Protein AF-0000000087551949 (afdb_homodimer)

Structure (mmCIF, N/CA/C/O backbone):
data_AF-0000000087551949-model_v1
#
loop_
_entity.id
_entity.type
_entity.pdbx_description
1 polymer 'Ketoacyl-ACP synthase III'
#
loop_
_atom_site.group_PDB
_atom_site.id
_atom_site.type_symbol
_atom_site.label_atom_id
_atom_site.label_alt_id
_atom_site.label_comp_id
_atom_site.label_asym_id
_atom_site.label_entity_id
_atom_site.label_seq_id
_atom_site.pdbx_PDB_ins_code
_atom_site.Cartn_x
_atom_site.Cartn_y
_atom_site.Cartn_z
_atom_site.occupancy
_atom_site.B_iso_or_equiv
_atom_site.auth_seq_id
_atom_site.auth_comp_id
_atom_site.auth_asym_id
_atom_site.auth_atom_id
_atom_site.pdbx_PDB_model_num
ATOM 1 N N . MET A 1 1 ? 29.469 8.422 -8.445 1 49.38 1 MET A N 1
ATOM 2 C CA . MET A 1 1 ? 29.141 9.422 -7.43 1 49.38 1 MET A CA 1
ATOM 3 C C . MET A 1 1 ? 27.812 9.094 -6.75 1 49.38 1 MET A C 1
ATOM 5 O O . MET A 1 1 ? 26.906 8.531 -7.375 1 49.38 1 MET A O 1
ATOM 9 N N . LYS A 1 2 ? 27.719 9.289 -5.461 1 76.75 2 LYS A N 1
ATOM 10 C CA . LYS A 1 2 ? 26.516 8.969 -4.688 1 76.75 2 LYS A CA 1
ATOM 11 C C . LYS A 1 2 ? 25.359 9.891 -5.047 1 76.75 2 LYS A C 1
ATOM 13 O O . LYS A 1 2 ? 25.531 11.109 -5.109 1 76.75 2 LYS A O 1
ATOM 18 N N . ILE A 1 3 ? 24.156 9.453 -5.578 1 88.06 3 ILE A N 1
ATOM 19 C CA . ILE A 1 3 ? 22.953 10.203 -5.93 1 88.06 3 ILE A CA 1
ATOM 20 C C . ILE A 1 3 ? 22.094 10.406 -4.684 1 88.06 3 ILE A C 1
ATOM 22 O O . ILE A 1 3 ? 21.766 9.445 -3.979 1 88.06 3 ILE A O 1
ATOM 26 N N . ASN A 1 4 ? 21.859 11.711 -4.375 1 93.12 4 ASN A N 1
ATOM 27 C CA . ASN A 1 4 ? 20.922 12.016 -3.295 1 93.12 4 ASN A CA 1
ATOM 28 C C . ASN A 1 4 ? 19.562 12.461 -3.834 1 93.12 4 ASN A C 1
ATOM 30 O O . ASN A 1 4 ? 19.453 12.867 -4.992 1 93.12 4 ASN A O 1
ATOM 34 N N . SER A 1 5 ? 18.578 12.281 -2.963 1 95 5 SER A N 1
ATOM 35 C CA . SER A 1 5 ? 17.234 12.703 -3.332 1 95 5 SER A CA 1
ATOM 36 C C . SER A 1 5 ? 16.844 13.992 -2.623 1 95 5 SER A C 1
ATOM 38 O O . SER A 1 5 ? 17.344 14.297 -1.544 1 95 5 SER A O 1
ATOM 40 N N . ALA A 1 6 ? 15.977 14.781 -3.248 1 97.19 6 ALA A N 1
ATOM 41 C CA . ALA A 1 6 ? 15.492 16.031 -2.66 1 97.19 6 ALA A CA 1
ATOM 42 C C . ALA A 1 6 ? 14.023 16.266 -3.01 1 97.19 6 ALA A C 1
ATOM 44 O O . ALA A 1 6 ? 13.586 15.945 -4.117 1 97.19 6 ALA A O 1
ATOM 45 N N . ILE A 1 7 ? 13.336 16.812 -2.076 1 98.25 7 ILE A N 1
ATOM 46 C CA . ILE A 1 7 ? 11.984 17.297 -2.357 1 98.25 7 ILE A CA 1
ATOM 47 C C . ILE A 1 7 ? 12.047 18.531 -3.244 1 98.25 7 ILE A C 1
ATOM 49 O O . ILE A 1 7 ? 12.578 19.562 -2.836 1 98.25 7 ILE A O 1
ATOM 53 N N . LYS A 1 8 ? 11.453 18.422 -4.422 1 98.5 8 LYS A N 1
ATOM 54 C CA . LYS A 1 8 ? 11.555 19.516 -5.391 1 98.5 8 LYS A CA 1
ATOM 55 C C . LYS A 1 8 ? 10.375 20.469 -5.27 1 98.5 8 LYS A C 1
ATOM 57 O O . LYS A 1 8 ? 10.523 21.672 -5.516 1 98.5 8 LYS A O 1
ATOM 62 N N . SER A 1 9 ? 9.273 19.953 -4.98 1 98.81 9 SER A N 1
ATOM 63 C CA . SER A 1 9 ? 8.07 20.766 -4.91 1 98.81 9 SER A CA 1
ATOM 64 C C . SER A 1 9 ? 7.02 20.125 -4.008 1 98.81 9 SER A C 1
ATOM 66 O O . SER A 1 9 ? 7.098 18.938 -3.701 1 98.81 9 SER A O 1
ATOM 68 N N . VAL A 1 10 ? 6.129 20.938 -3.541 1 98.88 10 VAL A N 1
ATOM 69 C CA . VAL A 1 10 ? 4.949 20.5 -2.805 1 98.88 10 VAL A CA 1
ATOM 70 C C . VAL A 1 10 ? 3.742 21.344 -3.219 1 98.88 10 VAL A C 1
ATOM 72 O O . VAL A 1 10 ? 3.873 22.531 -3.475 1 98.88 10 VAL A O 1
ATOM 75 N N . ALA A 1 11 ? 2.604 20.719 -3.363 1 98.88 11 ALA A N 1
ATOM 76 C CA . ALA A 1 11 ? 1.344 21.391 -3.645 1 98.88 11 ALA A CA 1
ATOM 77 C C . ALA A 1 11 ? 0.174 20.703 -2.953 1 98.88 11 ALA A C 1
ATOM 79 O O . ALA A 1 11 ? 0.275 19.531 -2.576 1 98.88 11 ALA A O 1
ATOM 80 N N . ILE A 1 12 ? -0.875 21.484 -2.729 1 98.81 12 ILE A N 1
ATOM 81 C CA . ILE A 1 12 ? -2.064 20.922 -2.088 1 98.81 12 ILE A CA 1
ATOM 82 C C . ILE A 1 12 ? -3.309 21.328 -2.877 1 98.81 12 ILE A C 1
ATOM 84 O O . ILE A 1 12 ? -3.256 22.234 -3.713 1 98.81 12 ILE A O 1
ATOM 88 N N . ASP A 1 13 ? -4.316 20.609 -2.699 1 98.56 13 ASP A N 1
ATOM 89 C CA . ASP A 1 13 ? -5.664 20.969 -3.133 1 98.56 13 ASP A CA 1
ATOM 90 C C . ASP A 1 13 ? -6.695 20.609 -2.062 1 98.56 13 ASP A C 1
ATOM 92 O O . ASP A 1 13 ? -6.676 19.516 -1.518 1 98.56 13 ASP A O 1
ATOM 96 N N . ILE A 1 14 ? -7.5 21.594 -1.72 1 97.88 14 ILE A N 1
ATOM 97 C CA . ILE A 1 14 ? -8.469 21.469 -0.637 1 97.88 14 ILE A CA 1
ATOM 98 C C . ILE A 1 14 ? -9.867 21.797 -1.158 1 97.88 14 ILE A C 1
ATOM 100 O O . ILE A 1 14 ? -10.023 22.609 -2.07 1 97.88 14 ILE A O 1
ATOM 104 N N . PRO A 1 15 ? -10.867 21.125 -0.54 1 97.12 15 PRO A N 1
ATOM 105 C CA . PRO A 1 15 ? -12.242 21.453 -0.937 1 97.12 15 PRO A CA 1
ATOM 106 C C . PRO A 1 15 ? -12.602 22.906 -0.685 1 97.12 15 PRO A C 1
ATOM 108 O O . PRO A 1 15 ? -11.938 23.594 0.108 1 97.12 15 PRO A O 1
ATOM 111 N N . GLN A 1 16 ? -13.672 23.297 -1.324 1 96.19 16 GLN A N 1
ATOM 112 C CA . GLN A 1 16 ? -14.109 24.688 -1.183 1 96.19 16 GLN A CA 1
ATOM 113 C C . GLN A 1 16 ? -14.914 24.875 0.1 1 96.19 16 GLN A C 1
ATOM 115 O O . GLN A 1 16 ? -14.828 25.922 0.74 1 96.19 16 GLN A O 1
ATOM 120 N N . LYS A 1 17 ? -15.594 23.938 0.514 1 94.62 17 LYS A N 1
ATOM 121 C CA . LYS A 1 17 ? -16.531 24.078 1.631 1 94.62 17 LYS A CA 1
ATOM 122 C C . LYS A 1 17 ? -15.812 23.875 2.967 1 94.62 17 LYS A C 1
ATOM 124 O O . LYS A 1 17 ? -15.227 22.828 3.217 1 94.62 17 LYS A O 1
ATOM 129 N N . TYR A 1 18 ? -15.82 24.859 3.732 1 95.25 18 TYR A N 1
ATOM 130 C CA . TYR A 1 18 ? -15.359 24.797 5.113 1 95.25 18 TYR A CA 1
ATOM 131 C C . TYR A 1 18 ? -16.531 24.656 6.074 1 95.25 18 TYR A C 1
ATOM 133 O O . TYR A 1 18 ? -17.5 25.422 6.004 1 95.25 18 TYR A O 1
ATOM 141 N N . CYS A 1 19 ? -16.406 23.641 6.949 1 92.88 19 CYS A N 1
ATOM 142 C CA . CYS A 1 19 ? -17.438 23.391 7.945 1 92.88 19 CYS A CA 1
ATOM 143 C C . CYS A 1 19 ? -16.891 23.531 9.359 1 92.88 19 CYS A C 1
ATOM 145 O O . CYS A 1 19 ? -16.078 22.703 9.789 1 92.88 19 CYS A O 1
ATOM 147 N N . ASP A 1 20 ? -17.391 24.453 10.039 1 92.56 20 ASP A N 1
ATOM 148 C CA . ASP A 1 20 ? -16.969 24.562 11.43 1 92.56 20 ASP A CA 1
ATOM 149 C C . ASP A 1 20 ? -17.781 23.625 12.336 1 92.56 20 ASP A C 1
ATOM 151 O O . ASP A 1 20 ? -18.734 23 11.883 1 92.56 20 ASP A O 1
ATOM 155 N N . ASN A 1 21 ? -17.328 23.531 13.586 1 90.69 21 ASN A N 1
ATOM 156 C CA . ASN A 1 21 ? -17.938 22.578 14.5 1 90.69 21 ASN A CA 1
ATOM 157 C C . ASN A 1 21 ? -19.391 22.953 14.812 1 90.69 21 ASN A C 1
ATOM 159 O O . ASN A 1 21 ? -20.156 22.125 15.312 1 90.69 21 ASN A O 1
ATOM 163 N N . ASN A 1 22 ? -19.781 24.172 14.555 1 89.69 22 ASN A N 1
ATOM 164 C CA . ASN A 1 22 ? -21.125 24.641 14.891 1 89.69 22 ASN A CA 1
ATOM 165 C C . ASN A 1 22 ? -22.062 24.562 13.688 1 89.69 22 ASN A C 1
ATOM 167 O O . ASN A 1 22 ? -23.188 25.078 13.734 1 89.69 22 ASN A O 1
ATOM 171 N N . THR A 1 23 ? -21.672 23.969 12.648 1 87.56 23 THR A N 1
ATOM 172 C CA . THR A 1 23 ? -22.469 23.781 11.43 1 87.56 23 THR A CA 1
ATOM 173 C C . THR A 1 23 ? -22.859 22.312 11.266 1 87.56 23 THR A C 1
ATOM 175 O O . THR A 1 23 ? -22.047 21.406 11.531 1 87.56 23 THR A O 1
ATOM 178 N N . PRO A 1 24 ? -24.188 22.109 10.859 1 84.19 24 PRO A N 1
ATOM 179 C CA . PRO A 1 24 ? -24.516 20.734 10.539 1 84.19 24 PRO A CA 1
ATOM 180 C C . PRO A 1 24 ? -23.562 20.125 9.5 1 84.19 24 PRO A C 1
ATOM 182 O O . PRO A 1 24 ? -23.109 20.828 8.594 1 84.19 24 PRO A O 1
ATOM 185 N N . PRO A 1 25 ? -23.203 18.797 9.664 1 84 25 PRO A N 1
ATOM 186 C CA . PRO A 1 25 ? -23.766 17.812 10.594 1 84 25 PRO A CA 1
ATOM 187 C C . PRO A 1 25 ? -23.062 17.812 11.945 1 84 25 PRO A C 1
ATOM 189 O O . PRO A 1 25 ? -23.531 17.172 12.891 1 84 25 PRO A O 1
ATOM 192 N N . PHE A 1 26 ? -22.094 18.562 12.109 1 85.44 26 PHE A N 1
ATOM 193 C CA . PHE A 1 26 ? -21.266 18.453 13.305 1 85.44 26 PHE A CA 1
ATOM 194 C C . PHE A 1 26 ? -22 19.047 14.508 1 85.44 26 PHE A C 1
ATOM 196 O O . PHE A 1 26 ? -21.875 18.547 15.625 1 85.44 26 PHE A O 1
ATOM 203 N N . SER A 1 27 ? -22.75 20.047 14.266 1 84.75 27 SER A N 1
ATOM 204 C CA . SER A 1 27 ? -23.484 20.688 15.344 1 84.75 27 SER A CA 1
ATOM 205 C C . SER A 1 27 ? -24.547 19.766 15.938 1 84.75 27 SER A C 1
ATOM 207 O O . SER A 1 27 ? -25.016 19.984 17.047 1 84.75 27 SER A O 1
ATOM 209 N N . GLU A 1 28 ? -24.828 18.766 15.172 1 83.88 28 GLU A N 1
ATOM 210 C CA . GLU A 1 28 ? -25.906 17.859 15.562 1 83.88 28 GLU A CA 1
ATOM 211 C C . GLU A 1 28 ? -25.375 16.656 16.328 1 83.88 28 GLU A C 1
ATOM 213 O O . GLU A 1 28 ? -26.156 15.859 16.859 1 83.88 28 GLU A O 1
ATOM 218 N N . ILE A 1 29 ? -24.172 16.516 16.359 1 81.88 29 ILE A N 1
ATOM 219 C CA . ILE A 1 29 ? -23.562 15.414 17.094 1 81.88 29 ILE A CA 1
ATOM 220 C C . ILE A 1 29 ? -23.297 15.859 18.531 1 81.88 29 ILE A C 1
ATOM 222 O O . ILE A 1 29 ? -22.609 16.859 18.766 1 81.88 29 ILE A O 1
ATOM 226 N N . PRO A 1 30 ? -23.812 15.086 19.438 1 79.12 30 PRO A N 1
ATOM 227 C CA . PRO A 1 30 ? -23.703 15.508 20.828 1 79.12 30 PRO A CA 1
ATOM 228 C C . PRO A 1 30 ? -22.266 15.727 21.266 1 79.12 30 PRO A C 1
ATOM 230 O O . PRO A 1 30 ? -21.391 14.883 21.016 1 79.12 30 PRO A O 1
ATOM 233 N N . ASN A 1 31 ? -21.938 16.859 21.891 1 78.5 31 ASN A N 1
ATOM 234 C CA . ASN A 1 31 ? -20.703 17.234 22.578 1 78.5 31 ASN A CA 1
ATOM 235 C C . ASN A 1 31 ? -19.562 17.5 21.594 1 78.5 31 ASN A C 1
ATOM 237 O O . ASN A 1 31 ? -18.453 17.828 22 1 78.5 31 ASN A O 1
ATOM 241 N N . VAL A 1 32 ? -19.766 17.328 20.344 1 74.38 32 VAL A N 1
ATOM 242 C CA . VAL A 1 32 ? -18.688 17.469 19.359 1 74.38 32 VAL A CA 1
ATOM 243 C C . VAL A 1 32 ? -18.234 18.938 19.312 1 74.38 32 VAL A C 1
ATOM 245 O O . VAL A 1 32 ? -17.047 19.219 19.422 1 74.38 32 VAL A O 1
ATOM 248 N N . PRO A 1 33 ? -19.094 19.906 19.203 1 66.88 33 PRO A N 1
ATOM 249 C CA . PRO A 1 33 ? -18.609 21.297 19.094 1 66.88 33 PRO A CA 1
ATOM 250 C C . PRO A 1 33 ? -17.688 21.688 20.25 1 66.88 33 PRO A C 1
ATOM 252 O O . PRO A 1 33 ? -16.625 22.281 20.031 1 66.88 33 PRO A O 1
ATOM 255 N N . LYS A 1 34 ? -18 21.281 21.328 1 71.5 34 LYS A N 1
ATOM 256 C CA . LYS A 1 34 ? -17.219 21.656 22.5 1 71.5 34 LYS A CA 1
ATOM 257 C C . LYS A 1 34 ? -15.977 20.766 22.656 1 71.5 34 LYS A C 1
ATOM 259 O O . LYS A 1 34 ? -14.875 21.266 22.891 1 71.5 34 LYS A O 1
ATOM 264 N N . ASN A 1 35 ? -16.094 19.547 22.406 1 78.06 35 ASN A N 1
ATOM 265 C CA . ASN A 1 35 ? -15.055 18.578 22.734 1 78.06 35 ASN A CA 1
ATOM 266 C C . ASN A 1 35 ? -13.961 18.547 21.672 1 78.06 35 ASN A C 1
ATOM 268 O O . ASN A 1 35 ? -12.789 18.328 21.984 1 78.06 35 ASN A O 1
ATOM 272 N N . TRP A 1 36 ? -14.352 18.875 20.547 1 76.06 36 TRP A N 1
ATOM 273 C CA . TRP A 1 36 ? -13.375 18.75 19.469 1 76.06 36 TRP A CA 1
ATOM 274 C C . TRP A 1 36 ? -12.352 19.875 19.531 1 76.06 36 TRP A C 1
ATOM 276 O O . TRP A 1 36 ? -11.164 19.656 19.281 1 76.06 36 TRP A O 1
ATOM 286 N N . GLU A 1 37 ? -12.836 21.062 19.828 1 78.75 37 GLU A N 1
ATOM 287 C CA . GLU A 1 37 ? -11.898 22.172 19.969 1 78.75 37 GLU A CA 1
ATOM 288 C C . GLU A 1 37 ? -11.039 22.016 21.219 1 78.75 37 GLU A C 1
ATOM 290 O O . GLU A 1 37 ? -9.82 22.188 21.172 1 78.75 37 GLU A O 1
ATOM 295 N N . ARG A 1 38 ? -11.625 21.641 22.234 1 78.25 38 ARG A N 1
ATOM 296 C CA . ARG A 1 38 ? -10.945 21.562 23.516 1 78.25 38 ARG A CA 1
ATOM 297 C C . ARG A 1 38 ? -9.969 20.391 23.562 1 78.25 38 ARG A C 1
ATOM 299 O O . ARG A 1 38 ? -8.844 20.531 24.047 1 78.25 38 ARG A O 1
ATOM 306 N N . LEU A 1 39 ? -10.352 19.328 23.047 1 74.81 39 LEU A N 1
ATOM 307 C CA . LEU A 1 39 ? -9.602 18.094 23.25 1 74.81 39 LEU A CA 1
ATOM 308 C C . LEU A 1 39 ? -8.656 17.828 22.078 1 74.81 39 LEU A C 1
ATOM 310 O O . LEU A 1 39 ? -7.578 17.266 22.25 1 74.81 39 LEU A O 1
ATOM 314 N N . TRP A 1 40 ? -9.094 18.281 20.938 1 82 40 TRP A N 1
ATOM 315 C CA . TRP A 1 40 ? -8.328 17.922 19.75 1 82 40 TRP A CA 1
ATOM 316 C C . TRP A 1 40 ? -7.766 19.156 19.047 1 82 40 TRP A C 1
ATOM 318 O O . TRP A 1 40 ? -6.898 19.031 18.172 1 82 40 TRP A O 1
ATOM 328 N N . GLY A 1 41 ? -8.328 20.281 19.422 1 88.81 41 GLY A N 1
ATOM 329 C CA . GLY A 1 41 ? -7.879 21.516 18.797 1 88.81 41 GLY A CA 1
ATOM 330 C C . GLY A 1 41 ? -8.484 21.75 17.438 1 88.81 41 GLY A C 1
ATOM 331 O O . GLY A 1 41 ? -7.934 22.5 16.625 1 88.81 41 GLY A O 1
ATOM 332 N N . ILE A 1 42 ? -9.625 21.078 17.125 1 91.69 42 ILE A N 1
ATOM 333 C CA . ILE A 1 42 ? -10.266 21.156 15.812 1 91.69 42 ILE A CA 1
ATOM 334 C C . ILE A 1 42 ? -11.398 22.188 15.852 1 91.69 42 ILE A C 1
ATOM 336 O O . ILE A 1 42 ? -12.367 22.031 16.594 1 91.69 42 ILE A O 1
ATOM 340 N N . LYS A 1 43 ? -11.273 23.219 15.062 1 92.56 43 LYS A N 1
ATOM 341 C CA . LYS A 1 43 ? -12.328 24.234 14.992 1 92.56 43 LYS A CA 1
ATOM 342 C C . LYS A 1 43 ? -13.242 23.984 13.797 1 92.56 43 LYS A C 1
ATOM 344 O O . LYS A 1 43 ? -14.391 24.453 13.781 1 92.56 43 LYS A O 1
ATOM 349 N N . GLY A 1 44 ? -12.75 23.359 12.867 1 92.94 44 GLY A N 1
ATOM 350 C CA . GLY A 1 44 ? -13.484 23.031 11.648 1 92.94 44 GLY A CA 1
ATOM 351 C C . GLY A 1 44 ? -12.688 22.188 10.688 1 92.94 44 GLY A C 1
ATOM 352 O O . GLY A 1 44 ? -11.625 21.656 11.039 1 92.94 44 GLY A O 1
ATOM 353 N N . ARG A 1 45 ? -13.312 21.969 9.516 1 94.5 45 ARG A N 1
ATOM 354 C CA . ARG A 1 45 ? -12.672 21.141 8.492 1 94.5 45 ARG A CA 1
ATOM 355 C C . ARG A 1 45 ? -13.211 21.469 7.105 1 94.5 45 ARG A C 1
ATOM 357 O O . ARG A 1 45 ? -14.289 22.047 6.977 1 94.5 45 ARG A O 1
ATOM 364 N N . TYR A 1 46 ? -12.398 21.172 6.172 1 96.31 46 TYR A N 1
ATOM 365 C CA . TYR A 1 46 ? -12.867 21.234 4.789 1 96.31 46 TYR A CA 1
ATOM 366 C C . TYR A 1 46 ? -13.484 19.906 4.367 1 96.31 46 TYR A C 1
ATOM 368 O O . TYR A 1 46 ? -12.992 18.828 4.742 1 96.31 46 TYR A O 1
ATOM 376 N N . MET A 1 47 ? -14.602 20.016 3.611 1 94.19 47 MET A N 1
ATOM 377 C CA . MET A 1 47 ? -15.352 18.828 3.221 1 94.19 47 MET A CA 1
ATOM 378 C C . MET A 1 47 ? -15.633 18.828 1.724 1 94.19 47 MET A C 1
ATOM 380 O O . MET A 1 47 ? -16.031 19.859 1.166 1 94.19 47 MET A O 1
ATOM 384 N N . ILE A 1 48 ? -15.398 17.672 1.154 1 92 48 ILE A N 1
ATOM 385 C CA . ILE A 1 48 ? -15.734 17.5 -0.253 1 92 48 ILE A CA 1
ATOM 386 C C . ILE A 1 48 ? -17.25 17.641 -0.442 1 92 48 ILE A C 1
ATOM 388 O O . ILE A 1 48 ? -18.031 17.141 0.378 1 92 48 ILE A O 1
ATOM 392 N N . ASP A 1 49 ? -17.625 18.359 -1.447 1 90.06 49 ASP A N 1
ATOM 393 C CA . ASP A 1 49 ? -19.016 18.484 -1.868 1 90.06 49 ASP A CA 1
ATOM 394 C C . ASP A 1 49 ? -19.234 17.828 -3.23 1 90.06 49 ASP A C 1
ATOM 396 O O . ASP A 1 49 ? -19 18.453 -4.27 1 90.06 49 ASP A O 1
ATOM 400 N N . LYS A 1 50 ? -19.797 16.703 -3.178 1 84.12 50 LYS A N 1
ATOM 401 C CA . LYS A 1 50 ? -20 15.953 -4.414 1 84.12 50 LYS A CA 1
ATOM 402 C C . LYS A 1 50 ? -20.953 16.688 -5.355 1 84.12 50 LYS A C 1
ATOM 404 O O . LYS A 1 50 ? -20.812 16.594 -6.578 1 84.12 50 LYS A O 1
ATOM 409 N N . ASN A 1 51 ? -21.891 17.391 -4.773 1 87.31 51 ASN A N 1
ATOM 410 C CA . ASN A 1 51 ? -22.844 18.141 -5.582 1 87.31 51 ASN A CA 1
ATOM 411 C C . ASN A 1 51 ? -22.156 19.281 -6.324 1 87.31 51 ASN A C 1
ATOM 413 O O . ASN A 1 51 ? -22.656 19.734 -7.359 1 87.31 51 ASN A O 1
ATOM 417 N N . ALA A 1 52 ? -21.109 19.656 -5.766 1 89.44 52 ALA A N 1
ATOM 418 C CA . ALA A 1 52 ? -20.344 20.719 -6.41 1 89.44 52 ALA A CA 1
ATOM 419 C C . ALA A 1 52 ? -19.297 20.141 -7.363 1 89.44 52 ALA A C 1
ATOM 421 O O . ALA A 1 52 ? -18.453 20.875 -7.879 1 89.44 52 ALA A O 1
ATOM 422 N N . GLY A 1 53 ? -19.266 18.906 -7.574 1 86.88 53 GLY A N 1
ATOM 423 C CA . GLY A 1 53 ? -18.344 18.266 -8.5 1 86.88 53 GLY A CA 1
ATOM 424 C C . GLY A 1 53 ? -16.969 18 -7.887 1 86.88 53 GLY A C 1
ATOM 425 O O . GLY A 1 53 ? -15.992 17.797 -8.609 1 86.88 53 GLY A O 1
ATOM 426 N N . GLU A 1 54 ? -16.891 18.016 -6.602 1 89.56 54 GLU A N 1
ATOM 427 C CA . GLU A 1 54 ? -15.625 17.734 -5.93 1 89.56 54 GLU A CA 1
ATOM 428 C C . GLU A 1 54 ? -15.492 16.266 -5.594 1 89.56 54 GLU A C 1
ATOM 430 O O . GLU A 1 54 ? -16.453 15.633 -5.152 1 89.56 54 GLU A O 1
ATOM 435 N N . TYR A 1 55 ? -14.344 15.742 -5.914 1 88.62 55 TYR A N 1
ATOM 436 C CA . TYR A 1 55 ? -14.008 14.352 -5.621 1 88.62 55 TYR A CA 1
ATOM 437 C C . TYR A 1 55 ? -12.57 14.234 -5.125 1 88.62 55 TYR A C 1
ATOM 439 O O . TYR A 1 55 ? -11.727 15.086 -5.422 1 88.62 55 TYR A O 1
ATOM 447 N N . CYS A 1 56 ? -12.43 13.18 -4.324 1 90.44 56 CYS A N 1
ATOM 448 C CA . CYS A 1 56 ? -11.086 12.922 -3.814 1 90.44 56 CYS A CA 1
ATOM 449 C C . CYS A 1 56 ? -10.086 12.758 -4.957 1 90.44 56 CYS A C 1
ATOM 451 O O . CYS A 1 56 ? -8.961 13.242 -4.875 1 90.44 56 CYS A O 1
ATOM 453 N N . SER A 1 57 ? -10.531 12.086 -6.02 1 91.75 57 SER A N 1
ATOM 454 C CA . SER A 1 57 ? -9.695 11.875 -7.199 1 91.75 57 SER A CA 1
ATOM 455 C C . SER A 1 57 ? -9.312 13.195 -7.852 1 91.75 57 SER A C 1
ATOM 457 O O . SER A 1 57 ? -8.156 13.406 -8.219 1 91.75 57 SER A O 1
ATOM 459 N N . LEU A 1 58 ? -10.242 14.125 -7.906 1 93.62 58 LEU A N 1
ATOM 460 C CA . LEU A 1 58 ? -9.984 15.422 -8.531 1 93.62 58 LEU A CA 1
ATOM 461 C C . LEU A 1 58 ? -9.016 16.25 -7.695 1 93.62 58 LEU A C 1
ATOM 463 O O . LEU A 1 58 ? -8.148 16.922 -8.242 1 93.62 58 LEU A O 1
ATOM 467 N N . LEU A 1 59 ? -9.234 16.234 -6.387 1 96 59 LEU A N 1
ATOM 468 C CA . LEU A 1 59 ? -8.289 16.938 -5.523 1 96 59 LEU A CA 1
ATOM 469 C C . LEU A 1 59 ? -6.875 16.406 -5.719 1 96 59 LEU A C 1
ATOM 471 O O . LEU A 1 59 ? -5.918 17.188 -5.781 1 96 59 LEU A O 1
ATOM 475 N N . ALA A 1 60 ? -6.773 15.086 -5.816 1 96.88 60 ALA A N 1
ATOM 476 C CA . ALA A 1 60 ? -5.477 14.445 -6.031 1 96.88 60 ALA A CA 1
ATOM 477 C C . ALA A 1 60 ? -4.871 14.875 -7.363 1 96.88 60 ALA A C 1
ATOM 479 O O . ALA A 1 60 ? -3.678 15.18 -7.438 1 96.88 60 ALA A O 1
ATOM 480 N N . LYS A 1 61 ? -5.688 14.891 -8.391 1 96.56 61 LYS A N 1
ATOM 481 C CA . LYS A 1 61 ?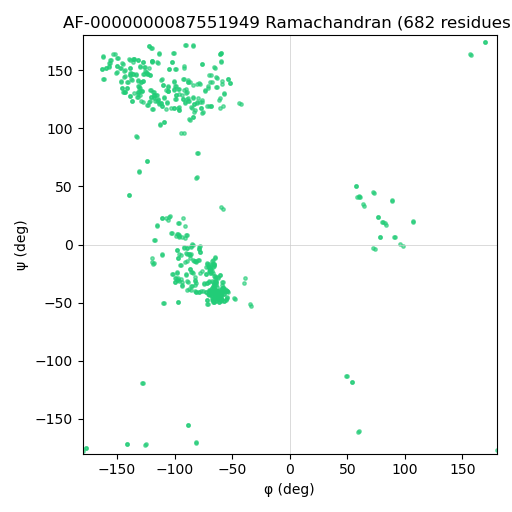 -5.234 15.289 -9.719 1 96.56 61 LYS A CA 1
ATOM 482 C C . LYS A 1 61 ? -4.703 16.719 -9.711 1 96.56 61 LYS A C 1
ATOM 484 O O . LYS A 1 61 ? -3.615 16.984 -10.227 1 96.56 61 LYS A O 1
ATOM 489 N N . ASN A 1 62 ? -5.449 17.578 -9.117 1 98 62 ASN A N 1
ATOM 490 C CA . ASN A 1 62 ? -5.074 18.984 -9.07 1 98 62 ASN A CA 1
ATOM 491 C C . ASN A 1 62 ? -3.781 19.203 -8.289 1 98 62 ASN A C 1
ATOM 493 O O . ASN A 1 62 ? -2.885 19.906 -8.75 1 98 62 ASN A O 1
ATOM 497 N N . ALA A 1 63 ? -3.697 18.609 -7.109 1 98.69 63 ALA A N 1
ATOM 498 C CA . ALA A 1 63 ? -2.486 18.734 -6.301 1 98.69 63 ALA A CA 1
ATOM 499 C C . ALA A 1 63 ? -1.27 18.188 -7.047 1 98.69 63 ALA A C 1
ATOM 501 O O . ALA A 1 63 ? -0.192 18.781 -7.008 1 98.69 63 ALA A O 1
ATOM 502 N N . SER A 1 64 ? -1.44 17.062 -7.723 1 98.69 64 SER A N 1
ATOM 503 C CA . SER A 1 64 ? -0.353 16.406 -8.445 1 98.69 64 SER A CA 1
ATOM 504 C C . SER A 1 64 ? 0.119 17.266 -9.617 1 98.69 64 SER A C 1
ATOM 506 O O . SER A 1 64 ? 1.322 17.438 -9.82 1 98.69 64 SER A O 1
ATOM 508 N N . LEU A 1 65 ? -0.841 17.797 -10.367 1 98.5 65 LEU A N 1
ATOM 509 C CA . LEU A 1 65 ? -0.491 18.641 -11.5 1 98.5 65 LEU A CA 1
ATOM 510 C C . LEU A 1 65 ? 0.267 19.891 -11.047 1 98.5 65 LEU A C 1
ATOM 512 O O . LEU A 1 65 ? 1.277 20.25 -11.648 1 98.5 65 LEU A O 1
ATOM 516 N N . LYS A 1 66 ? -0.238 20.469 -9.977 1 98.81 66 LYS A N 1
ATOM 517 C CA . LYS A 1 66 ? 0.417 21.656 -9.43 1 98.81 66 LYS A CA 1
ATOM 518 C C . LYS A 1 66 ? 1.839 21.344 -8.977 1 98.81 66 LYS A C 1
ATOM 520 O O . LYS A 1 66 ? 2.764 22.125 -9.227 1 98.81 66 LYS A O 1
ATOM 525 N N . ALA A 1 67 ? 2.025 20.219 -8.281 1 98.81 67 ALA A N 1
ATOM 526 C CA . ALA A 1 67 ? 3.35 19.844 -7.797 1 98.81 67 ALA A CA 1
ATOM 527 C C . ALA A 1 67 ? 4.316 19.625 -8.961 1 98.81 67 ALA A C 1
ATOM 529 O O . ALA A 1 67 ? 5.473 20.047 -8.898 1 98.81 67 ALA A O 1
ATOM 530 N N . ILE A 1 68 ? 3.842 18.969 -10 1 98.56 68 ILE A N 1
ATOM 531 C CA . ILE A 1 68 ? 4.672 18.688 -11.172 1 98.56 68 ILE A CA 1
ATOM 532 C C . ILE A 1 68 ? 5.094 20 -11.828 1 98.56 68 ILE A C 1
ATOM 534 O O . ILE A 1 68 ? 6.273 20.203 -12.133 1 98.56 68 ILE A O 1
ATOM 538 N N . GLU A 1 69 ? 4.133 20.906 -11.992 1 98.56 69 GLU A N 1
ATOM 539 C CA . GLU A 1 69 ? 4.414 22.203 -12.586 1 98.56 69 GLU A CA 1
ATOM 540 C C . GLU A 1 69 ? 5.402 23 -11.742 1 98.56 69 GLU A C 1
ATOM 542 O O . GLU A 1 69 ? 6.336 23.609 -12.273 1 98.56 69 GLU A O 1
ATOM 547 N N . LYS A 1 70 ? 5.199 23 -10.445 1 98.56 70 LYS A N 1
ATOM 548 C CA . LYS A 1 70 ? 6.062 23.734 -9.539 1 98.56 70 LYS A CA 1
ATOM 549 C C . LYS A 1 70 ? 7.484 23.172 -9.555 1 98.56 70 LYS A C 1
ATOM 551 O O . LYS A 1 70 ? 8.445 23.906 -9.32 1 98.56 70 LYS A O 1
ATOM 556 N N . ALA A 1 71 ? 7.613 21.906 -9.844 1 98.12 71 ALA A N 1
ATOM 557 C CA . ALA A 1 71 ? 8.93 21.281 -9.93 1 98.12 71 ALA A CA 1
ATOM 558 C C . ALA A 1 71 ? 9.617 21.625 -11.25 1 98.12 71 ALA A C 1
ATOM 560 O O . ALA A 1 71 ? 10.766 21.234 -11.484 1 98.12 71 ALA A O 1
ATOM 561 N N . GLY A 1 72 ? 8.898 22.312 -12.195 1 98.06 72 GLY A N 1
ATOM 562 C CA . GLY A 1 72 ? 9.43 22.656 -13.508 1 98.06 72 GLY A CA 1
ATOM 563 C C . GLY A 1 72 ? 9.453 21.469 -14.461 1 98.06 72 GLY A C 1
ATOM 564 O O . GLY A 1 72 ? 10.297 21.406 -15.352 1 98.06 72 GLY A O 1
ATOM 565 N N . LEU A 1 73 ? 8.617 20.531 -14.195 1 97.81 73 LEU A N 1
ATOM 566 C CA . LEU A 1 73 ? 8.57 19.312 -14.992 1 97.81 73 LEU A CA 1
ATOM 567 C C . LEU A 1 73 ? 7.262 19.203 -15.766 1 97.81 73 LEU A C 1
ATOM 569 O O . LEU A 1 73 ? 6.324 19.969 -15.508 1 97.81 73 LEU A O 1
ATOM 573 N N . SER A 1 74 ? 7.234 18.344 -16.734 1 97.19 74 SER A N 1
ATOM 574 C CA . SER A 1 74 ? 6 17.891 -17.375 1 97.19 74 SER A CA 1
ATOM 575 C C . SER A 1 74 ? 5.578 16.531 -16.859 1 97.19 74 SER A C 1
ATOM 577 O O . SER A 1 74 ? 6.367 15.828 -16.219 1 97.19 74 SER A O 1
ATOM 579 N N . THR A 1 75 ? 4.371 16.172 -17.125 1 95.81 75 THR A N 1
ATOM 580 C CA . THR A 1 75 ? 3.867 14.875 -16.688 1 95.81 75 THR A CA 1
ATOM 581 C C . THR A 1 75 ? 4.68 13.742 -17.297 1 95.81 75 THR A C 1
ATOM 583 O O . THR A 1 75 ? 4.789 12.664 -16.703 1 95.81 75 THR A O 1
ATOM 586 N N . LYS A 1 76 ? 5.316 13.922 -18.438 1 94.12 76 LYS A N 1
ATOM 587 C CA . LYS A 1 76 ? 6.121 12.906 -19.125 1 94.12 76 LYS A CA 1
ATOM 588 C C . LYS A 1 76 ? 7.43 12.648 -18.391 1 94.12 76 LYS A C 1
ATOM 590 O O . LYS A 1 76 ? 8.086 11.633 -18.609 1 94.12 76 LYS A O 1
ATOM 595 N N . ASP A 1 77 ? 7.789 13.547 -17.5 1 96.12 77 ASP A N 1
ATOM 596 C CA . ASP A 1 77 ? 9.055 13.445 -16.781 1 96.12 77 ASP A CA 1
ATOM 597 C C . ASP A 1 77 ? 8.898 12.586 -15.523 1 96.12 77 ASP A C 1
ATOM 599 O O . ASP A 1 77 ? 9.891 12.234 -14.883 1 96.12 77 ASP A O 1
ATOM 603 N N . ILE A 1 78 ? 7.684 12.219 -15.18 1 96.62 78 ILE A N 1
ATOM 604 C CA . ILE A 1 78 ? 7.438 11.438 -13.969 1 96.62 78 ILE A CA 1
ATOM 605 C C . ILE A 1 78 ? 7.648 9.953 -14.266 1 96.62 78 ILE A C 1
ATOM 607 O O . ILE A 1 78 ? 6.969 9.383 -15.125 1 96.62 78 ILE A O 1
ATOM 611 N N . ASP A 1 79 ? 8.492 9.359 -13.453 1 94.5 79 ASP A N 1
ATOM 612 C CA . ASP A 1 79 ? 8.898 7.973 -13.688 1 94.5 79 ASP A CA 1
ATOM 613 C C . ASP A 1 79 ? 8.094 7.008 -12.82 1 94.5 79 ASP A C 1
ATOM 615 O O . ASP A 1 79 ? 7.98 5.824 -13.141 1 94.5 79 ASP A O 1
ATOM 619 N N . LEU A 1 80 ? 7.719 7.465 -11.734 1 95.19 80 LEU A N 1
ATOM 620 C CA . LEU A 1 80 ? 7.008 6.66 -10.75 1 95.19 80 LEU A CA 1
ATOM 621 C C . LEU A 1 80 ? 5.98 7.5 -9.992 1 95.19 80 LEU A C 1
ATOM 623 O O . LEU A 1 80 ? 6.266 8.641 -9.617 1 95.19 80 LEU A O 1
ATOM 627 N N . ILE A 1 81 ? 4.801 6.953 -9.836 1 96.94 81 ILE A N 1
ATOM 628 C CA . ILE A 1 81 ? 3.77 7.574 -9.016 1 96.94 81 ILE A CA 1
ATOM 629 C C . ILE A 1 81 ? 3.475 6.695 -7.801 1 96.94 81 ILE A C 1
ATOM 631 O O . ILE A 1 81 ? 3.188 5.504 -7.945 1 96.94 81 ILE A O 1
ATOM 635 N N . ILE A 1 82 ? 3.588 7.289 -6.629 1 97.25 82 ILE A N 1
ATOM 636 C CA . ILE A 1 82 ? 3.221 6.613 -5.391 1 97.25 82 ILE A CA 1
ATOM 637 C C . ILE A 1 82 ? 1.979 7.27 -4.793 1 97.25 82 ILE A C 1
ATOM 639 O O . ILE A 1 82 ? 1.977 8.469 -4.516 1 97.25 82 ILE A O 1
ATOM 643 N N . GLY A 1 83 ? 0.979 6.512 -4.625 1 96.5 83 GLY A N 1
ATOM 644 C CA . GLY A 1 83 ? -0.231 6.977 -3.965 1 96.5 83 GLY A CA 1
ATOM 645 C C . GLY A 1 83 ? -0.327 6.539 -2.516 1 96.5 83 GLY A C 1
ATOM 646 O O . GLY A 1 83 ? 0.073 5.426 -2.168 1 96.5 83 GLY A O 1
ATOM 647 N N . THR A 1 84 ? -0.804 7.426 -1.648 1 96.62 84 THR A N 1
ATOM 648 C CA . THR A 1 84 ? -1.089 7.094 -0.258 1 96.62 84 THR A CA 1
ATOM 649 C C . THR A 1 84 ? -2.475 7.59 0.145 1 96.62 84 THR A C 1
ATOM 651 O O . THR A 1 84 ? -2.836 8.734 -0.134 1 96.62 84 THR A O 1
ATOM 654 N N . SER A 1 85 ? -3.246 6.723 0.751 1 93.12 85 SER A N 1
ATOM 655 C CA . SER A 1 85 ? -4.574 7.094 1.223 1 93.12 85 SER A CA 1
ATOM 656 C C . SER A 1 85 ? -5.09 6.102 2.264 1 93.12 85 SER A C 1
ATOM 658 O O . SER A 1 85 ? -4.832 4.902 2.164 1 93.12 85 SER A O 1
ATOM 660 N N . CYS A 1 86 ? -5.746 6.691 3.176 1 89.25 86 CYS A N 1
ATOM 661 C CA . CYS A 1 86 ? -6.469 5.852 4.125 1 89.25 86 CYS A CA 1
ATOM 662 C C . CYS A 1 86 ? -7.934 5.719 3.73 1 89.25 86 CYS A C 1
ATOM 664 O O . CYS A 1 86 ? -8.633 4.824 4.215 1 89.25 86 CYS A O 1
ATOM 666 N N . THR A 1 87 ? -8.211 6.609 2.779 1 85.06 87 THR A N 1
ATOM 667 C CA . THR A 1 87 ? -9.539 6.477 2.189 1 85.06 87 THR A CA 1
ATOM 668 C C . THR A 1 87 ? -9.555 5.371 1.139 1 85.06 87 THR A C 1
ATOM 670 O O . THR A 1 87 ? -8.578 5.184 0.411 1 85.06 87 THR A O 1
ATOM 673 N N . ILE A 1 88 ? -10.32 4.352 1.16 1 72.44 88 ILE A N 1
ATOM 674 C CA . ILE A 1 88 ? -10.203 3.102 0.419 1 72.44 88 ILE A CA 1
ATOM 675 C C . ILE A 1 88 ? -11.062 3.164 -0.838 1 72.44 88 ILE A C 1
ATOM 677 O O . ILE A 1 88 ? -11.281 2.146 -1.502 1 72.44 88 ILE A O 1
ATOM 681 N N . THR A 1 89 ? -11.656 4.273 -1.187 1 72.38 89 THR A N 1
ATOM 682 C CA . THR A 1 89 ? -12.484 4.355 -2.389 1 72.38 89 THR A CA 1
ATOM 683 C C . THR A 1 89 ? -12.484 5.777 -2.943 1 72.38 89 THR A C 1
ATOM 685 O O . THR A 1 89 ? -11.93 6.691 -2.33 1 72.38 89 THR A O 1
ATOM 688 N N . GLY A 1 90 ? -12.938 5.805 -4.234 1 72.25 90 GLY A N 1
ATOM 689 C CA . GLY A 1 90 ? -13.211 7.121 -4.785 1 72.25 90 GLY A CA 1
ATOM 690 C C . GLY A 1 90 ? -12.188 7.566 -5.812 1 72.25 90 GLY A C 1
ATOM 691 O O . GLY A 1 90 ? -12.016 8.766 -6.043 1 72.25 90 GLY A O 1
ATOM 692 N N . TRP A 1 91 ? -11.453 6.617 -6.379 1 76.19 91 TRP A N 1
ATOM 693 C CA . TRP A 1 91 ? -10.344 6.984 -7.258 1 76.19 91 TRP A CA 1
ATOM 694 C C . TRP A 1 91 ? -10.805 7.035 -8.711 1 76.19 91 TRP A C 1
ATOM 696 O O . TRP A 1 91 ? -10.031 6.715 -9.625 1 76.19 91 TRP A O 1
ATOM 706 N N . SER A 1 92 ? -12.078 7.215 -8.883 1 74.38 92 SER A N 1
ATOM 707 C CA . SER A 1 92 ? -12.672 7.391 -10.203 1 74.38 92 SER A CA 1
ATOM 708 C C . SER A 1 92 ? -13.688 8.531 -10.203 1 74.38 92 SER A C 1
ATOM 710 O O . SER A 1 92 ? -14.508 8.641 -9.289 1 74.38 92 SER A O 1
ATOM 712 N N . ASP A 1 93 ? -13.5 9.352 -11.164 1 70.12 93 ASP A N 1
ATOM 713 C CA . ASP A 1 93 ? -14.484 10.422 -11.305 1 70.12 93 ASP A CA 1
ATOM 714 C C . ASP A 1 93 ? -15.828 9.867 -11.773 1 70.12 93 ASP A C 1
ATOM 716 O O . ASP A 1 93 ? -16.875 10.484 -11.547 1 70.12 93 ASP A O 1
ATOM 720 N N . LYS A 1 94 ? -15.75 8.734 -12.43 1 71.06 94 LYS A N 1
ATOM 721 C CA . LYS A 1 94 ? -16.938 8.125 -13.016 1 71.06 94 LYS A CA 1
ATOM 722 C C . LYS A 1 94 ? -17.625 7.191 -12.023 1 71.06 94 LYS A C 1
ATOM 724 O O . LYS A 1 94 ? -18.844 7.027 -12.047 1 71.06 94 LYS A O 1
ATOM 729 N N . ASN A 1 95 ? -16.781 6.605 -11.195 1 73.62 95 ASN A N 1
ATOM 730 C CA . ASN A 1 95 ? -17.281 5.629 -10.234 1 73.62 95 ASN A CA 1
ATOM 731 C C . ASN A 1 95 ? -16.719 5.883 -8.836 1 73.62 95 ASN A C 1
ATOM 733 O O . ASN A 1 95 ? -15.734 5.27 -8.43 1 73.62 95 ASN A O 1
ATOM 737 N N . PRO A 1 96 ? -17.453 6.621 -8.055 1 68.81 96 PRO A N 1
ATOM 738 C CA . PRO A 1 96 ? -16.969 6.98 -6.719 1 68.81 96 PRO A CA 1
ATOM 739 C C . PRO A 1 96 ? -16.812 5.773 -5.801 1 68.81 96 PRO A C 1
ATOM 741 O O . PRO A 1 96 ? -16.172 5.871 -4.75 1 68.81 96 PRO A O 1
ATOM 744 N N . GLU A 1 97 ? -17.344 4.621 -6.23 1 71.94 97 GLU A N 1
ATOM 745 C CA . GLU A 1 97 ? -17.281 3.416 -5.406 1 71.94 97 GLU A CA 1
ATOM 746 C C . GLU A 1 97 ? -16.109 2.533 -5.801 1 71.94 97 GLU A C 1
ATOM 748 O O . GLU A 1 97 ? -15.906 1.459 -5.23 1 71.94 97 GLU A O 1
ATOM 753 N N . SER A 1 98 ? -15.32 3.072 -6.656 1 79.12 98 SER A N 1
ATOM 754 C CA . SER A 1 98 ? -14.203 2.273 -7.145 1 79.12 98 SER A CA 1
ATOM 755 C C . SER A 1 98 ? -13.117 2.125 -6.078 1 79.12 98 SER A C 1
ATOM 757 O O . SER A 1 98 ? -12.75 3.102 -5.422 1 79.12 98 SER A O 1
ATOM 759 N N . ILE A 1 99 ? -12.688 0.883 -5.902 1 81.12 99 ILE A N 1
ATOM 760 C CA . ILE A 1 99 ? -11.578 0.562 -5.016 1 81.12 99 ILE A CA 1
ATOM 761 C C . ILE A 1 99 ? -10.289 0.442 -5.824 1 81.12 99 ILE A C 1
ATOM 763 O O . ILE A 1 99 ? -9.266 1.029 -5.461 1 81.12 99 ILE A O 1
ATOM 767 N N . PHE A 1 100 ? -10.391 -0.309 -6.859 1 86.19 100 PHE A N 1
ATOM 768 C CA . PHE A 1 100 ? -9.289 -0.473 -7.805 1 86.19 100 PHE A CA 1
ATOM 769 C C . PHE A 1 100 ? -9.75 -0.176 -9.227 1 86.19 100 PHE A C 1
ATOM 771 O O . PHE A 1 100 ? -10.906 -0.424 -9.57 1 86.19 100 PHE A O 1
ATOM 778 N N . PRO A 1 101 ? -8.875 0.394 -10.117 1 86.44 101 PRO A N 1
ATOM 779 C CA . PRO A 1 101 ? -7.484 0.779 -9.891 1 86.44 101 PRO A CA 1
ATOM 780 C C . PRO A 1 101 ? -7.344 1.906 -8.867 1 86.44 101 PRO A C 1
ATOM 782 O O . PRO A 1 101 ? -8.266 2.711 -8.703 1 86.44 101 PRO A O 1
ATOM 785 N N . GLY A 1 102 ? -6.254 1.962 -8.195 1 89.06 102 GLY A N 1
ATOM 786 C CA . GLY A 1 102 ? -6.047 2.854 -7.066 1 89.06 102 GLY A CA 1
ATOM 787 C C . GLY A 1 102 ? -5.684 4.27 -7.484 1 89.06 102 GLY A C 1
ATOM 788 O O . GLY A 1 102 ? -5.82 4.629 -8.656 1 89.06 102 GLY A O 1
ATOM 789 N N . LEU A 1 103 ? -5.297 5.051 -6.5 1 92.38 103 LEU A N 1
ATOM 790 C CA . LEU A 1 103 ? -5 6.469 -6.668 1 92.38 103 LEU A CA 1
ATOM 791 C C . LEU A 1 103 ? -3.871 6.672 -7.672 1 92.38 103 LEU A C 1
ATOM 793 O O . LEU A 1 103 ? -3.959 7.543 -8.539 1 92.38 103 LEU A O 1
ATOM 797 N N . SER A 1 104 ? -2.812 5.906 -7.551 1 94.31 104 SER A N 1
ATOM 798 C CA . SER A 1 104 ? -1.647 6.066 -8.414 1 94.31 104 SER A CA 1
ATOM 799 C C . SER A 1 104 ? -1.985 5.75 -9.867 1 94.31 104 SER A C 1
ATOM 801 O O . SER A 1 104 ? -1.528 6.438 -10.781 1 94.31 104 SER A O 1
ATOM 803 N N . ASP A 1 105 ? -2.803 4.738 -10.086 1 91.19 105 ASP A N 1
ATOM 804 C CA . ASP A 1 105 ? -3.227 4.391 -11.438 1 91.19 105 ASP A CA 1
ATOM 805 C C . ASP A 1 105 ? -4.125 5.477 -12.031 1 91.19 105 ASP A C 1
ATOM 807 O O . ASP A 1 105 ? -4.008 5.805 -13.211 1 91.19 105 ASP A O 1
ATOM 811 N N . TYR A 1 106 ? -4.984 5.945 -11.195 1 90.5 106 TYR A N 1
ATOM 812 C CA . TYR A 1 106 ? -5.844 7.043 -11.625 1 90.5 106 TYR A CA 1
ATOM 813 C C . TYR A 1 106 ? -5.016 8.234 -12.094 1 90.5 106 TYR A C 1
ATOM 815 O O . TYR A 1 106 ? -5.266 8.781 -13.172 1 90.5 106 TYR A O 1
ATOM 823 N N . LEU A 1 107 ? -4.07 8.57 -11.281 1 94.19 107 LEU A N 1
ATOM 824 C CA . LEU A 1 107 ? -3.244 9.734 -11.586 1 94.19 107 LEU A CA 1
ATOM 825 C C . LEU A 1 107 ? -2.443 9.508 -12.859 1 94.19 107 LEU A C 1
ATOM 827 O O . LEU A 1 107 ? -2.314 10.422 -13.688 1 94.19 107 LEU A O 1
ATOM 831 N N . LYS A 1 108 ? -1.902 8.344 -12.984 1 93.62 108 LYS A N 1
ATOM 832 C CA . LYS A 1 108 ? -1.149 8.016 -14.195 1 93.62 108 LYS A CA 1
ATOM 833 C C . LYS A 1 108 ? -1.989 8.258 -15.445 1 93.62 108 LYS A C 1
ATOM 835 O O . LYS A 1 108 ? -1.511 8.844 -16.422 1 93.62 108 LYS A O 1
ATOM 840 N N . THR A 1 109 ? -3.189 7.805 -15.398 1 90.62 109 THR A N 1
ATOM 841 C CA . THR A 1 109 ? -4.082 7.895 -16.547 1 90.62 109 THR A CA 1
ATOM 842 C C . THR A 1 109 ? -4.527 9.336 -16.781 1 90.62 109 THR A C 1
ATOM 844 O O . THR A 1 109 ? -4.422 9.859 -17.891 1 90.62 109 THR A O 1
ATOM 847 N N . GLU A 1 110 ? -4.941 9.977 -15.727 1 91.44 110 GLU A N 1
ATOM 848 C CA . GLU A 1 110 ? -5.535 11.305 -15.844 1 91.44 110 GLU A CA 1
ATOM 849 C C . GLU A 1 110 ? -4.477 12.352 -16.188 1 91.44 110 GLU A C 1
ATOM 851 O O . GLU A 1 110 ? -4.766 13.336 -16.875 1 91.44 110 GLU A O 1
ATOM 856 N N . LEU A 1 111 ? -3.303 12.117 -15.68 1 93.88 111 LEU A N 1
ATOM 857 C CA . LEU A 1 111 ? -2.223 13.055 -15.945 1 93.88 111 LEU A CA 1
ATOM 858 C C . LEU A 1 111 ? -1.47 12.672 -17.219 1 93.88 111 LEU A C 1
ATOM 860 O O . LEU A 1 111 ? -0.618 13.43 -17.688 1 93.88 111 LEU A O 1
ATOM 864 N N . GLN A 1 112 ? -1.799 11.531 -17.719 1 90.19 112 GLN A N 1
ATOM 865 C CA . GLN A 1 112 ? -1.157 11.031 -18.922 1 90.19 112 GLN A CA 1
ATOM 866 C C . GLN A 1 112 ? 0.355 10.938 -18.75 1 90.19 112 GLN A C 1
ATOM 868 O O . GLN A 1 112 ? 1.115 11.469 -19.562 1 90.19 112 GLN A O 1
ATOM 873 N N . CYS A 1 113 ? 0.651 10.312 -17.672 1 90.12 113 CYS A N 1
ATOM 874 C CA . CYS A 1 113 ? 2.068 10.117 -17.375 1 90.12 113 CYS A CA 1
ATOM 875 C C . CYS A 1 113 ? 2.633 8.953 -18.188 1 90.12 113 CYS A C 1
ATOM 877 O O . CYS A 1 113 ? 2.992 7.914 -17.625 1 90.12 113 CYS A O 1
ATOM 879 N N . ASN A 1 114 ? 2.926 9.141 -19.406 1 80.12 114 ASN A N 1
ATOM 880 C CA . ASN A 1 114 ? 3.373 8.109 -20.344 1 80.12 114 ASN A CA 1
ATOM 881 C C . ASN A 1 114 ? 4.773 7.613 -20 1 80.12 114 ASN A C 1
ATOM 883 O O . ASN A 1 114 ? 5.164 6.516 -20.406 1 80.12 114 ASN A O 1
ATOM 887 N N . GLY A 1 115 ? 5.48 8.352 -19.328 1 75.75 115 GLY A N 1
ATOM 888 C CA . GLY A 1 115 ? 6.828 7.973 -18.938 1 75.75 115 GLY A CA 1
ATOM 889 C C . GLY A 1 115 ? 6.871 7.141 -17.656 1 75.75 115 GLY A C 1
ATOM 890 O O . GLY A 1 115 ? 7.914 6.582 -17.312 1 75.75 115 GLY A O 1
ATOM 891 N N . SER A 1 116 ? 5.723 7.07 -17.078 1 78.56 116 SER A N 1
ATOM 892 C CA . SER A 1 116 ? 5.707 6.344 -15.812 1 78.56 116 SER A CA 1
ATOM 893 C C . SER A 1 116 ? 5.754 4.836 -16.031 1 78.56 116 SER A C 1
ATOM 895 O O . SER A 1 116 ? 4.855 4.27 -16.672 1 78.56 116 SER A O 1
ATOM 897 N N . THR A 1 117 ? 6.684 4.402 -15.43 1 77.06 117 THR A N 1
ATOM 898 C CA . THR A 1 117 ? 6.879 2.977 -15.656 1 77.06 117 THR A CA 1
ATOM 899 C C . THR A 1 117 ? 6.211 2.154 -14.562 1 77.06 117 THR A C 1
ATOM 901 O O . THR A 1 117 ? 5.953 0.961 -14.742 1 77.06 117 THR A O 1
ATOM 904 N N . MET A 1 118 ? 5.934 2.795 -13.523 1 84.88 118 MET A N 1
ATOM 905 C CA . MET A 1 118 ? 5.352 2.049 -12.414 1 84.88 118 MET A CA 1
ATOM 906 C C . MET A 1 118 ? 4.434 2.939 -11.586 1 84.88 118 MET A C 1
ATOM 908 O O . MET A 1 118 ? 4.594 4.16 -11.57 1 84.88 118 MET A O 1
ATOM 912 N N . THR A 1 119 ? 3.422 2.338 -11.039 1 90.88 119 THR A N 1
ATOM 913 C CA . THR A 1 119 ? 2.561 2.93 -10.023 1 90.88 119 THR A CA 1
ATOM 914 C C . THR A 1 119 ? 2.416 1.995 -8.828 1 90.88 119 THR A C 1
ATOM 916 O O . THR A 1 119 ? 2.412 0.772 -8.984 1 90.88 119 THR A O 1
ATOM 919 N N . LEU A 1 120 ? 2.434 2.592 -7.641 1 91.06 120 LEU A N 1
ATOM 920 C CA . LEU A 1 120 ? 2.143 1.746 -6.488 1 91.06 120 LEU A CA 1
ATOM 921 C C . LEU A 1 120 ? 1.49 2.555 -5.371 1 91.06 120 LEU A C 1
ATOM 923 O O . LEU A 1 120 ? 1.616 3.781 -5.332 1 91.06 120 LEU A O 1
ATOM 927 N N . GLU A 1 121 ? 0.749 1.848 -4.59 1 93.62 121 GLU A N 1
ATOM 928 C CA . GLU A 1 121 ? 0.201 2.393 -3.354 1 93.62 121 GLU A CA 1
ATOM 929 C C . GLU A 1 121 ? 1.019 1.947 -2.145 1 93.62 121 GLU A C 1
ATOM 931 O O . GLU A 1 121 ? 1.429 0.787 -2.059 1 93.62 121 GLU A O 1
ATOM 936 N N . VAL A 1 122 ? 1.3 2.904 -1.303 1 94.69 122 VAL A N 1
ATOM 937 C CA . VAL A 1 122 ? 1.962 2.643 -0.03 1 94.69 122 VAL A CA 1
ATOM 938 C C . VAL A 1 122 ? 1.055 3.068 1.122 1 94.69 122 VAL A C 1
ATOM 940 O O . VAL A 1 122 ? 0.491 4.164 1.104 1 94.69 122 VAL A O 1
ATOM 943 N N . ASN A 1 123 ? 0.921 2.143 2.08 1 92.56 123 ASN A N 1
ATOM 944 C CA . ASN A 1 123 ? 0.009 2.49 3.164 1 92.56 123 ASN A CA 1
ATOM 945 C C . ASN A 1 123 ? 0.583 2.107 4.523 1 92.56 123 ASN A C 1
ATOM 947 O O . ASN A 1 123 ? 0.991 0.962 4.73 1 92.56 123 ASN A O 1
ATOM 951 N N . GLN A 1 124 ? 0.685 3.018 5.367 1 92.19 124 GLN A N 1
ATOM 952 C CA . GLN A 1 124 ? 0.923 2.91 6.805 1 92.19 124 GLN A CA 1
ATOM 953 C C . GLN A 1 124 ? 0.078 3.918 7.578 1 92.19 124 GLN A C 1
ATOM 955 O O . GLN A 1 124 ? 0.599 4.66 8.414 1 92.19 124 GLN A O 1
ATOM 960 N N . THR A 1 125 ? -1.114 3.996 7.145 1 90.25 125 THR A N 1
ATOM 961 C CA . THR A 1 125 ? -2.154 4.855 7.699 1 90.25 125 THR A CA 1
ATOM 962 C C . THR A 1 125 ? -1.681 6.305 7.758 1 90.25 125 THR A C 1
ATOM 964 O O . THR A 1 125 ? -1.47 6.941 6.723 1 90.25 125 THR A O 1
ATOM 967 N N . CYS A 1 126 ? -1.6 6.91 8.922 1 93.19 126 CYS A N 1
ATOM 968 C CA . CYS A 1 126 ? -1.404 8.352 9.039 1 93.19 126 CYS A CA 1
ATOM 969 C C . CYS A 1 126 ? -0.007 8.75 8.586 1 93.19 126 CYS A C 1
ATOM 971 O O . CYS A 1 126 ? 0.222 9.898 8.211 1 93.19 126 CYS A O 1
ATOM 973 N N . ILE A 1 127 ? 0.96 7.852 8.578 1 94.56 127 ILE A N 1
ATOM 974 C CA . ILE A 1 127 ? 2.307 8.25 8.18 1 94.56 127 ILE A CA 1
ATOM 975 C C . ILE A 1 127 ? 2.662 7.617 6.836 1 94.56 127 ILE A C 1
ATOM 977 O O . ILE A 1 127 ? 3.84 7.441 6.52 1 94.56 127 ILE A O 1
ATOM 981 N N . SER A 1 128 ? 1.623 7.266 6.082 1 96.12 128 SER A N 1
ATOM 982 C CA . SER A 1 128 ? 1.84 6.684 4.766 1 96.12 128 SER A CA 1
ATOM 983 C C . SER A 1 128 ? 2.721 7.582 3.9 1 96.12 128 SER A C 1
ATOM 985 O O . SER A 1 128 ? 3.576 7.09 3.16 1 96.12 128 SER A O 1
ATOM 987 N N . PHE A 1 129 ? 2.506 8.891 3.969 1 97.88 129 PHE A N 1
ATOM 988 C CA . PHE A 1 129 ? 3.299 9.82 3.176 1 97.88 129 PHE A CA 1
ATOM 989 C C . PHE A 1 129 ? 4.77 9.75 3.564 1 97.88 129 PHE A C 1
ATOM 991 O O . PHE A 1 129 ? 5.648 9.805 2.703 1 97.88 129 PHE A O 1
ATOM 998 N N . LEU A 1 130 ? 5.039 9.641 4.848 1 97.06 130 LEU A N 1
ATOM 999 C CA . LEU A 1 130 ? 6.395 9.523 5.375 1 97.06 130 LEU A CA 1
ATOM 1000 C C . LEU A 1 130 ? 7.094 8.289 4.82 1 97.06 130 LEU A C 1
ATOM 1002 O O . LEU A 1 130 ? 8.242 8.367 4.383 1 97.06 130 LEU A O 1
ATOM 1006 N N . VAL A 1 131 ? 6.43 7.223 4.809 1 94.06 131 VAL A N 1
ATOM 1007 C CA . VAL A 1 131 ? 6.98 5.961 4.32 1 94.06 131 VAL A CA 1
ATOM 1008 C C . VAL A 1 131 ? 7.164 6.027 2.805 1 94.06 131 VAL A C 1
ATOM 1010 O O . VAL A 1 131 ? 8.141 5.504 2.268 1 94.06 131 VAL A O 1
ATOM 1013 N N . ALA A 1 132 ? 6.195 6.645 2.158 1 96.75 132 ALA A N 1
ATOM 1014 C CA . ALA A 1 132 ? 6.312 6.84 0.715 1 96.75 132 ALA A CA 1
ATOM 1015 C C . ALA A 1 132 ? 7.547 7.664 0.368 1 96.75 132 ALA A C 1
ATOM 1017 O O . ALA A 1 132 ? 8.211 7.406 -0.639 1 96.75 132 ALA A O 1
ATOM 1018 N N . LEU A 1 133 ? 7.859 8.656 1.181 1 96.69 133 LEU A N 1
ATOM 1019 C CA . LEU A 1 133 ? 9.062 9.461 0.98 1 96.69 133 LEU A CA 1
ATOM 1020 C C . LEU A 1 133 ? 10.312 8.594 1.056 1 96.69 133 LEU A C 1
ATOM 1022 O O . LEU A 1 133 ? 11.234 8.766 0.255 1 96.69 133 LEU A O 1
ATOM 1026 N N . GLN A 1 134 ? 10.328 7.699 2.01 1 93.44 134 GLN A N 1
ATOM 1027 C CA . GLN A 1 134 ? 11.453 6.789 2.166 1 93.44 134 GLN A CA 1
ATOM 1028 C C . GLN A 1 134 ? 11.641 5.918 0.928 1 93.44 134 GLN A C 1
ATOM 1030 O O . GLN A 1 134 ? 12.75 5.801 0.403 1 93.44 134 GLN A O 1
ATOM 1035 N N . VAL A 1 135 ? 10.531 5.359 0.478 1 92.62 135 VAL A N 1
ATOM 1036 C CA . VAL A 1 135 ? 10.562 4.48 -0.688 1 92.62 135 VAL A CA 1
ATOM 1037 C C . VAL A 1 135 ? 11.047 5.262 -1.908 1 92.62 135 VAL A C 1
ATOM 1039 O O . VAL A 1 135 ? 11.922 4.793 -2.645 1 92.62 135 VAL A O 1
ATOM 1042 N N . ALA A 1 136 ? 10.531 6.422 -2.062 1 94.81 136 ALA A N 1
ATOM 1043 C CA . ALA A 1 136 ? 10.883 7.254 -3.209 1 94.81 136 ALA A CA 1
ATOM 1044 C C . ALA A 1 136 ? 12.352 7.66 -3.16 1 94.81 136 ALA A C 1
ATOM 1046 O O . ALA A 1 136 ? 13.047 7.613 -4.176 1 94.81 136 ALA A O 1
ATOM 1047 N N . ALA A 1 137 ? 12.82 8.062 -2.008 1 93.25 137 ALA A N 1
ATOM 1048 C CA . ALA A 1 137 ? 14.219 8.469 -1.85 1 93.25 137 ALA A CA 1
ATOM 1049 C C . ALA A 1 137 ? 15.156 7.324 -2.209 1 93.25 137 ALA A C 1
ATOM 1051 O O . ALA A 1 137 ? 16.156 7.531 -2.912 1 93.25 137 ALA A O 1
ATOM 1052 N N . ASP A 1 138 ? 14.812 6.207 -1.758 1 86.38 138 ASP A N 1
ATOM 1053 C CA . ASP A 1 138 ? 15.648 5.043 -2.02 1 86.38 138 ASP A CA 1
ATOM 1054 C C . ASP A 1 138 ? 15.727 4.746 -3.516 1 86.38 138 ASP A C 1
ATOM 1056 O O . ASP A 1 138 ? 16.797 4.438 -4.039 1 86.38 138 ASP A O 1
ATOM 1060 N N . TYR A 1 139 ? 14.594 4.828 -4.211 1 88.69 139 TYR A N 1
ATOM 1061 C CA . TYR A 1 139 ? 14.562 4.535 -5.641 1 88.69 139 TYR A CA 1
ATOM 1062 C C . TYR A 1 139 ? 15.375 5.559 -6.426 1 88.69 139 TYR A C 1
ATOM 1064 O O . TYR A 1 139 ? 16.016 5.219 -7.418 1 88.69 139 TYR A O 1
ATOM 1072 N N . ILE A 1 140 ? 15.336 6.746 -5.992 1 91.56 140 ILE A N 1
ATOM 1073 C CA . ILE A 1 140 ? 16.109 7.785 -6.66 1 91.56 140 ILE A CA 1
ATOM 1074 C C . ILE A 1 140 ? 17.609 7.566 -6.395 1 91.56 140 ILE A C 1
ATOM 1076 O O . ILE A 1 140 ? 18.422 7.633 -7.316 1 91.56 140 ILE A O 1
ATOM 1080 N N . GLU A 1 141 ? 17.922 7.242 -5.188 1 87.06 141 GLU A N 1
ATOM 1081 C CA . GLU A 1 141 ? 19.328 7.133 -4.781 1 87.06 141 GLU A CA 1
ATOM 1082 C C . GLU A 1 141 ? 19.969 5.883 -5.375 1 87.06 141 GLU A C 1
ATOM 1084 O O . GLU A 1 141 ? 21.188 5.84 -5.562 1 87.06 141 GLU A O 1
ATOM 1089 N N . THR A 1 142 ? 19.172 4.895 -5.676 1 78.06 142 THR A N 1
ATOM 1090 C CA . THR A 1 142 ? 19.688 3.707 -6.34 1 78.06 142 THR A CA 1
ATOM 1091 C C . THR A 1 142 ? 19.812 3.934 -7.844 1 78.06 142 THR A C 1
ATOM 1093 O O . THR A 1 142 ? 20.422 3.133 -8.555 1 78.06 142 THR A O 1
ATOM 1096 N N . GLY A 1 143 ? 19.188 4.961 -8.352 1 83.12 143 GLY A N 1
ATOM 1097 C CA . GLY A 1 143 ? 19.234 5.285 -9.766 1 83.12 143 GLY A CA 1
ATOM 1098 C C . GLY A 1 143 ? 18.109 4.66 -10.562 1 83.12 143 GLY A C 1
ATOM 1099 O O . GLY A 1 143 ? 18.062 4.801 -11.789 1 83.12 143 GLY A O 1
ATOM 1100 N N . MET A 1 144 ? 17.156 4.02 -9.93 1 82.31 144 MET A N 1
ATOM 1101 C CA . MET A 1 144 ? 16.047 3.354 -10.625 1 82.31 144 MET A CA 1
ATOM 1102 C C . MET A 1 144 ? 15.117 4.371 -11.266 1 82.31 144 MET A C 1
ATOM 1104 O O . MET A 1 144 ? 14.578 4.129 -12.352 1 82.31 144 MET A O 1
ATOM 1108 N N . TYR A 1 145 ? 14.914 5.438 -10.547 1 91.12 145 TYR A N 1
ATOM 1109 C CA . TYR A 1 145 ? 14.023 6.488 -11.031 1 91.12 145 TYR A CA 1
ATOM 1110 C C . TYR A 1 145 ? 14.633 7.867 -10.805 1 91.12 145 TYR A C 1
ATOM 1112 O O . TYR A 1 145 ? 15.523 8.023 -9.969 1 91.12 145 TYR A O 1
ATOM 1120 N N . LYS A 1 146 ? 14.148 8.836 -11.555 1 94.31 146 LYS A N 1
ATOM 1121 C CA . LYS A 1 146 ? 14.688 10.188 -11.477 1 94.31 146 LYS A CA 1
ATOM 1122 C C . LYS A 1 146 ? 13.695 11.141 -10.82 1 94.31 146 LYS A C 1
ATOM 1124 O O . LYS A 1 146 ? 14.07 11.938 -9.953 1 94.31 146 LYS A O 1
ATOM 1129 N N . ASN A 1 147 ? 12.461 11.148 -11.289 1 97.19 147 ASN A N 1
ATOM 1130 C CA . ASN A 1 147 ? 11.398 12.008 -10.773 1 97.19 147 ASN A CA 1
ATOM 1131 C C . ASN A 1 147 ? 10.188 11.195 -10.32 1 97.19 147 ASN A C 1
ATOM 1133 O O . ASN A 1 147 ? 9.547 10.531 -11.133 1 97.19 147 ASN A O 1
ATOM 1137 N N . ILE A 1 148 ? 9.875 11.336 -9.039 1 97.75 148 ILE A N 1
ATOM 1138 C CA . ILE A 1 148 ? 8.797 10.531 -8.477 1 97.75 148 ILE A CA 1
ATOM 1139 C C . ILE A 1 148 ? 7.711 11.445 -7.918 1 97.75 148 ILE A C 1
ATOM 1141 O O . ILE A 1 148 ? 8 12.383 -7.172 1 97.75 148 ILE A O 1
ATOM 1145 N N . LEU A 1 149 ? 6.496 11.203 -8.352 1 98.62 149 LEU A N 1
ATOM 1146 C CA . LEU A 1 149 ? 5.34 11.891 -7.789 1 98.62 149 LEU A CA 1
ATOM 1147 C C . LEU A 1 149 ? 4.75 11.094 -6.629 1 98.62 149 LEU A C 1
ATOM 1149 O O . LEU A 1 149 ? 4.441 9.906 -6.777 1 98.62 149 LEU A O 1
ATOM 1153 N N . ILE A 1 150 ? 4.672 11.703 -5.469 1 98.75 150 ILE A N 1
ATOM 1154 C CA . ILE A 1 150 ? 3.934 11.156 -4.336 1 98.75 150 ILE A CA 1
ATOM 1155 C C . ILE A 1 150 ? 2.674 11.984 -4.09 1 98.75 150 ILE A C 1
ATOM 1157 O O . ILE A 1 150 ? 2.746 13.203 -3.938 1 98.75 150 ILE A O 1
ATOM 1161 N N . CYS A 1 151 ? 1.544 11.32 -4.051 1 98.38 151 CYS A N 1
ATOM 1162 C CA . CYS A 1 151 ? 0.293 12.031 -3.807 1 98.38 151 CYS A CA 1
ATOM 1163 C C . CYS A 1 151 ? -0.529 11.336 -2.729 1 98.38 151 CYS A C 1
ATOM 1165 O O . CYS A 1 151 ? -0.754 10.133 -2.797 1 98.38 151 CYS A O 1
ATOM 1167 N N . SER A 1 152 ? -0.9 12.102 -1.751 1 98.06 152 SER A N 1
ATOM 1168 C CA . SER A 1 152 ? -1.866 11.688 -0.74 1 98.06 152 SER A CA 1
ATOM 1169 C C . SER A 1 152 ? -3.219 12.359 -0.956 1 98.06 152 SER A C 1
ATOM 1171 O O . SER A 1 152 ? -3.281 13.555 -1.254 1 98.06 152 SER A O 1
ATOM 1173 N N . SER A 1 153 ? -4.242 11.594 -0.839 1 96.62 153 SER A N 1
ATOM 1174 C CA . SER A 1 153 ? -5.59 12.141 -0.944 1 96.62 153 SER A CA 1
ATOM 1175 C C . SER A 1 153 ? -6.551 11.438 0.01 1 96.62 153 SER A C 1
ATOM 1177 O O . SER A 1 153 ? -6.547 10.203 0.103 1 96.62 153 SER A O 1
ATOM 1179 N N . GLU A 1 154 ? -7.297 12.25 0.743 1 95.19 154 GLU A N 1
ATOM 1180 C CA . GLU A 1 154 ? -8.242 11.727 1.724 1 95.19 154 GLU A CA 1
ATOM 1181 C C . GLU A 1 154 ? -9.617 12.383 1.571 1 95.19 154 GLU A C 1
ATOM 1183 O O . GLU A 1 154 ? -9.711 13.594 1.363 1 95.19 154 GLU A O 1
ATOM 1188 N N . ALA A 1 155 ? -10.648 11.547 1.647 1 91.38 155 ALA A N 1
ATOM 1189 C CA . ALA A 1 155 ? -12.031 11.992 1.677 1 91.38 155 ALA A CA 1
ATOM 1190 C C . ALA A 1 155 ? -12.805 11.328 2.812 1 91.38 155 ALA A C 1
ATOM 1192 O O . ALA A 1 155 ? -13.852 10.719 2.586 1 91.38 155 ALA A O 1
ATOM 1193 N N . PHE A 1 156 ? -12.414 11.555 3.986 1 88.94 156 PHE A N 1
ATOM 1194 C CA . PHE A 1 156 ? -13.008 10.891 5.145 1 88.94 156 PHE A CA 1
ATOM 1195 C C . PHE A 1 156 ? -14.469 11.305 5.312 1 88.94 156 PHE A C 1
ATOM 1197 O O . PHE A 1 156 ? -15.312 10.477 5.66 1 88.94 156 PHE A O 1
ATOM 1204 N N . THR A 1 157 ? -14.742 12.516 5.098 1 84.88 157 THR A N 1
ATOM 1205 C CA . THR A 1 157 ? -16.078 13.039 5.367 1 84.88 157 THR A CA 1
ATOM 1206 C C . THR A 1 157 ? -17.094 12.422 4.418 1 84.88 157 THR A C 1
ATOM 1208 O O . THR A 1 157 ? -18.312 12.523 4.648 1 84.88 157 THR A O 1
ATOM 1211 N N . SER A 1 158 ? -16.656 11.773 3.395 1 78.88 158 SER A N 1
ATOM 1212 C CA . SER A 1 158 ? -17.562 11.125 2.459 1 78.88 158 SER A CA 1
ATOM 1213 C C . SER A 1 158 ? -17.844 9.68 2.865 1 78.88 158 SER A C 1
ATOM 1215 O O . SER A 1 158 ? -18.812 9.07 2.4 1 78.88 158 SER A O 1
ATOM 1217 N N . MET A 1 159 ? -17.062 9.203 3.709 1 76.75 159 MET A N 1
ATOM 1218 C CA . MET A 1 159 ? -17.156 7.766 3.953 1 76.75 159 MET A CA 1
ATOM 1219 C C . MET A 1 159 ? -17.5 7.48 5.41 1 76.75 159 MET A C 1
ATOM 1221 O O . MET A 1 159 ? -17.953 6.383 5.746 1 76.75 159 MET A O 1
ATOM 1225 N N . VAL A 1 160 ? -17.375 8.422 6.25 1 75.94 160 VAL A N 1
ATOM 1226 C CA . VAL A 1 160 ? -17.438 8.141 7.68 1 75.94 160 VAL A CA 1
ATOM 1227 C C . VAL A 1 160 ? -18.875 8.289 8.18 1 75.94 160 VAL A C 1
ATOM 1229 O O . VAL A 1 160 ? -19.672 9.016 7.59 1 75.94 160 VAL A O 1
ATOM 1232 N N . ASP A 1 161 ? -19.125 7.555 9.234 1 77.25 161 ASP A N 1
ATOM 1233 C CA . ASP A 1 161 ? -20.406 7.594 9.93 1 77.25 161 ASP A CA 1
ATOM 1234 C C . ASP A 1 161 ? -20.469 8.766 10.906 1 77.25 161 ASP A C 1
ATOM 1236 O O . ASP A 1 161 ? -19.891 8.711 11.992 1 77.25 161 ASP A O 1
ATOM 1240 N N . PHE A 1 162 ? -21.344 9.711 10.688 1 76.44 162 PHE A N 1
ATOM 1241 C CA . PHE A 1 162 ? -21.438 10.922 11.5 1 76.44 162 PHE A CA 1
ATOM 1242 C C . PHE A 1 162 ? -22.172 10.641 12.805 1 76.44 162 PHE A C 1
ATOM 1244 O O . PHE A 1 162 ? -22.219 11.492 13.695 1 76.44 162 PHE A O 1
ATOM 1251 N N . GLN A 1 163 ? -22.594 9.445 12.914 1 73.06 163 GLN A N 1
ATOM 1252 C CA . GLN A 1 163 ? -23.234 9.078 14.164 1 73.06 163 GLN A CA 1
ATOM 1253 C C . GLN A 1 163 ? -22.203 8.672 15.219 1 73.06 163 GLN A C 1
ATOM 1255 O O . GLN A 1 163 ? -22.531 8.562 16.406 1 73.06 163 GLN A O 1
ATOM 1260 N N . SER A 1 164 ? -21.047 8.477 14.742 1 74.25 164 SER A N 1
ATOM 1261 C CA . SER A 1 164 ? -19.938 8.156 15.633 1 74.25 164 SER A CA 1
ATOM 1262 C C . SER A 1 164 ? -19.031 9.367 15.844 1 74.25 164 SER A C 1
ATOM 1264 O O . SER A 1 164 ? -18.359 9.82 14.906 1 74.25 164 SER A O 1
ATOM 1266 N N . PRO A 1 165 ? -18.938 9.805 17.031 1 75.44 165 PRO A N 1
ATOM 1267 C CA . PRO A 1 165 ? -18.125 11 17.281 1 75.44 165 PRO A CA 1
ATOM 1268 C C . PRO A 1 165 ? -16.672 10.836 16.828 1 75.44 165 PRO A C 1
ATOM 1270 O O . PRO A 1 165 ? -16.078 11.781 16.312 1 75.44 165 PRO A O 1
ATOM 1273 N N . SER A 1 166 ? -16.125 9.68 16.984 1 74.69 166 SER A N 1
ATOM 1274 C CA . SER A 1 166 ? -14.734 9.461 16.625 1 74.69 166 SER A CA 1
ATOM 1275 C C . SER A 1 166 ? -14.531 9.594 15.125 1 74.69 166 SER A C 1
ATOM 1277 O O . SER A 1 166 ? -13.406 9.836 14.664 1 74.69 166 SER A O 1
ATOM 1279 N N . SER A 1 167 ? -15.57 9.492 14.438 1 76.06 167 SER A N 1
ATOM 1280 C CA . SER A 1 167 ? -15.5 9.57 12.984 1 76.06 167 SER A CA 1
ATOM 1281 C C . SER A 1 167 ? -15.547 11.023 12.508 1 76.06 167 SER A C 1
ATOM 1283 O O . SER A 1 167 ? -15.375 11.297 11.312 1 76.06 167 SER A O 1
ATOM 1285 N N . THR A 1 168 ? -15.68 11.93 13.445 1 81 168 THR A N 1
ATOM 1286 C CA . THR A 1 168 ? -15.859 13.32 13.047 1 81 168 THR A CA 1
ATOM 1287 C C . THR A 1 168 ? -14.586 14.125 13.289 1 81 168 THR A C 1
ATOM 1289 O O . THR A 1 168 ? -14.617 15.359 13.32 1 81 168 THR A O 1
ATOM 1292 N N . LEU A 1 169 ? -13.469 13.406 13.367 1 85.5 169 LEU A N 1
ATOM 1293 C CA . LEU A 1 169 ? -12.18 14.039 13.625 1 85.5 169 LEU A CA 1
ATOM 1294 C C . LEU A 1 169 ? -11.469 14.391 12.328 1 85.5 169 LEU A C 1
ATOM 1296 O O . LEU A 1 169 ? -10.445 15.078 12.336 1 85.5 169 LEU A O 1
ATOM 1300 N N . PHE A 1 170 ? -12.094 14.039 11.242 1 90.75 170 PHE A N 1
ATOM 1301 C CA . PHE A 1 170 ? -11.312 14.031 10.008 1 90.75 170 PHE A CA 1
ATOM 1302 C C . PHE A 1 170 ? -11.836 15.078 9.031 1 90.75 170 PHE A C 1
ATOM 1304 O O . PHE A 1 170 ? -12.977 15.531 9.156 1 90.75 170 PHE A O 1
ATOM 1311 N N . GLY A 1 171 ? -11 15.469 8.164 1 93.75 171 GLY A N 1
ATOM 1312 C CA . GLY A 1 171 ? -11.336 16.328 7.039 1 93.75 171 GLY A CA 1
ATOM 1313 C C . GLY A 1 171 ? -10.93 15.75 5.699 1 93.75 171 GLY A C 1
ATOM 1314 O O . GLY A 1 171 ? -10.578 14.57 5.609 1 93.75 171 GLY A O 1
ATOM 1315 N N . ASP A 1 172 ? -11.094 16.625 4.645 1 95.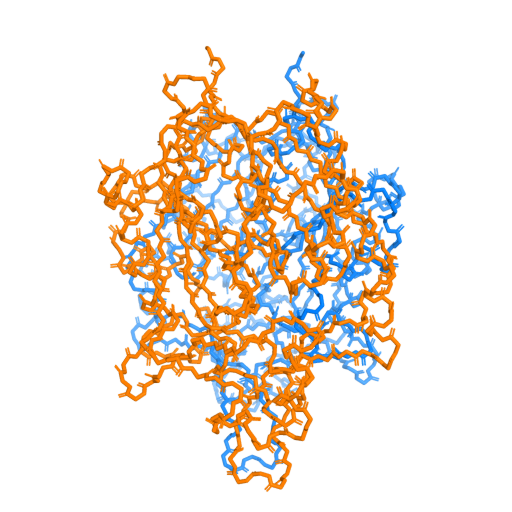88 172 ASP A N 1
ATOM 1316 C CA . ASP A 1 172 ? -10.805 16.188 3.287 1 95.88 172 ASP A CA 1
ATOM 1317 C C . ASP A 1 172 ? -9.727 17.047 2.641 1 95.88 172 ASP A C 1
ATOM 1319 O O . ASP A 1 172 ? -9.625 18.25 2.936 1 95.88 172 ASP A O 1
ATOM 1323 N N . GLY A 1 173 ? -8.898 16.422 1.801 1 97.44 173 GLY A N 1
ATOM 1324 C CA . GLY A 1 173 ? -7.883 17.172 1.068 1 97.44 173 GLY A CA 1
ATOM 1325 C C . GLY A 1 173 ? -6.879 16.281 0.368 1 97.44 173 GLY A C 1
ATOM 1326 O O . GLY A 1 173 ? -6.961 15.047 0.461 1 97.44 173 GLY A O 1
ATOM 1327 N N . ALA A 1 174 ? -6.016 16.938 -0.397 1 98.19 174 ALA A N 1
ATOM 1328 C CA . ALA A 1 174 ? -4.945 16.234 -1.09 1 98.19 174 ALA A CA 1
ATOM 1329 C C . ALA A 1 174 ? -3.637 17.016 -1.026 1 98.19 174 ALA A C 1
ATOM 1331 O O . ALA A 1 174 ? -3.648 18.25 -0.96 1 98.19 174 ALA A O 1
ATOM 1332 N N . GLY A 1 175 ? -2.576 16.359 -0.952 1 98.75 175 GLY A N 1
ATOM 1333 C CA . GLY A 1 175 ? -1.227 16.891 -1.028 1 98.75 175 GLY A CA 1
ATOM 1334 C C . GLY A 1 175 ? -0.297 16.047 -1.882 1 98.75 175 GLY A C 1
ATOM 1335 O O . GLY A 1 175 ? -0.38 14.82 -1.871 1 98.75 175 GLY A O 1
ATOM 1336 N N . ALA A 1 176 ? 0.575 16.703 -2.631 1 98.81 176 ALA A N 1
ATOM 1337 C CA . ALA A 1 176 ? 1.495 16 -3.523 1 98.81 176 ALA A CA 1
ATOM 1338 C C . ALA A 1 176 ? 2.893 16.609 -3.461 1 98.81 176 ALA A C 1
ATOM 1340 O O . ALA A 1 176 ? 3.039 17.828 -3.262 1 98.81 176 ALA A O 1
ATOM 1341 N N . VAL A 1 177 ? 3.881 15.781 -3.627 1 98.81 177 VAL A N 1
ATOM 1342 C CA . VAL A 1 177 ? 5.281 16.188 -3.693 1 98.81 177 VAL A CA 1
ATOM 1343 C C . VAL A 1 177 ? 5.953 15.531 -4.895 1 98.81 177 VAL A C 1
ATOM 1345 O O . VAL A 1 177 ? 5.617 14.406 -5.262 1 98.81 177 VAL A O 1
ATOM 1348 N N . VAL A 1 178 ? 6.805 16.266 -5.551 1 98.75 178 VAL A N 1
ATOM 1349 C CA . VAL A 1 178 ? 7.742 15.672 -6.496 1 98.75 178 VAL A CA 1
ATOM 1350 C C . VAL A 1 178 ? 9.117 15.539 -5.852 1 98.75 178 VAL A C 1
ATOM 1352 O O . VAL A 1 178 ? 9.672 16.516 -5.344 1 98.75 178 VAL A O 1
ATOM 1355 N N . LEU A 1 179 ? 9.555 14.328 -5.734 1 98.19 179 LEU A N 1
ATOM 1356 C CA . LEU A 1 179 ? 10.914 14.039 -5.297 1 98.19 179 LEU A CA 1
ATOM 1357 C C . LEU A 1 179 ? 11.828 13.797 -6.488 1 98.19 179 LEU A C 1
ATOM 1359 O O . LEU A 1 179 ? 11.438 13.117 -7.445 1 98.19 179 LEU A O 1
ATOM 1363 N N . GLY A 1 180 ? 12.969 14.375 -6.516 1 97.38 180 GLY A N 1
ATOM 1364 C CA . GLY A 1 180 ? 13.945 14.203 -7.578 1 97.38 180 GLY A CA 1
ATOM 1365 C C . GLY A 1 180 ? 15.375 14.141 -7.066 1 97.38 180 GLY A C 1
ATOM 1366 O O . GLY A 1 180 ? 15.609 14.055 -5.859 1 97.38 180 GLY A O 1
ATOM 1367 N N . ARG A 1 181 ? 16.328 14.164 -8.008 1 95.62 181 ARG A N 1
ATOM 1368 C CA . ARG A 1 181 ? 17.734 14.172 -7.641 1 95.62 181 ARG A CA 1
ATOM 1369 C C . ARG A 1 181 ? 18.141 15.516 -7.039 1 95.62 181 ARG A C 1
ATOM 1371 O O . ARG A 1 181 ? 17.688 16.562 -7.504 1 95.62 181 ARG A O 1
ATOM 1378 N N . ALA A 1 182 ? 18.859 15.367 -5.973 1 95.75 182 ALA A N 1
ATOM 1379 C CA . ALA A 1 182 ? 19.391 16.594 -5.363 1 95.75 182 ALA A CA 1
ATOM 1380 C C . ALA A 1 182 ? 20.344 17.297 -6.309 1 95.75 182 ALA A C 1
ATOM 1382 O O . ALA A 1 182 ? 21.109 16.656 -7.043 1 95.75 182 ALA A O 1
ATOM 1383 N N . GLU A 1 183 ? 20.312 18.578 -6.289 1 92.69 183 GLU A N 1
ATOM 1384 C CA . GLU A 1 183 ? 21.203 19.391 -7.109 1 92.69 183 GLU A CA 1
ATOM 1385 C C . GLU A 1 183 ? 22.359 19.938 -6.285 1 92.69 183 GLU A C 1
ATOM 1387 O O . GLU A 1 183 ? 23.422 20.266 -6.828 1 92.69 183 GLU A O 1
ATOM 1392 N N . LYS A 1 184 ? 22.188 20.062 -5.094 1 92.69 184 LYS A N 1
ATOM 1393 C CA . LYS A 1 184 ? 23.188 20.562 -4.164 1 92.69 184 LYS A CA 1
ATOM 1394 C C . LYS A 1 184 ? 23.375 19.625 -2.986 1 92.69 184 LYS A C 1
ATOM 1396 O O . LYS A 1 184 ? 23.609 18.422 -3.176 1 92.69 184 LYS A O 1
ATOM 1401 N N . GLU A 1 185 ? 23.109 20.125 -1.816 1 90.44 185 GLU A N 1
ATOM 1402 C CA . GLU A 1 185 ? 23.359 19.312 -0.627 1 90.44 185 GLU A CA 1
ATOM 1403 C C . GLU A 1 185 ? 22.062 18.75 -0.049 1 90.44 185 GLU A C 1
ATOM 1405 O O . GLU A 1 185 ? 21.984 18.453 1.143 1 90.44 185 GLU A O 1
ATOM 1410 N N . GLY A 1 186 ? 21.141 18.656 -0.882 1 93.38 186 GLY A N 1
ATOM 1411 C CA . GLY A 1 186 ? 19.875 18.109 -0.403 1 93.38 186 GLY A CA 1
ATOM 1412 C C . GLY A 1 186 ? 19.906 16.609 -0.229 1 93.38 186 GLY A C 1
ATOM 1413 O O . GLY A 1 186 ? 20.734 15.922 -0.851 1 93.38 186 GLY A O 1
ATOM 1414 N N . GLY A 1 187 ? 19 16.141 0.666 1 94.5 187 GLY A N 1
ATOM 1415 C CA . GLY A 1 187 ? 18.875 14.695 0.842 1 94.5 187 GLY A CA 1
ATOM 1416 C C . GLY A 1 187 ? 18.281 14.312 2.184 1 94.5 187 GLY A C 1
ATOM 1417 O O . GLY A 1 187 ? 18.156 15.148 3.08 1 94.5 187 GLY A O 1
ATOM 1418 N N . MET A 1 188 ? 17.844 13.078 2.232 1 94.69 188 MET A N 1
ATOM 1419 C CA . MET A 1 188 ? 17.5 12.492 3.523 1 94.69 188 MET A CA 1
ATOM 1420 C C . MET A 1 188 ? 18.75 12.094 4.293 1 94.69 188 MET A C 1
ATOM 1422 O O . MET A 1 188 ? 19.5 11.219 3.852 1 94.69 188 MET A O 1
ATOM 1426 N N . LEU A 1 189 ? 18.938 12.711 5.43 1 95.69 189 LEU A N 1
ATOM 1427 C CA . LEU A 1 189 ? 20.172 12.492 6.195 1 95.69 189 LEU A CA 1
ATOM 1428 C C . LEU A 1 189 ? 20.078 11.211 7.016 1 95.69 189 LEU A C 1
ATOM 1430 O O . LEU A 1 189 ? 21.062 10.492 7.168 1 95.69 189 LEU A O 1
ATOM 1434 N N . ALA A 1 190 ? 18.938 11.023 7.574 1 95.25 190 ALA A N 1
ATOM 1435 C CA . ALA A 1 190 ? 18.688 9.836 8.383 1 95.25 190 ALA A CA 1
ATOM 1436 C C . ALA A 1 190 ? 17.203 9.602 8.578 1 95.25 190 ALA A C 1
ATOM 1438 O O . ALA A 1 190 ? 16.391 10.5 8.352 1 95.25 190 ALA A O 1
ATOM 1439 N N . ALA A 1 191 ? 16.875 8.43 8.938 1 94.75 191 ALA A N 1
ATOM 1440 C CA . ALA A 1 191 ? 15.516 8.055 9.297 1 94.75 191 ALA A CA 1
ATOM 1441 C C . ALA A 1 191 ? 15.508 6.988 10.391 1 94.75 191 ALA A C 1
ATOM 1443 O O . ALA A 1 191 ? 16.484 6.254 10.555 1 94.75 191 ALA A O 1
ATOM 1444 N N . HIS A 1 192 ? 14.492 7.008 11.133 1 94.5 192 HIS A N 1
ATOM 1445 C CA . HIS A 1 192 ? 14.281 5.965 12.133 1 94.5 192 HIS A CA 1
ATOM 1446 C C . HIS A 1 192 ? 12.797 5.613 12.25 1 94.5 192 HIS A C 1
ATOM 1448 O O . HIS A 1 192 ? 11.953 6.504 12.32 1 94.5 192 HIS A O 1
ATOM 1454 N N . TYR A 1 193 ? 12.539 4.34 12.211 1 93.31 193 TYR A N 1
ATOM 1455 C CA . TYR A 1 193 ? 11.18 3.826 12.336 1 93.31 193 TYR A CA 1
ATOM 1456 C C . TYR A 1 193 ? 11.07 2.846 13.492 1 93.31 193 TYR A C 1
ATOM 1458 O O . TYR A 1 193 ? 12.055 2.182 13.852 1 93.31 193 TYR A O 1
ATOM 1466 N N . LYS A 1 194 ? 9.906 2.846 14.117 1 90.88 194 LYS A N 1
ATOM 1467 C CA . LYS A 1 194 ? 9.594 1.938 15.219 1 90.88 194 LYS A CA 1
ATOM 1468 C C . LYS A 1 194 ? 8.148 1.443 15.125 1 90.88 194 LYS A C 1
ATOM 1470 O O . LYS A 1 194 ? 7.254 2.201 14.75 1 90.88 194 LYS A O 1
ATOM 1475 N N . SER A 1 195 ? 8.008 0.208 15.312 1 88.06 195 SER A N 1
ATOM 1476 C CA . SER A 1 195 ? 6.676 -0.39 15.383 1 88.06 195 SER A CA 1
ATOM 1477 C C . SER A 1 195 ? 6.52 -1.245 16.641 1 88.06 195 SER A C 1
ATOM 1479 O O . SER A 1 195 ? 7.398 -2.049 16.953 1 88.06 195 SER A O 1
ATOM 1481 N N . ILE A 1 196 ? 5.43 -1.053 17.344 1 84.81 196 ILE A N 1
ATOM 1482 C CA . ILE A 1 196 ? 5.188 -1.769 18.594 1 84.81 196 ILE A CA 1
ATOM 1483 C C . ILE A 1 196 ? 4.047 -2.766 18.406 1 84.81 196 ILE A C 1
ATOM 1485 O O . ILE A 1 196 ? 2.924 -2.377 18.078 1 84.81 196 ILE A O 1
ATOM 1489 N N . PRO A 1 197 ? 4.422 -4.035 18.625 1 79.25 197 PRO A N 1
ATOM 1490 C CA . PRO A 1 197 ? 3.426 -5.074 18.359 1 79.25 197 PRO A CA 1
ATOM 1491 C C . PRO A 1 197 ? 2.438 -5.254 19.516 1 79.25 197 PRO A C 1
ATOM 1493 O O . PRO A 1 197 ? 2.361 -6.332 20.109 1 79.25 197 PRO A O 1
ATOM 1496 N N . THR A 1 198 ? 1.803 -4.273 19.875 1 77.75 198 THR A N 1
ATOM 1497 C CA . THR A 1 198 ? 0.798 -4.344 20.938 1 77.75 198 THR A CA 1
ATOM 1498 C C . THR A 1 198 ? -0.385 -3.434 20.609 1 77.75 198 THR A C 1
ATOM 1500 O O . THR A 1 198 ? -0.231 -2.426 19.922 1 77.75 198 THR A O 1
ATOM 1503 N N . TYR A 1 199 ? -1.557 -3.832 21.094 1 69.56 199 TYR A N 1
ATOM 1504 C CA . TYR A 1 199 ? -2.75 -2.996 21.172 1 69.56 199 TYR A CA 1
ATOM 1505 C C . TYR A 1 199 ? -3.141 -2.484 19.781 1 69.56 199 TYR A C 1
ATOM 1507 O O . TYR A 1 199 ? -3.445 -1.301 19.625 1 69.56 199 TYR A O 1
ATOM 1515 N N . ASN A 1 200 ? -3.061 -3.303 18.797 1 75.88 200 ASN A N 1
ATOM 1516 C CA . ASN A 1 200 ? -3.35 -2.85 17.438 1 75.88 200 ASN A CA 1
ATOM 1517 C C . ASN A 1 200 ? -4.824 -2.488 17.266 1 75.88 200 ASN A C 1
ATOM 1519 O O . ASN A 1 200 ? -5.18 -1.706 16.391 1 75.88 200 ASN A O 1
ATOM 1523 N N . GLU A 1 201 ? -5.617 -2.939 18.172 1 76.38 201 GLU A N 1
ATOM 1524 C CA . GLU A 1 201 ? -7.051 -2.781 17.953 1 76.38 201 GLU A CA 1
ATOM 1525 C C . GLU A 1 201 ? -7.617 -1.631 18.781 1 76.38 201 GLU A C 1
ATOM 1527 O O . GLU A 1 201 ? -8.828 -1.402 18.781 1 76.38 201 GLU A O 1
ATOM 1532 N N . ILE A 1 202 ? -6.805 -0.858 19.375 1 76 202 ILE A N 1
ATOM 1533 C CA . ILE A 1 202 ? -7.27 0.258 20.203 1 76 202 ILE A CA 1
ATOM 1534 C C . ILE A 1 202 ? -7.996 1.274 19.328 1 76 202 ILE A C 1
ATOM 1536 O O . ILE A 1 202 ? -9.016 1.834 19.719 1 76 202 ILE A O 1
ATOM 1540 N N . ALA A 1 203 ? -7.461 1.543 18.141 1 77.44 203 ALA A N 1
ATOM 1541 C CA . ALA A 1 203 ? -8.062 2.418 17.141 1 77.44 203 ALA A CA 1
ATOM 1542 C C . ALA A 1 203 ? -8.156 1.716 15.789 1 77.44 203 ALA A C 1
ATOM 1544 O O . ALA A 1 203 ? -7.184 1.123 15.32 1 77.44 203 ALA A O 1
ATOM 1545 N N . THR A 1 204 ? -9.453 1.687 15.344 1 81.19 204 THR A N 1
ATOM 1546 C CA . THR A 1 204 ? -9.641 0.954 14.102 1 81.19 204 THR A CA 1
ATOM 1547 C C . THR A 1 204 ? -10.562 1.723 13.156 1 81.19 204 THR A C 1
ATOM 1549 O O . THR A 1 204 ? -11.391 2.521 13.602 1 81.19 204 THR A O 1
ATOM 1552 N N . LEU A 1 205 ? -10.281 1.579 11.891 1 82 205 LEU A N 1
ATOM 1553 C CA . LEU A 1 205 ? -11.258 1.906 10.867 1 82 205 LEU A CA 1
ATOM 1554 C C . LEU A 1 205 ? -11.969 0.65 10.367 1 82 205 LEU A C 1
ATOM 1556 O O . LEU A 1 205 ? -11.312 -0.326 9.992 1 82 205 LEU A O 1
ATOM 1560 N N . GLN A 1 206 ? -13.289 0.708 10.453 1 79.62 206 GLN A N 1
ATOM 1561 C CA . GLN A 1 206 ? -14.062 -0.485 10.133 1 79.62 206 GLN A CA 1
ATOM 1562 C C . GLN A 1 206 ? -15.273 -0.138 9.266 1 79.62 206 GLN A C 1
ATOM 1564 O O . GLN A 1 206 ? -15.773 0.989 9.312 1 79.62 206 GLN A O 1
ATOM 1569 N N . TRP A 1 207 ? -15.742 -1.19 8.531 1 73.19 207 TRP A N 1
ATOM 1570 C CA . TRP A 1 207 ? -16.984 -1.026 7.797 1 73.19 207 TRP A CA 1
ATOM 1571 C C . TRP A 1 207 ? -18.188 -1.194 8.719 1 73.19 207 TRP A C 1
ATOM 1573 O O . TRP A 1 207 ? -18.172 -2.025 9.625 1 73.19 207 TRP A O 1
ATOM 1583 N N . ARG A 1 208 ? -19.156 -0.3 8.5 1 67.31 208 ARG A N 1
ATOM 1584 C CA . ARG A 1 208 ? -20.422 -0.496 9.211 1 67.31 208 ARG A CA 1
ATOM 1585 C C . ARG A 1 208 ? -21.562 -0.759 8.234 1 67.31 208 ARG A C 1
ATOM 1587 O O . ARG A 1 208 ? -21.672 -0.095 7.207 1 67.31 208 ARG A O 1
ATOM 1594 N N . THR A 1 209 ? -22.281 -1.868 8.539 1 59.59 209 THR A N 1
ATOM 1595 C CA . THR A 1 209 ? -23.516 -2.162 7.812 1 59.59 209 THR A CA 1
ATOM 1596 C C . THR A 1 209 ? -24.594 -1.122 8.125 1 59.59 209 THR A C 1
ATOM 1598 O O . THR A 1 209 ? -24.594 -0.538 9.211 1 59.59 209 THR A O 1
ATOM 1601 N N . PRO A 1 210 ? -25.328 -0.751 7.086 1 56.31 210 PRO A N 1
ATOM 1602 C CA . PRO A 1 210 ? -26.391 0.223 7.293 1 56.31 210 PRO A CA 1
ATOM 1603 C C . PRO A 1 210 ? -27.219 -0.067 8.547 1 56.31 210 PRO A C 1
ATOM 1605 O O . PRO A 1 210 ? -27.453 -1.231 8.875 1 56.31 210 PRO A O 1
ATOM 1608 N N . LEU A 1 211 ? -27.25 0.912 9.445 1 52.09 211 LEU A N 1
ATOM 1609 C CA . LEU A 1 211 ? -28.109 0.785 10.617 1 52.09 211 LEU A CA 1
ATOM 1610 C C . LEU A 1 211 ? -29.578 0.661 10.203 1 52.09 211 LEU A C 1
ATOM 1612 O O . LEU A 1 211 ? -30 1.268 9.219 1 52.09 211 LEU A O 1
ATOM 1616 N N . PRO A 1 212 ? -30.203 -0.415 10.711 1 48.5 212 PRO A N 1
ATOM 1617 C CA . PRO A 1 212 ? -31.609 -0.607 10.375 1 48.5 212 PRO A CA 1
ATOM 1618 C C . PRO A 1 212 ? -32.375 0.711 10.242 1 48.5 212 PRO A C 1
ATOM 1620 O O . PRO A 1 212 ? -33.25 0.835 9.391 1 48.5 212 PRO A O 1
ATOM 1623 N N . GLU A 1 213 ? -32.281 1.556 11.203 1 46.03 213 GLU A N 1
ATOM 1624 C CA . GLU A 1 213 ? -33.188 2.695 11.273 1 46.03 213 GLU A CA 1
ATOM 1625 C C . GLU A 1 213 ? -32.906 3.719 10.188 1 46.03 213 GLU A C 1
ATOM 1627 O O . GLU A 1 213 ? -33.656 4.66 9.984 1 46.03 213 GLU A O 1
ATOM 1632 N N . SER A 1 214 ? -31.766 3.721 9.703 1 44.38 214 SER A N 1
ATOM 1633 C CA . SER A 1 214 ? -31.453 4.836 8.812 1 44.38 214 SER A CA 1
ATOM 1634 C C . SER A 1 214 ? -31.891 4.531 7.379 1 44.38 214 SER A C 1
ATOM 1636 O O . SER A 1 214 ? -31.766 3.393 6.918 1 44.38 214 SER A O 1
ATOM 1638 N N . ASN A 1 215 ? -32.875 5.09 6.883 1 46.41 215 ASN A N 1
ATOM 1639 C CA . ASN A 1 215 ? -33.406 4.988 5.523 1 46.41 215 ASN A CA 1
ATOM 1640 C C . ASN A 1 215 ? -32.281 4.949 4.488 1 46.41 215 ASN A C 1
ATOM 1642 O O . ASN A 1 215 ? -32.531 4.715 3.307 1 46.41 215 ASN A O 1
ATOM 1646 N N . LYS A 1 216 ? -31.328 5.617 4.836 1 48 216 LYS A N 1
ATOM 1647 C CA . LYS A 1 216 ? -30.297 5.676 3.799 1 48 216 LYS A CA 1
ATOM 1648 C C . LYS A 1 216 ? -29.266 4.559 3.979 1 48 216 LYS A C 1
ATOM 1650 O O . LYS A 1 216 ? -28.609 4.473 5.02 1 48 216 LYS A O 1
ATOM 1655 N N . GLU A 1 217 ? -29.344 3.41 3.316 1 51.19 217 GLU A N 1
ATOM 1656 C CA . GLU A 1 217 ? -28.688 2.115 3.162 1 51.19 217 GLU A CA 1
ATOM 1657 C C . GLU A 1 217 ? -27.219 2.285 2.748 1 51.19 217 GLU A C 1
ATOM 1659 O O . GLU A 1 217 ? -26.672 1.44 2.039 1 51.19 217 GLU A O 1
ATOM 1664 N N . GLU A 1 218 ? -26.578 3.488 3.244 1 57.84 218 GLU A N 1
ATOM 1665 C CA . GLU A 1 218 ? -25.25 3.598 2.645 1 57.84 218 GLU A CA 1
ATOM 1666 C C . GLU A 1 218 ? -24.188 2.982 3.549 1 57.84 218 GLU A C 1
ATOM 1668 O O . GLU A 1 218 ? -24.25 3.102 4.773 1 57.84 218 GLU A O 1
ATOM 1673 N N . ILE A 1 219 ? -23.406 2.145 3.035 1 61.03 219 ILE A N 1
ATOM 1674 C CA . ILE A 1 219 ? -22.219 1.586 3.676 1 61.03 219 ILE A CA 1
ATOM 1675 C C . ILE A 1 219 ? -21.234 2.707 4.012 1 61.03 219 ILE A C 1
ATOM 1677 O O . ILE A 1 219 ? -20.891 3.518 3.148 1 61.03 219 ILE A O 1
ATOM 1681 N N . LYS A 1 220 ? -21 2.84 5.43 1 72.81 220 LYS A N 1
ATOM 1682 C CA . LYS A 1 220 ? -20.047 3.855 5.867 1 72.81 220 LYS A CA 1
ATOM 1683 C C . LYS A 1 220 ? -18.922 3.23 6.672 1 72.81 220 LYS A C 1
ATOM 1685 O O . LYS A 1 220 ? -19.031 2.1 7.152 1 72.81 220 LYS A O 1
ATOM 1690 N N . ALA A 1 221 ? -17.812 3.891 6.586 1 73.19 221 ALA A N 1
ATOM 1691 C CA . ALA A 1 221 ? -16.703 3.512 7.461 1 73.19 221 ALA A CA 1
ATOM 1692 C C . ALA A 1 221 ? -16.781 4.262 8.789 1 73.19 221 ALA A C 1
ATOM 1694 O O . ALA A 1 221 ? -17.25 5.395 8.844 1 73.19 221 ALA A O 1
ATOM 1695 N N . TYR A 1 222 ? -16.453 3.559 9.852 1 77.44 222 TYR A N 1
ATOM 1696 C CA . TYR A 1 222 ? -16.438 4.277 11.125 1 77.44 222 TYR A CA 1
ATOM 1697 C C . TYR A 1 222 ? -15.141 4.039 11.867 1 77.44 222 TYR A C 1
ATOM 1699 O O . TYR A 1 222 ? -14.57 2.945 11.812 1 77.44 222 TYR A O 1
ATOM 1707 N N . PHE A 1 223 ? -14.602 5.137 12.32 1 75.62 223 PHE A N 1
ATOM 1708 C CA . PHE A 1 223 ? -13.414 5.125 13.172 1 75.62 223 PHE A CA 1
ATOM 1709 C C . PHE A 1 223 ? -13.797 4.809 14.617 1 75.62 223 PHE A C 1
ATOM 1711 O O . PHE A 1 223 ? -14.695 5.434 15.18 1 75.62 223 PHE A O 1
ATOM 1718 N N . THR A 1 224 ? -13.188 3.723 15.109 1 74.5 224 THR A N 1
ATOM 1719 C CA . THR A 1 224 ? -13.516 3.299 16.469 1 74.5 224 THR A CA 1
ATOM 1720 C C . THR A 1 224 ? -12.328 3.508 17.406 1 74.5 224 THR A C 1
ATOM 1722 O O . THR A 1 224 ? -11.18 3.367 16.984 1 74.5 224 THR A O 1
ATOM 1725 N N . LEU A 1 225 ? -12.695 3.9 18.547 1 74.06 225 LEU A N 1
ATOM 1726 C CA . LEU A 1 225 ? -11.758 3.947 19.656 1 74.06 225 LEU A CA 1
ATOM 1727 C C . LEU A 1 225 ? -12.25 3.082 20.812 1 74.06 225 LEU A C 1
ATOM 1729 O O . LEU A 1 225 ? -13.391 3.225 21.266 1 74.06 225 LEU A O 1
ATOM 1733 N N . GLU A 1 226 ? -11.398 2.119 21.219 1 73.75 226 GLU A N 1
ATOM 1734 C CA . GLU A 1 226 ? -11.758 1.296 22.359 1 73.75 226 GLU A CA 1
ATOM 1735 C C . GLU A 1 226 ? -11.961 2.146 23.609 1 73.75 226 GLU A C 1
ATOM 1737 O O . GLU A 1 226 ? -11.508 3.291 23.672 1 73.75 226 GLU A O 1
ATOM 1742 N N . GLU A 1 227 ? -12.734 1.604 24.562 1 65.62 227 GLU A N 1
ATOM 1743 C CA . GLU A 1 227 ? -13.102 2.324 25.781 1 65.62 227 GLU A CA 1
ATOM 1744 C C . GLU A 1 227 ? -11.883 2.98 26.422 1 65.62 227 GLU A C 1
ATOM 1746 O O . GLU A 1 227 ? -11.945 4.145 26.828 1 65.62 227 GLU A O 1
ATOM 1751 N N . ASN A 1 228 ? -10.844 2.215 26.531 1 64.56 228 ASN A N 1
ATOM 1752 C CA . ASN A 1 228 ? -9.633 2.787 27.109 1 64.56 228 ASN A CA 1
ATOM 1753 C C . ASN A 1 228 ? -8.664 3.266 26.031 1 64.56 228 ASN A C 1
ATOM 1755 O O . ASN A 1 228 ? -7.473 3.434 26.281 1 64.56 228 ASN A O 1
ATOM 1759 N N . GLY A 1 229 ? -9.297 3.414 24.891 1 69.5 229 GLY A N 1
ATOM 1760 C CA . GLY A 1 229 ? -8.453 3.736 23.75 1 69.5 229 GLY A CA 1
ATOM 1761 C C . GLY A 1 229 ? -7.832 5.113 23.844 1 69.5 229 GLY A C 1
ATOM 1762 O O . GLY A 1 229 ? -6.637 5.277 23.578 1 69.5 229 GLY A O 1
ATOM 1763 N N . ALA A 1 230 ? -8.68 5.992 24.297 1 63.75 230 ALA A N 1
ATOM 1764 C CA . ALA A 1 230 ? -8.188 7.363 24.422 1 63.75 230 ALA A CA 1
ATOM 1765 C C . ALA A 1 230 ? -7.031 7.445 25.422 1 63.75 230 ALA A C 1
ATOM 1767 O O . ALA A 1 230 ? -6.008 8.07 25.125 1 63.75 230 ALA A O 1
ATOM 1768 N N . SER A 1 231 ? -7.195 6.723 26.516 1 65.81 231 SER A N 1
ATOM 1769 C CA . SER A 1 231 ? -6.148 6.711 27.531 1 65.81 231 SER A CA 1
ATOM 1770 C C . SER A 1 231 ? -4.883 6.031 27.016 1 65.81 231 SER A C 1
ATOM 1772 O O . SER A 1 231 ? -3.771 6.488 27.297 1 65.81 231 SER A O 1
ATOM 1774 N N . LEU A 1 232 ? -5.133 5.02 26.328 1 67.38 232 LEU A N 1
ATOM 1775 C CA . LEU A 1 232 ? -4.008 4.273 25.766 1 67.38 232 LEU A CA 1
ATOM 1776 C C . LEU A 1 232 ? -3.283 5.094 24.703 1 67.38 232 LEU A C 1
ATOM 1778 O O . LEU A 1 232 ? -2.051 5.105 24.656 1 67.38 232 LEU A O 1
ATOM 1782 N N . MET A 1 233 ? -4.059 5.828 23.953 1 69.06 233 MET A N 1
ATOM 1783 C CA . MET A 1 233 ? -3.469 6.684 22.922 1 69.06 233 MET A CA 1
ATOM 1784 C C . MET A 1 233 ? -2.645 7.801 23.547 1 69.06 233 MET A C 1
ATOM 1786 O O . MET A 1 233 ? -1.574 8.148 23.047 1 69.06 233 MET A O 1
ATOM 1790 N N . GLN A 1 234 ? -3.139 8.164 24.688 1 64.56 234 GLN A N 1
ATOM 1791 C CA . GLN A 1 234 ? -2.461 9.258 25.391 1 64.56 234 GLN A CA 1
ATOM 1792 C C . GLN A 1 234 ? -1.173 8.773 26.047 1 64.56 234 GLN A C 1
ATOM 1794 O O . GLN A 1 234 ? -0.244 9.555 26.25 1 64.56 234 GLN A O 1
ATOM 1799 N N . THR A 1 235 ? -1.188 7.492 26.25 1 64.88 235 THR A N 1
ATOM 1800 C CA . THR A 1 235 ? -0.006 6.941 26.906 1 64.88 235 THR A CA 1
ATOM 1801 C C . THR A 1 235 ? 1.047 6.543 25.875 1 64.88 235 THR A C 1
ATOM 1803 O O . THR A 1 235 ? 2.236 6.812 26.062 1 64.88 235 THR A O 1
ATOM 1806 N N . PHE A 1 236 ? 0.664 6.012 24.812 1 68.31 236 PHE A N 1
ATOM 1807 C CA . PHE A 1 236 ? 1.616 5.398 23.891 1 68.31 236 PHE A CA 1
ATOM 1808 C C . PHE A 1 236 ? 2.053 6.395 22.828 1 68.31 236 PHE A C 1
ATOM 1810 O O . PHE A 1 236 ? 3.225 6.426 22.438 1 68.31 236 PHE A O 1
ATOM 1817 N N . VAL A 1 237 ? 1.246 7.254 22.453 1 72.06 237 VAL A N 1
ATOM 1818 C CA . VAL A 1 237 ? 1.497 8.078 21.281 1 72.06 237 VAL A CA 1
ATOM 1819 C C . VAL A 1 237 ? 2.396 9.25 21.656 1 72.06 237 VAL A C 1
ATOM 1821 O O . VAL A 1 237 ? 3.385 9.531 20.969 1 72.06 237 VAL A O 1
ATOM 1824 N N . PRO A 1 238 ? 2.252 9.742 22.797 1 80.06 238 PRO A N 1
ATOM 1825 C CA . PRO A 1 238 ? 3.041 10.938 23.125 1 80.06 238 PRO A CA 1
ATOM 1826 C C . PRO A 1 238 ? 4.527 10.633 23.297 1 80.06 238 PRO A C 1
ATOM 1828 O O . PRO A 1 238 ? 5.375 11.484 23.016 1 80.06 238 PRO A O 1
ATOM 1831 N N . GLN A 1 239 ? 4.805 9.43 23.516 1 88.31 239 GLN A N 1
ATOM 1832 C CA . GLN A 1 239 ? 6.184 9.141 23.906 1 88.31 239 GLN A CA 1
ATOM 1833 C C . GLN A 1 239 ? 6.996 8.664 22.703 1 88.31 239 GLN A C 1
ATOM 1835 O O . GLN A 1 239 ? 8.203 8.914 22.625 1 88.31 239 GLN A O 1
ATOM 1840 N N . ASN A 1 240 ? 6.406 8.07 21.781 1 91.94 240 ASN A N 1
ATOM 1841 C CA . ASN A 1 240 ? 7.195 7.32 20.812 1 91.94 240 ASN A CA 1
ATOM 1842 C C . ASN A 1 240 ? 7.609 8.195 19.625 1 91.94 240 ASN A C 1
ATOM 1844 O O . ASN A 1 240 ? 8.641 7.949 19 1 91.94 240 ASN A O 1
ATOM 1848 N N . VAL A 1 241 ? 6.832 9.242 19.328 1 95.62 241 VAL A N 1
ATOM 1849 C CA . VAL A 1 241 ? 7.238 10.141 18.25 1 95.62 241 VAL A CA 1
ATOM 1850 C C . VAL A 1 241 ? 8.508 10.891 18.656 1 95.62 241 VAL A C 1
ATOM 1852 O O . VAL A 1 241 ? 9.461 10.969 17.875 1 95.62 241 VAL A O 1
ATOM 1855 N N . PRO A 1 242 ? 8.586 11.398 19.906 1 97.31 242 PRO A N 1
ATOM 1856 C CA . PRO A 1 242 ? 9.844 12 20.344 1 97.31 242 PRO A CA 1
ATOM 1857 C C . PRO A 1 242 ? 11.016 11.023 20.297 1 97.31 242 PRO A C 1
ATOM 1859 O O . PRO A 1 242 ? 12.109 11.383 19.875 1 97.31 242 PRO A O 1
ATOM 1862 N N . ILE A 1 243 ? 10.766 9.805 20.688 1 95.69 243 ILE A N 1
ATOM 1863 C CA . ILE A 1 243 ? 11.812 8.797 20.719 1 95.69 243 ILE A CA 1
ATOM 1864 C C . ILE A 1 243 ? 12.375 8.57 19.328 1 95.69 243 ILE A C 1
ATOM 1866 O O . ILE A 1 243 ? 13.594 8.609 19.125 1 95.69 243 ILE A O 1
ATOM 1870 N N . VAL A 1 244 ? 11.5 8.367 18.328 1 96 244 VAL A N 1
ATOM 1871 C CA . VAL A 1 244 ? 11.977 8.094 16.984 1 96 244 VAL A CA 1
ATOM 1872 C C . VAL A 1 244 ? 12.609 9.352 16.391 1 96 244 VAL A C 1
ATOM 1874 O O . VAL A 1 244 ? 13.57 9.266 15.617 1 96 244 VAL A O 1
ATOM 1877 N N . THR A 1 245 ? 12.125 10.508 16.75 1 98.31 245 THR A N 1
ATOM 1878 C CA . THR A 1 245 ? 12.664 11.773 16.266 1 98.31 245 THR A CA 1
ATOM 1879 C C . THR A 1 245 ? 14.086 11.977 16.781 1 98.31 245 THR A C 1
ATOM 1881 O O . THR A 1 245 ? 15 12.266 15.992 1 98.31 245 THR A O 1
ATOM 1884 N N . LEU A 1 246 ? 14.281 11.812 18.031 1 98.5 246 LEU A N 1
ATOM 1885 C CA . LEU A 1 246 ? 15.594 12.008 18.641 1 98.5 246 LEU A CA 1
ATOM 1886 C C . LEU A 1 246 ? 16.594 10.969 18.125 1 98.5 246 LEU A C 1
ATOM 1888 O O . LEU A 1 246 ? 17.75 11.289 17.891 1 98.5 246 LEU A O 1
ATOM 1892 N N . LYS A 1 247 ? 16.125 9.766 17.938 1 97.31 247 LYS A N 1
ATOM 1893 C CA . LYS A 1 247 ? 17 8.727 17.391 1 97.31 247 LYS A CA 1
ATOM 1894 C C . LYS A 1 247 ? 17.406 9.062 15.961 1 97.31 247 LYS A C 1
ATOM 1896 O O . LYS A 1 247 ? 18.562 8.836 15.57 1 97.31 247 LYS A O 1
ATOM 1901 N N . ALA A 1 248 ? 16.469 9.539 15.164 1 97.44 248 ALA A N 1
ATOM 1902 C CA . ALA A 1 248 ? 16.797 9.938 13.797 1 97.44 248 ALA A CA 1
ATOM 1903 C C . ALA A 1 248 ? 17.797 11.078 13.781 1 97.44 248 ALA A C 1
ATOM 1905 O O . ALA A 1 248 ? 18.719 11.094 12.969 1 97.44 248 ALA A O 1
ATOM 1906 N N . ILE A 1 249 ? 17.625 12.031 14.656 1 98.56 249 ILE A N 1
ATOM 1907 C CA . ILE A 1 249 ? 18.547 13.164 14.758 1 98.56 249 ILE A CA 1
ATOM 1908 C C . ILE A 1 249 ? 19.938 12.664 15.125 1 98.56 249 ILE A C 1
ATOM 1910 O O . ILE A 1 249 ? 20.938 13.078 14.523 1 98.56 249 ILE A O 1
ATOM 1914 N N . GLU A 1 250 ? 20 11.766 16.062 1 98.31 250 GLU A N 1
ATOM 1915 C CA . GLU A 1 250 ? 21.266 11.164 16.469 1 98.31 250 GLU A CA 1
ATOM 1916 C C . GLU A 1 250 ? 21.938 10.43 15.312 1 98.31 250 GLU A C 1
ATOM 1918 O O . GLU A 1 250 ? 23.141 10.57 15.094 1 98.31 250 GLU A O 1
ATOM 1923 N N . LYS A 1 251 ? 21.188 9.68 14.578 1 96.06 251 LYS A N 1
ATOM 1924 C CA . LYS A 1 251 ? 21.703 8.93 13.438 1 96.06 251 LYS A CA 1
ATOM 1925 C C . LYS A 1 251 ? 22.266 9.867 12.375 1 96.06 251 LYS A C 1
ATOM 1927 O O . LYS A 1 251 ? 23.156 9.477 11.617 1 96.06 251 LYS A O 1
ATOM 1932 N N . ALA A 1 252 ? 21.734 11.078 12.328 1 97.12 252 ALA A N 1
ATOM 1933 C CA . ALA A 1 252 ? 22.203 12.07 11.375 1 97.12 252 ALA A CA 1
ATOM 1934 C C . ALA A 1 252 ? 23.422 12.82 11.922 1 97.12 252 ALA A C 1
ATOM 1936 O O . ALA A 1 252 ? 23.938 13.734 11.281 1 97.12 252 ALA A O 1
ATOM 1937 N N . ASN A 1 253 ? 23.828 12.43 13.156 1 98.12 253 ASN A N 1
ATOM 1938 C CA . ASN A 1 253 ? 24.922 13.094 13.852 1 98.12 253 ASN A CA 1
ATOM 1939 C C . ASN A 1 253 ? 24.625 14.57 14.094 1 98.12 253 ASN A C 1
ATOM 1941 O O . ASN A 1 253 ? 25.469 15.43 13.859 1 98.12 253 ASN A O 1
ATOM 1945 N N . LEU A 1 254 ? 23.406 14.867 14.453 1 98.5 254 LEU A N 1
ATOM 1946 C CA . LEU A 1 254 ? 22.938 16.203 14.766 1 98.5 254 LEU A CA 1
ATOM 1947 C C . LEU A 1 254 ? 22.359 16.266 16.172 1 98.5 254 LEU A C 1
ATOM 1949 O O . LEU A 1 254 ? 22.281 15.242 16.859 1 98.5 254 LEU A O 1
ATOM 1953 N N . CYS A 1 255 ? 22.078 17.422 16.656 1 98.44 255 CYS A N 1
ATOM 1954 C CA . CYS A 1 255 ? 21.281 17.656 17.859 1 98.44 255 CYS A CA 1
ATOM 1955 C C . CYS A 1 255 ? 20.031 18.484 17.547 1 98.44 255 CYS A C 1
ATOM 1957 O O . CYS A 1 255 ? 19.891 18.984 16.438 1 98.44 255 CYS A O 1
ATOM 1959 N N . VAL A 1 256 ? 19.141 18.578 18.469 1 98.56 256 VAL A N 1
ATOM 1960 C CA . VAL A 1 256 ? 17.844 19.203 18.25 1 98.56 256 VAL A CA 1
ATOM 1961 C C . VAL A 1 256 ? 18.047 20.656 17.812 1 98.56 256 VAL A C 1
ATOM 1963 O O . VAL A 1 256 ? 17.281 21.172 17 1 98.56 256 VAL A O 1
ATOM 1966 N N . LYS A 1 257 ? 19.078 21.328 18.266 1 97.81 257 LYS A N 1
ATOM 1967 C CA . LYS A 1 257 ? 19.344 22.719 17.953 1 97.81 257 LYS A CA 1
ATOM 1968 C C . LYS A 1 257 ? 19.719 22.906 16.484 1 97.81 257 LYS A C 1
ATOM 1970 O O . LYS A 1 257 ? 19.609 24 15.953 1 97.81 257 LYS A O 1
ATOM 1975 N N . ASP A 1 258 ? 20.156 21.828 15.852 1 98.38 258 ASP A N 1
ATOM 1976 C CA . ASP A 1 258 ? 20.562 21.875 14.453 1 98.38 258 ASP A CA 1
ATOM 1977 C C . ASP A 1 258 ? 19.359 21.859 13.523 1 98.38 258 ASP A C 1
ATOM 1979 O O . ASP A 1 258 ? 19.469 22.141 12.328 1 98.38 258 ASP A O 1
ATOM 1983 N N . ILE A 1 259 ? 18.203 21.531 14.07 1 98.75 259 ILE A N 1
ATOM 1984 C CA . ILE A 1 259 ? 17 21.375 13.266 1 98.75 259 ILE A CA 1
ATOM 1985 C C . ILE A 1 259 ? 16.281 22.719 13.172 1 98.75 259 ILE A C 1
ATOM 1987 O O . ILE A 1 259 ? 16.016 23.375 14.188 1 98.75 259 ILE A O 1
ATOM 1991 N N . ASN A 1 260 ? 15.93 23.109 12.008 1 98.69 260 ASN A N 1
ATOM 1992 C CA . ASN A 1 260 ? 15.305 24.406 11.781 1 98.69 260 ASN A CA 1
ATOM 1993 C C . ASN A 1 260 ? 13.797 24.359 12 1 98.69 260 ASN A C 1
ATOM 1995 O O . ASN A 1 260 ? 13.195 25.328 12.453 1 98.69 260 ASN A O 1
ATOM 1999 N N . HIS A 1 261 ? 13.18 23.25 11.648 1 98.81 261 HIS A N 1
ATOM 2000 C CA . HIS A 1 261 ? 11.727 23.188 11.742 1 98.81 261 HIS A CA 1
ATOM 2001 C C . HIS A 1 261 ? 11.242 21.734 11.781 1 98.81 261 HIS A C 1
ATOM 2003 O O . HIS A 1 261 ? 11.922 20.844 11.266 1 98.81 261 HIS A O 1
ATOM 2009 N N . PHE A 1 262 ? 10.117 21.516 12.406 1 98.88 262 PHE A N 1
ATOM 2010 C CA . PHE A 1 262 ? 9.523 20.188 12.555 1 98.88 262 PHE A CA 1
ATOM 2011 C C . PHE A 1 262 ? 8.164 20.125 11.867 1 98.88 262 PHE A C 1
ATOM 2013 O O . PHE A 1 262 ? 7.301 20.969 12.109 1 98.88 262 PHE A O 1
ATOM 2020 N N . ILE A 1 263 ? 8.016 19.125 10.984 1 98.81 263 ILE A N 1
ATOM 2021 C CA . ILE A 1 263 ? 6.75 18.812 10.336 1 98.81 263 ILE A CA 1
ATOM 2022 C C . ILE A 1 263 ? 6.207 17.5 10.883 1 98.81 263 ILE A C 1
ATOM 2024 O O . ILE A 1 263 ? 6.652 16.422 10.477 1 98.81 263 ILE A O 1
ATOM 2028 N N . PHE A 1 264 ? 5.203 17.578 11.711 1 98.12 264 PHE A N 1
ATOM 2029 C CA . PHE A 1 264 ? 4.562 16.391 12.266 1 98.12 264 PHE A CA 1
ATOM 2030 C C . PHE A 1 264 ? 3.289 16.062 11.5 1 98.12 264 PHE A C 1
ATOM 2032 O O . PHE A 1 264 ? 2.67 16.953 10.898 1 98.12 264 PHE A O 1
ATOM 2039 N N . HIS A 1 265 ? 2.932 14.727 11.461 1 95.75 265 HIS A N 1
ATOM 2040 C CA . HIS A 1 265 ? 1.539 14.484 11.102 1 95.75 265 HIS A CA 1
ATOM 2041 C C . HIS A 1 265 ? 0.59 15.148 12.094 1 95.75 265 HIS A C 1
ATOM 2043 O O . HIS A 1 265 ? 1.014 15.586 13.164 1 95.75 265 HIS A O 1
ATOM 2049 N N . GLN A 1 266 ? -0.679 15.312 11.812 1 94.5 266 GLN A N 1
ATOM 2050 C CA . GLN A 1 266 ? -1.555 16.234 12.523 1 94.5 266 GLN A CA 1
ATOM 2051 C C . GLN A 1 266 ? -2.775 15.516 13.086 1 94.5 266 GLN A C 1
ATOM 2053 O O . GLN A 1 266 ? -3.904 15.766 12.664 1 94.5 266 GLN A O 1
ATOM 2058 N N . PRO A 1 267 ? -2.576 14.695 14.133 1 89.75 267 PRO A N 1
ATOM 2059 C CA . PRO A 1 267 ? -3.752 14.039 14.703 1 89.75 267 PRO A CA 1
ATOM 2060 C C . PRO A 1 267 ? -4.562 14.961 15.609 1 89.75 267 PRO A C 1
ATOM 2062 O O . PRO A 1 267 ? -5.793 14.859 15.656 1 89.75 267 PRO A O 1
ATOM 2065 N N . SER A 1 268 ? -3.922 15.766 16.422 1 88.81 268 SER A N 1
ATOM 2066 C CA . SER A 1 268 ? -4.512 16.734 17.344 1 88.81 268 SER A CA 1
ATOM 2067 C C . SER A 1 268 ? -3.482 17.75 17.797 1 88.81 268 SER A C 1
ATOM 2069 O O . SER A 1 268 ? -2.297 17.453 17.922 1 88.81 268 SER A O 1
ATOM 2071 N N . SER A 1 269 ? -3.992 18.922 18.094 1 91.5 269 SER A N 1
ATOM 2072 C CA . SER A 1 269 ? -3.096 19.984 18.547 1 91.5 269 SER A CA 1
ATOM 2073 C C . SER A 1 269 ? -2.436 19.609 19.875 1 91.5 269 SER A C 1
ATOM 2075 O O . SER A 1 269 ? -1.271 19.938 20.109 1 91.5 269 SER A O 1
ATOM 2077 N N . LEU A 1 270 ? -3.141 18.938 20.672 1 87.12 270 LEU A N 1
ATOM 2078 C CA . LEU A 1 270 ? -2.619 18.547 21.984 1 87.12 270 LEU A CA 1
ATOM 2079 C C . LEU A 1 270 ? -1.481 17.531 21.828 1 87.12 270 LEU A C 1
ATOM 2081 O O . LEU A 1 270 ? -0.442 17.656 22.484 1 87.12 270 LEU A O 1
ATOM 2085 N N . LEU A 1 271 ? -1.707 16.578 21.016 1 88.69 271 LEU A N 1
ATOM 2086 C CA . LEU A 1 271 ? -0.681 15.562 20.797 1 88.69 271 LEU A CA 1
ATOM 2087 C C . LEU A 1 271 ? 0.573 16.172 20.188 1 88.69 271 LEU A C 1
ATOM 2089 O O . LEU A 1 271 ? 1.692 15.805 20.547 1 88.69 271 LEU A O 1
ATOM 2093 N N . ILE A 1 272 ? 0.392 17.062 19.297 1 94.25 272 ILE A N 1
ATOM 2094 C CA . ILE A 1 272 ? 1.513 17.734 18.656 1 94.25 272 ILE A CA 1
ATOM 2095 C C . ILE A 1 272 ? 2.307 18.516 19.688 1 94.25 272 ILE A C 1
ATOM 2097 O O . ILE A 1 272 ? 3.539 18.5 19.688 1 94.25 272 ILE A O 1
ATOM 2101 N N . LYS A 1 273 ? 1.596 19.188 20.547 1 93.31 273 LYS A N 1
ATOM 2102 C CA . LYS A 1 273 ? 2.244 19.922 21.625 1 93.31 273 LYS A CA 1
ATOM 2103 C C . LYS A 1 273 ? 3.037 18.984 22.531 1 93.31 273 LYS A C 1
ATOM 2105 O O . LYS A 1 273 ? 4.141 19.328 22.969 1 93.31 273 LYS A O 1
ATOM 2110 N N . MET A 1 274 ? 2.469 17.859 22.812 1 92.69 274 MET A N 1
ATOM 2111 C CA . MET A 1 274 ? 3.152 16.875 23.656 1 92.69 274 MET A CA 1
ATOM 2112 C C . MET A 1 274 ? 4.41 16.359 22.969 1 92.69 274 MET A C 1
ATOM 2114 O O . MET A 1 274 ? 5.426 16.109 23.625 1 92.69 274 MET A O 1
ATOM 2118 N N . TRP A 1 275 ? 4.34 16.141 21.672 1 95.81 275 TRP A N 1
ATOM 2119 C CA . TRP A 1 275 ? 5.523 15.719 20.922 1 95.81 275 TRP A CA 1
ATOM 2120 C C . TRP A 1 275 ? 6.617 16.781 21 1 95.81 275 TRP A C 1
ATOM 2122 O O . TRP A 1 275 ? 7.785 16.453 21.219 1 95.81 275 TRP A O 1
ATOM 2132 N N . ALA A 1 276 ? 6.203 18.031 20.828 1 96.94 276 ALA A N 1
ATOM 2133 C CA . ALA A 1 276 ? 7.152 19.141 20.891 1 96.94 276 ALA A CA 1
ATOM 2134 C C . ALA A 1 276 ? 7.812 19.203 22.266 1 96.94 276 ALA A C 1
ATOM 2136 O O . ALA A 1 276 ? 9.031 19.375 22.375 1 96.94 276 ALA A O 1
ATOM 2137 N N . MET A 1 277 ? 7.027 19.062 23.297 1 95.69 277 MET A N 1
ATOM 2138 C CA . MET A 1 277 ? 7.535 19.094 24.656 1 95.69 277 MET A CA 1
ATOM 2139 C C . MET A 1 277 ? 8.523 17.953 24.891 1 95.69 277 MET A C 1
ATOM 2141 O O . MET A 1 277 ? 9.57 18.156 25.516 1 95.69 277 MET A O 1
ATOM 2145 N N . GLY A 1 278 ? 8.203 16.828 24.391 1 95.88 278 GLY A N 1
ATOM 2146 C CA . GLY A 1 278 ? 9.062 15.664 24.547 1 95.88 278 GLY A CA 1
ATOM 2147 C C . GLY A 1 278 ? 10.398 15.812 23.844 1 95.88 278 GLY A C 1
ATOM 2148 O O . GLY A 1 278 ? 11.406 15.25 24.281 1 95.88 278 GLY A O 1
ATOM 2149 N N . ILE A 1 279 ? 10.375 16.531 22.766 1 97.75 279 ILE A N 1
ATOM 2150 C CA . ILE A 1 279 ? 11.594 16.766 22 1 97.75 279 ILE A CA 1
ATOM 2151 C C . ILE A 1 279 ? 12.352 17.953 22.578 1 97.75 279 ILE A C 1
ATOM 2153 O O . ILE A 1 279 ? 13.555 18.109 22.375 1 97.75 279 ILE A O 1
ATOM 2157 N N . GLY A 1 280 ? 11.664 18.828 23.266 1 97.31 280 GLY A N 1
ATOM 2158 C CA . GLY A 1 280 ? 12.258 20 23.875 1 97.31 280 GLY A CA 1
ATOM 2159 C C . GLY A 1 280 ? 12.281 21.203 22.938 1 97.31 280 GLY A C 1
ATOM 2160 O O . GLY A 1 280 ? 13.25 21.969 22.922 1 97.31 280 GLY A O 1
ATOM 2161 N N . ILE A 1 281 ? 11.211 21.344 22.156 1 97.88 281 ILE A N 1
ATOM 2162 C CA . ILE A 1 281 ? 11.195 22.469 21.234 1 97.88 281 ILE A CA 1
ATOM 2163 C C . ILE A 1 281 ? 10.008 23.375 21.531 1 97.88 281 ILE A C 1
ATOM 2165 O O . ILE A 1 281 ? 9.016 22.938 22.109 1 97.88 281 ILE A O 1
ATOM 2169 N N . LYS A 1 282 ? 10.117 24.609 21.109 1 97.19 282 LYS A N 1
ATOM 2170 C CA . LYS A 1 282 ? 9.078 25.625 21.328 1 97.19 282 LYS A CA 1
ATOM 2171 C C . LYS A 1 282 ? 8.094 25.656 20.156 1 97.19 282 LYS A C 1
ATOM 2173 O O . LYS A 1 282 ? 8.312 24.984 19.141 1 97.19 282 LYS A O 1
ATOM 2178 N N . GLU A 1 283 ? 7.07 26.375 20.312 1 96.38 283 GLU A N 1
ATOM 2179 C CA . GLU A 1 283 ? 5.945 26.406 19.391 1 96.38 283 GLU A CA 1
ATOM 2180 C C . GLU A 1 283 ? 6.363 26.969 18.031 1 96.38 283 GLU A C 1
ATOM 2182 O O . GLU A 1 283 ? 5.785 26.609 17 1 96.38 283 GLU A O 1
ATOM 2187 N N . ASP A 1 284 ? 7.348 27.781 18 1 96.88 284 ASP A N 1
ATOM 2188 C CA . ASP A 1 284 ? 7.762 28.422 16.75 1 96.88 284 ASP A CA 1
ATOM 2189 C C . ASP A 1 284 ? 8.594 27.453 15.898 1 96.88 284 ASP A C 1
ATOM 2191 O O . ASP A 1 284 ? 8.883 27.734 14.734 1 96.88 284 ASP A O 1
ATOM 2195 N N . LYS A 1 285 ? 8.898 26.25 16.406 1 98.06 285 LYS A N 1
ATOM 2196 C CA . LYS A 1 285 ? 9.766 25.297 15.719 1 98.06 285 LYS A CA 1
ATOM 2197 C C . LYS A 1 285 ? 8.938 24.25 14.969 1 98.06 285 LYS A C 1
ATOM 2199 O O . LYS A 1 285 ? 9.492 23.406 14.258 1 98.06 285 LYS A O 1
ATOM 2204 N N . TYR A 1 286 ? 7.637 24.281 15.109 1 98.38 286 TYR A N 1
ATOM 2205 C CA . TYR A 1 286 ? 6.793 23.359 14.359 1 98.38 286 TYR A CA 1
ATOM 2206 C C . TYR A 1 286 ? 5.547 24.062 13.836 1 98.38 286 TYR A C 1
ATOM 2208 O O . TYR A 1 286 ? 5.203 25.156 14.289 1 98.38 286 TYR A O 1
ATOM 2216 N N . THR A 1 287 ? 4.938 23.516 12.828 1 98.25 287 THR A N 1
ATOM 2217 C CA . THR A 1 287 ? 3.713 24.031 12.234 1 98.25 287 THR A CA 1
ATOM 2218 C C . THR A 1 287 ? 2.514 23.172 12.625 1 98.25 287 THR A C 1
ATOM 2220 O O . THR A 1 287 ? 2.592 21.938 12.609 1 98.25 287 THR A O 1
ATOM 2223 N N . ASN A 1 288 ? 1.466 23.781 13.039 1 97.44 288 ASN A N 1
ATOM 2224 C CA . ASN A 1 288 ? 0.202 23.141 13.398 1 97.44 288 ASN A CA 1
ATOM 2225 C C . ASN A 1 288 ? -0.931 23.594 12.477 1 97.44 288 ASN A C 1
ATOM 2227 O O . ASN A 1 288 ? -1.225 24.781 12.383 1 97.44 288 ASN A O 1
ATOM 2231 N N . THR A 1 289 ? -1.594 22.609 11.82 1 97.69 289 THR A N 1
ATOM 2232 C CA . THR A 1 289 ? -2.645 22.938 10.859 1 97.69 289 THR A CA 1
ATOM 2233 C C . THR A 1 289 ? -3.99 22.375 11.32 1 97.69 289 THR A C 1
ATOM 2235 O O . THR A 1 289 ? -5.008 22.562 10.656 1 97.69 289 THR A O 1
ATOM 2238 N N . VAL A 1 290 ? -4.074 21.781 12.477 1 96.25 290 VAL A N 1
ATOM 2239 C CA . VAL A 1 290 ? -5.211 21 12.953 1 96.25 290 VAL A CA 1
ATOM 2240 C C . VAL A 1 290 ? -6.438 21.906 13.086 1 96.25 290 VAL A C 1
ATOM 2242 O O . VAL A 1 290 ? -7.547 21.516 12.727 1 96.25 290 VAL A O 1
ATOM 2245 N N . GLU A 1 291 ? -6.188 23.078 13.617 1 94.81 291 GLU A N 1
ATOM 2246 C CA . GLU A 1 291 ? -7.293 23.969 13.938 1 94.81 291 GLU A CA 1
ATOM 2247 C C . GLU A 1 291 ? -8.18 24.219 12.719 1 94.81 291 GLU A C 1
ATOM 2249 O O . GLU A 1 291 ? -9.406 24.188 12.82 1 94.81 291 GLU A O 1
ATOM 2254 N N . ARG A 1 292 ? -7.59 24.375 11.609 1 95.5 292 ARG A N 1
ATOM 2255 C CA . ARG A 1 292 ? -8.328 24.766 10.414 1 95.5 292 ARG A CA 1
ATOM 2256 C C . ARG A 1 292 ? -8.633 23.562 9.531 1 95.5 292 ARG A C 1
ATOM 2258 O O . ARG A 1 292 ? -9.68 23.516 8.883 1 95.5 292 ARG A O 1
ATOM 2265 N N . TYR A 1 293 ? -7.75 22.578 9.523 1 96.5 293 TYR A N 1
ATOM 2266 C CA . TYR A 1 293 ? -7.863 21.531 8.516 1 96.5 293 TYR A CA 1
ATOM 2267 C C . TYR A 1 293 ? -8.273 20.203 9.148 1 96.5 293 TYR A C 1
ATOM 2269 O O . TYR A 1 293 ? -8.617 19.25 8.445 1 96.5 293 TYR A O 1
ATOM 2277 N N . SER A 1 294 ? -8.297 20.125 10.492 1 94.25 294 SER A N 1
ATOM 2278 C CA . SER A 1 294 ? -8.57 18.891 11.219 1 94.25 294 SER A CA 1
ATOM 2279 C C . SER A 1 294 ? -7.543 17.812 10.875 1 94.25 294 SER A C 1
ATOM 2281 O O . SER A 1 294 ? -6.402 18.125 10.523 1 94.25 294 SER A O 1
ATOM 2283 N N . CYS A 1 295 ? -7.887 16.562 11.156 1 92.56 295 CYS A N 1
ATOM 2284 C CA . CYS A 1 295 ? -6.984 15.461 10.867 1 92.56 295 CYS A CA 1
ATOM 2285 C C . CYS A 1 295 ? -7.176 14.961 9.438 1 92.56 295 CYS A C 1
ATOM 2287 O O . CYS A 1 295 ? -8.273 14.531 9.07 1 92.56 295 CYS A O 1
ATOM 2289 N N . LEU A 1 296 ? -6.055 15 8.734 1 95.75 296 LEU A N 1
ATOM 2290 C CA . LEU A 1 296 ? -6.145 14.578 7.344 1 95.75 296 LEU A CA 1
ATOM 2291 C C . LEU A 1 296 ? -5.328 13.312 7.102 1 95.75 296 LEU A C 1
ATOM 2293 O O . LEU A 1 296 ? -4.957 13.016 5.961 1 95.75 296 LEU A O 1
ATOM 2297 N N . SER A 1 297 ? -4.973 12.648 8.109 1 93.94 297 SER A N 1
ATOM 2298 C CA . SER A 1 297 ? -4.246 11.383 8.016 1 93.94 297 SER A CA 1
ATOM 2299 C C . SER A 1 297 ? -3.039 11.508 7.094 1 93.94 297 SER A C 1
ATOM 2301 O O . SER A 1 297 ? -2.162 12.344 7.312 1 93.94 297 SER A O 1
ATOM 2303 N N . SER A 1 298 ? -3.051 10.812 5.938 1 96.44 298 SER A N 1
ATOM 2304 C CA . SER A 1 298 ? -1.866 10.734 5.09 1 96.44 298 SER A CA 1
ATOM 2305 C C . SER A 1 298 ? -1.574 12.07 4.422 1 96.44 298 SER A C 1
ATOM 2307 O O . SER A 1 298 ? -0.457 12.312 3.961 1 96.44 298 SER A O 1
ATOM 2309 N N . VAL A 1 299 ? -2.549 12.969 4.344 1 98.06 299 VAL A N 1
ATOM 2310 C CA . VAL A 1 299 ? -2.395 14.258 3.682 1 98.06 299 VAL A CA 1
ATOM 2311 C C . VAL A 1 299 ? -1.73 15.25 4.633 1 98.06 299 VAL A C 1
ATOM 2313 O O . VAL A 1 299 ? -1.218 16.281 4.199 1 98.06 299 VAL A O 1
ATOM 2316 N N . SER A 1 300 ? -1.679 14.922 5.883 1 97.75 300 SER A N 1
ATOM 2317 C CA . SER A 1 300 ? -1.281 15.875 6.91 1 97.75 300 SER A CA 1
ATOM 2318 C C . SER A 1 300 ? 0.137 16.375 6.676 1 97.75 300 SER A C 1
ATOM 2320 O O . SER A 1 300 ? 0.396 17.578 6.777 1 97.75 300 SER A O 1
ATOM 2322 N N . ILE A 1 301 ? 1.044 15.508 6.312 1 98.56 301 ILE A N 1
ATOM 2323 C CA . ILE A 1 301 ? 2.455 15.867 6.23 1 98.56 301 ILE A CA 1
ATOM 2324 C C . ILE A 1 301 ? 2.684 16.781 5.035 1 98.56 301 ILE A C 1
ATOM 2326 O O . ILE A 1 301 ? 3.238 17.875 5.18 1 98.56 301 ILE A O 1
ATOM 2330 N N . PRO A 1 302 ? 2.234 16.422 3.848 1 98.75 302 PRO A N 1
ATOM 2331 C CA . PRO A 1 302 ? 2.471 17.359 2.736 1 98.75 302 PRO A CA 1
ATOM 2332 C C . PRO A 1 302 ? 1.72 18.672 2.895 1 98.75 302 PRO A C 1
ATOM 2334 O O . PRO A 1 302 ? 2.219 19.719 2.486 1 98.75 302 PRO A O 1
ATOM 2337 N N . LEU A 1 303 ? 0.536 18.656 3.479 1 98.81 303 LEU A N 1
ATOM 2338 C CA . LEU A 1 303 ? -0.189 19.906 3.729 1 98.81 303 LEU A CA 1
ATOM 2339 C C . LEU A 1 303 ? 0.563 20.781 4.727 1 98.81 303 LEU A C 1
ATOM 2341 O O . LEU A 1 303 ? 0.684 21.984 4.527 1 98.81 303 LEU A O 1
ATOM 2345 N N . THR A 1 304 ? 1.034 20.156 5.801 1 98.81 304 THR A N 1
ATOM 2346 C CA . THR A 1 304 ? 1.761 20.906 6.824 1 98.81 304 THR A CA 1
ATOM 2347 C C . THR A 1 304 ? 3.062 21.469 6.262 1 98.81 304 THR A C 1
ATOM 2349 O O . THR A 1 304 ? 3.451 22.594 6.59 1 98.81 304 THR A O 1
ATOM 2352 N N . LEU A 1 305 ? 3.762 20.703 5.434 1 98.81 305 LEU A N 1
ATOM 2353 C CA . LEU A 1 305 ? 4.961 21.188 4.762 1 98.81 305 LEU A CA 1
ATOM 2354 C C . LEU A 1 305 ? 4.645 22.391 3.893 1 98.81 305 LEU A C 1
ATOM 2356 O O . LEU A 1 305 ? 5.363 23.406 3.934 1 98.81 305 LEU A O 1
ATOM 2360 N N . TYR A 1 306 ? 3.604 22.312 3.098 1 98.81 306 TYR A N 1
ATOM 2361 C CA . TYR A 1 306 ? 3.162 23.406 2.244 1 98.81 306 TYR A CA 1
ATOM 2362 C C . TYR A 1 306 ? 2.908 24.672 3.062 1 98.81 306 TYR A C 1
ATOM 2364 O O . TYR A 1 306 ? 3.354 25.75 2.693 1 98.81 306 TYR A O 1
ATOM 2372 N N . MET A 1 307 ? 2.193 24.5 4.152 1 98.62 307 MET A N 1
ATOM 2373 C CA . MET A 1 307 ? 1.842 25.656 4.98 1 98.62 307 MET A CA 1
ATOM 2374 C C . MET A 1 307 ? 3.082 26.25 5.641 1 98.62 307 MET A C 1
ATOM 2376 O O . MET A 1 307 ? 3.178 27.469 5.801 1 98.62 307 MET A O 1
ATOM 2380 N N . ALA A 1 308 ? 3.984 25.375 6.098 1 98.69 308 ALA A N 1
ATOM 2381 C CA . ALA A 1 308 ? 5.227 25.859 6.688 1 98.69 308 ALA A CA 1
ATOM 2382 C C . ALA A 1 308 ? 6.012 26.703 5.695 1 98.69 308 ALA A C 1
ATOM 2384 O O . ALA A 1 308 ? 6.578 27.734 6.062 1 98.69 308 ALA A O 1
ATOM 2385 N N . LEU A 1 309 ? 6.066 26.281 4.453 1 98.5 309 LEU A N 1
ATOM 2386 C CA . LEU A 1 309 ? 6.75 27.031 3.402 1 98.5 309 LEU A CA 1
ATOM 2387 C C . LEU A 1 309 ? 6.031 28.344 3.113 1 98.5 309 LEU A C 1
ATOM 2389 O O . LEU A 1 309 ? 6.668 29.391 3.037 1 98.5 309 LEU A O 1
ATOM 2393 N N . LYS A 1 310 ? 4.77 28.234 2.967 1 97.94 310 LYS A N 1
ATOM 2394 C CA . LYS A 1 310 ? 3.951 29.406 2.67 1 97.94 310 LYS A CA 1
ATOM 2395 C C . LYS A 1 310 ? 4.109 30.484 3.748 1 97.94 310 LYS A C 1
ATOM 2397 O O . LYS A 1 310 ? 4.109 31.672 3.451 1 97.94 310 LYS A O 1
ATOM 2402 N N . ASN A 1 311 ? 4.215 30.016 4.973 1 97.75 311 ASN A N 1
ATOM 2403 C CA . ASN A 1 311 ? 4.328 30.922 6.105 1 97.75 311 ASN A CA 1
ATOM 2404 C C . ASN A 1 311 ? 5.785 31.266 6.402 1 97.75 311 ASN A C 1
ATOM 2406 O O . ASN A 1 311 ? 6.094 31.812 7.461 1 97.75 311 ASN A O 1
ATOM 2410 N N . LYS A 1 312 ? 6.75 30.906 5.598 1 97.69 312 LYS A N 1
ATOM 2411 C CA . LYS A 1 312 ? 8.164 31.266 5.629 1 97.69 312 LYS A CA 1
ATOM 2412 C C . LYS A 1 312 ? 8.836 30.719 6.887 1 97.69 312 LYS A C 1
ATOM 2414 O O . LYS A 1 312 ? 9.695 31.391 7.473 1 97.69 312 LYS A O 1
ATOM 2419 N N . LYS A 1 313 ? 8.359 29.578 7.312 1 98 313 LYS A N 1
ATOM 2420 C CA . LYS A 1 313 ? 8.969 28.922 8.469 1 98 313 LYS A CA 1
ATOM 2421 C C . LYS A 1 313 ? 10.156 28.047 8.047 1 98 313 LYS A C 1
ATOM 2423 O O . LYS A 1 313 ? 10.992 27.688 8.875 1 98 313 LYS A O 1
ATOM 2428 N N . ILE A 1 314 ? 10.195 27.656 6.785 1 97.88 314 ILE A N 1
ATOM 2429 C CA . ILE A 1 314 ? 11.25 26.828 6.219 1 97.88 314 ILE A CA 1
ATOM 2430 C C . ILE A 1 314 ? 11.938 27.562 5.07 1 97.88 314 ILE A C 1
ATOM 2432 O O . ILE A 1 314 ? 11.266 28.141 4.207 1 97.88 314 ILE A O 1
ATOM 2436 N N . ASN A 1 315 ? 13.281 27.562 5.074 1 96.69 315 ASN A N 1
ATOM 2437 C CA . ASN A 1 315 ? 14.102 28.172 4.035 1 96.69 315 ASN A CA 1
ATOM 2438 C C . ASN A 1 315 ? 15 27.156 3.348 1 96.69 315 ASN A C 1
ATOM 2440 O O . ASN A 1 315 ? 15.203 26.062 3.859 1 96.69 315 ASN A O 1
ATOM 2444 N N . PRO A 1 316 ? 15.43 27.531 2.105 1 94.94 316 PRO A N 1
ATOM 2445 C CA . PRO A 1 316 ? 16.391 26.641 1.463 1 94.94 316 PRO A CA 1
ATOM 2446 C C . PRO A 1 316 ? 17.594 26.328 2.35 1 94.94 316 PRO A C 1
ATOM 2448 O O . PRO A 1 316 ? 18.094 27.219 3.053 1 94.94 316 PRO A O 1
ATOM 2451 N N . ASN A 1 317 ? 18.078 25.094 2.383 1 94.62 317 ASN A N 1
ATOM 2452 C CA . ASN A 1 317 ? 19.234 24.594 3.111 1 94.62 317 ASN A CA 1
ATOM 2453 C C . ASN A 1 317 ? 18.922 24.375 4.586 1 94.62 317 ASN A C 1
ATOM 2455 O O . ASN A 1 317 ? 19.812 24.109 5.387 1 94.62 317 ASN A O 1
ATOM 2459 N N . ASP A 1 318 ? 17.688 24.531 4.941 1 98 318 ASP A N 1
ATOM 2460 C CA . ASP A 1 318 ? 17.266 24.188 6.297 1 98 318 ASP A CA 1
ATOM 2461 C C . ASP A 1 318 ? 17.297 22.672 6.508 1 98 318 ASP A C 1
ATOM 2463 O O . ASP A 1 318 ? 17.094 21.906 5.566 1 98 318 ASP A O 1
ATOM 2467 N N . LYS A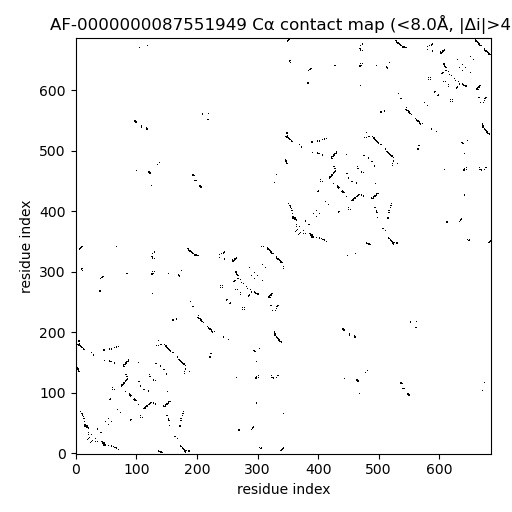 1 319 ? 17.625 22.281 7.703 1 98.5 319 LYS A N 1
ATOM 2468 C CA . LYS A 1 319 ? 17.391 20.906 8.148 1 98.5 319 LYS A CA 1
ATOM 2469 C C . LYS A 1 319 ? 16.047 20.766 8.844 1 98.5 319 LYS A C 1
ATOM 2471 O O . LYS A 1 319 ? 15.758 21.5 9.797 1 98.5 319 LYS A O 1
ATOM 2476 N N . ILE A 1 320 ? 15.25 19.844 8.344 1 98.81 320 ILE A N 1
ATOM 2477 C CA . ILE A 1 320 ? 13.93 19.719 8.938 1 98.81 320 ILE A CA 1
ATOM 2478 C C . ILE A 1 320 ? 13.688 18.266 9.344 1 98.81 320 ILE A C 1
ATOM 2480 O O . ILE A 1 320 ? 14.344 17.344 8.82 1 98.81 320 ILE A O 1
ATOM 2484 N N . VAL A 1 321 ? 12.797 18.094 10.273 1 98.88 321 VAL A N 1
ATOM 2485 C CA . VAL A 1 321 ? 12.297 16.781 10.672 1 98.88 321 VAL A CA 1
ATOM 2486 C C . VAL A 1 321 ? 10.883 16.578 10.141 1 98.88 321 VAL A C 1
ATOM 2488 O O . VAL A 1 321 ? 10.055 17.484 10.211 1 98.88 321 VAL A O 1
ATOM 2491 N N . ILE A 1 322 ? 10.625 15.484 9.555 1 98.81 322 ILE A N 1
ATOM 2492 C CA . ILE A 1 322 ? 9.289 15 9.25 1 98.81 322 ILE A CA 1
ATOM 2493 C C . ILE A 1 322 ? 9 13.742 10.062 1 98.81 322 ILE A C 1
ATOM 2495 O O . ILE A 1 322 ? 9.742 12.758 9.984 1 98.81 322 ILE A O 1
ATOM 2499 N N . ALA A 1 323 ? 7.926 13.773 10.883 1 98.25 323 ALA A N 1
ATOM 2500 C CA . ALA A 1 323 ? 7.703 12.664 11.812 1 98.25 323 ALA A CA 1
ATOM 2501 C C . ALA A 1 323 ? 6.215 12.469 12.078 1 98.25 323 ALA A C 1
ATOM 2503 O O . ALA A 1 323 ? 5.402 13.352 11.805 1 98.25 323 ALA A O 1
ATOM 2504 N N . GLY A 1 324 ? 5.91 11.266 12.57 1 95.94 324 GLY A N 1
ATOM 2505 C CA . GLY A 1 324 ? 4.52 11.016 12.922 1 95.94 324 GLY A CA 1
ATOM 2506 C C . GLY A 1 324 ? 4.285 9.617 13.461 1 95.94 324 GLY A C 1
ATOM 2507 O O . GLY A 1 324 ? 5.238 8.891 13.766 1 95.94 324 GLY A O 1
ATOM 2508 N N . ALA A 1 325 ? 2.941 9.398 13.711 1 92.25 325 ALA A N 1
ATOM 2509 C CA . ALA A 1 325 ? 2.451 8.133 14.25 1 92.25 325 ALA A CA 1
ATOM 2510 C C . ALA A 1 325 ? 1.286 7.598 13.422 1 92.25 325 ALA A C 1
ATOM 2512 O O . ALA A 1 325 ? 0.586 8.367 12.758 1 92.25 325 ALA A O 1
ATOM 2513 N N . SER A 1 326 ? 1.18 6.301 13.477 1 89.81 326 SER A N 1
ATOM 2514 C CA . SER A 1 326 ? 0.061 5.66 12.797 1 89.81 326 SER A CA 1
ATOM 2515 C C . SER A 1 326 ? -0.731 4.77 13.75 1 89.81 326 SER A C 1
ATOM 2517 O O . SER A 1 326 ? -0.191 4.281 14.742 1 89.81 326 SER A O 1
ATOM 2519 N N . ILE A 1 327 ? -1.995 4.66 13.375 1 83.5 327 ILE A N 1
ATOM 2520 C CA . ILE A 1 327 ? -2.758 3.619 14.055 1 83.5 327 ILE A CA 1
ATOM 2521 C C . ILE A 1 327 ? -2.096 2.262 13.828 1 83.5 327 ILE A C 1
ATOM 2523 O O . ILE A 1 327 ? -1.532 2.012 12.766 1 83.5 327 ILE A O 1
ATOM 2527 N N . GLY A 1 328 ? -2.037 1.461 14.859 1 77.81 328 GLY A N 1
ATOM 2528 C CA . GLY A 1 328 ? -1.278 0.221 14.828 1 77.81 328 GLY A CA 1
ATOM 2529 C C . GLY A 1 328 ? 0.095 0.348 15.461 1 77.81 328 GLY A C 1
ATOM 2530 O O . GLY A 1 328 ? 0.901 -0.583 15.398 1 77.81 328 GLY A O 1
ATOM 2531 N N . TRP A 1 329 ? 0.381 1.508 15.891 1 84.12 329 TRP A N 1
ATOM 2532 C CA . TRP A 1 329 ? 1.565 1.8 16.688 1 84.12 329 TRP A CA 1
ATOM 2533 C C . TRP A 1 329 ? 2.826 1.762 15.836 1 84.12 329 TRP A C 1
ATOM 2535 O O . TRP A 1 329 ? 3.811 1.112 16.188 1 84.12 329 TRP A O 1
ATOM 2545 N N . GLY A 1 330 ? 2.691 2.354 14.742 1 89.31 330 GLY A N 1
ATOM 2546 C CA . GLY A 1 330 ? 3.842 2.682 13.914 1 89.31 330 GLY A CA 1
ATOM 2547 C C . GLY A 1 330 ? 4.305 4.117 14.078 1 89.31 330 GLY A C 1
ATOM 2548 O O . GLY A 1 330 ? 3.48 5.027 14.203 1 89.31 330 GLY A O 1
ATOM 2549 N N . PHE A 1 331 ? 5.602 4.27 14.172 1 93.06 331 PHE A N 1
ATOM 2550 C CA . PHE A 1 331 ? 6.207 5.578 14.359 1 93.06 331 PHE A CA 1
ATOM 2551 C C . PHE A 1 331 ? 7.379 5.777 13.406 1 93.06 331 PHE A C 1
ATOM 2553 O O . PHE A 1 331 ? 8.078 4.82 13.07 1 93.06 331 PHE A O 1
ATOM 2560 N N . GLY A 1 332 ? 7.547 7 12.977 1 95.5 332 GLY A N 1
ATOM 2561 C CA . GLY A 1 332 ? 8.68 7.27 12.102 1 95.5 332 GLY A CA 1
ATOM 2562 C C . GLY A 1 332 ? 9.109 8.719 12.117 1 95.5 332 GLY A C 1
ATOM 2563 O O . GLY A 1 332 ? 8.312 9.609 12.422 1 95.5 332 GLY A O 1
ATOM 2564 N N . ALA A 1 333 ? 10.391 8.906 11.828 1 97.88 333 ALA A N 1
ATOM 2565 C CA . ALA A 1 333 ? 10.969 10.242 11.68 1 97.88 333 ALA A CA 1
ATOM 2566 C C . ALA A 1 333 ? 12.07 10.242 10.625 1 97.88 333 ALA A C 1
ATOM 2568 O O . ALA A 1 333 ? 12.836 9.289 10.516 1 97.88 333 ALA A O 1
ATOM 2569 N N . GLN A 1 334 ? 12.078 11.266 9.875 1 97.75 334 GLN A N 1
ATOM 2570 C CA . GLN A 1 334 ? 13.102 11.5 8.859 1 97.75 334 GLN A CA 1
ATOM 2571 C C . GLN A 1 334 ? 13.734 12.875 9.016 1 97.75 334 GLN A C 1
ATOM 2573 O O . GLN A 1 334 ? 13.055 13.852 9.344 1 97.75 334 GLN A O 1
ATOM 2578 N N . ILE A 1 335 ? 15.039 12.945 8.812 1 98.56 335 ILE A N 1
ATOM 2579 C CA . ILE A 1 335 ? 15.766 14.203 8.789 1 98.56 335 ILE A CA 1
ATOM 2580 C C . ILE A 1 335 ? 16.156 14.547 7.348 1 98.56 335 ILE A C 1
ATOM 2582 O O . ILE A 1 335 ? 16.844 13.766 6.684 1 98.56 335 ILE A O 1
ATOM 2586 N N . TRP A 1 336 ? 15.695 15.719 6.918 1 98.19 336 TRP A N 1
ATOM 2587 C CA . TRP A 1 336 ? 15.961 16.141 5.547 1 98.19 336 TRP A CA 1
ATOM 2588 C C . TRP A 1 336 ? 16.797 17.422 5.523 1 98.19 336 TRP A C 1
ATOM 2590 O O . TRP A 1 336 ? 16.516 18.359 6.277 1 98.19 336 TRP A O 1
ATOM 2600 N N . ASN A 1 337 ? 17.844 17.422 4.801 1 98.12 337 ASN A N 1
ATOM 2601 C CA . ASN A 1 337 ? 18.422 18.672 4.328 1 98.12 337 ASN A CA 1
ATOM 2602 C C . ASN A 1 337 ? 17.734 19.156 3.061 1 98.12 337 ASN A C 1
ATOM 2604 O O . ASN A 1 337 ? 17.906 18.578 1.988 1 98.12 337 ASN A O 1
ATOM 2608 N N . ILE A 1 338 ? 16.969 20.25 3.221 1 97.06 338 ILE A N 1
ATOM 2609 C CA . ILE A 1 338 ? 16.109 20.609 2.104 1 97.06 338 ILE A CA 1
ATOM 2610 C C . ILE A 1 338 ? 16.828 21.594 1.186 1 97.06 338 ILE A C 1
ATOM 2612 O O . ILE A 1 338 ? 17.656 22.391 1.644 1 97.06 338 ILE A O 1
ATOM 2616 N N . GLU A 1 339 ? 16.594 21.406 -0.043 1 96.31 339 GLU A N 1
ATOM 2617 C CA . GLU A 1 339 ? 16.953 22.438 -1.013 1 96.31 339 GLU A CA 1
ATOM 2618 C C . GLU A 1 339 ? 15.82 23.438 -1.203 1 96.31 339 GLU A C 1
ATOM 2620 O O . GLU A 1 339 ? 15.055 23.688 -0.273 1 96.31 339 GLU A O 1
ATOM 2625 N N . ASN A 1 340 ? 15.812 24.047 -2.291 1 95.25 340 ASN A N 1
ATOM 2626 C CA . ASN A 1 340 ? 14.656 24.891 -2.572 1 95.25 340 ASN A CA 1
ATOM 2627 C C . ASN A 1 340 ? 13.438 24.062 -2.947 1 95.25 340 ASN A C 1
ATOM 2629 O O . ASN A 1 340 ? 13.445 23.359 -3.957 1 95.25 340 ASN A O 1
ATOM 2633 N N . ILE A 1 341 ? 12.438 24.094 -2.113 1 97.75 341 ILE A N 1
ATOM 2634 C CA . ILE A 1 341 ? 11.18 23.422 -2.41 1 97.75 341 ILE A CA 1
ATOM 2635 C C . ILE A 1 341 ? 10.188 24.422 -3.008 1 97.75 341 ILE A C 1
ATOM 2637 O O . ILE A 1 341 ? 9.781 25.375 -2.342 1 97.75 341 ILE A O 1
ATOM 2641 N N . ASN A 1 342 ? 9.82 24.188 -4.258 1 98.12 342 ASN A N 1
ATOM 2642 C CA . ASN A 1 342 ? 8.828 25.047 -4.898 1 98.12 342 ASN A CA 1
ATOM 2643 C C . ASN A 1 342 ? 7.41 24.703 -4.438 1 98.12 342 ASN A C 1
ATOM 2645 O O . ASN A 1 342 ? 7.082 23.531 -4.258 1 98.12 342 ASN A O 1
ATOM 2649 N N . PHE A 1 343 ? 6.598 25.75 -4.184 1 97.88 343 PHE A N 1
ATOM 2650 C CA . PHE A 1 343 ? 5.262 25.5 -3.664 1 97.88 343 PHE A CA 1
ATOM 2651 C C . PHE A 1 343 ? 4.254 26.484 -4.234 1 97.88 343 PHE A C 1
ATOM 2653 O O . PHE A 1 343 ? 4.633 27.562 -4.688 1 97.88 343 PHE A O 1
ATOM 2660 N N . MET B 1 1 ? 31.469 -3.896 0.76 1 49.66 1 MET B N 1
ATOM 2661 C CA . MET B 1 1 ? 31.062 -4.961 -0.153 1 49.66 1 MET B CA 1
ATOM 2662 C C . MET B 1 1 ? 29.594 -4.836 -0.502 1 49.66 1 MET B C 1
ATOM 2664 O O . MET B 1 1 ? 28.781 -4.379 0.315 1 49.66 1 MET B O 1
ATOM 2668 N N . LYS B 1 2 ? 29.219 -5.062 -1.738 1 76.69 2 LYS B N 1
ATOM 2669 C CA . LYS B 1 2 ? 27.844 -4.926 -2.209 1 76.69 2 LYS B CA 1
ATOM 2670 C C . LYS B 1 2 ? 26.953 -6.004 -1.609 1 76.69 2 LYS B C 1
ATOM 2672 O O . LYS B 1 2 ? 27.312 -7.184 -1.608 1 76.69 2 LYS B O 1
ATOM 2677 N N . ILE B 1 3 ? 25.859 -5.734 -0.8 1 88.06 3 ILE B N 1
ATOM 2678 C CA . ILE B 1 3 ? 24.891 -6.645 -0.191 1 88.06 3 ILE B CA 1
ATOM 2679 C C . ILE B 1 3 ? 23.797 -6.984 -1.199 1 88.06 3 ILE B C 1
ATOM 2681 O O . ILE B 1 3 ? 23.188 -6.086 -1.791 1 88.06 3 ILE B O 1
ATOM 2685 N N . ASN B 1 4 ? 23.688 -8.312 -1.463 1 93.19 4 ASN B N 1
ATOM 2686 C CA . ASN B 1 4 ? 22.578 -8.773 -2.301 1 93.19 4 ASN B CA 1
ATOM 2687 C C . ASN B 1 4 ? 21.453 -9.391 -1.466 1 93.19 4 ASN B C 1
ATOM 2689 O O . ASN B 1 4 ? 21.688 -9.789 -0.322 1 93.19 4 ASN B O 1
ATOM 2693 N N . SER B 1 5 ? 20.281 -9.367 -2.072 1 95.12 5 SER B N 1
ATOM 2694 C CA . SER B 1 5 ? 19.141 -9.977 -1.405 1 95.12 5 SER B CA 1
ATOM 2695 C C . SER B 1 5 ? 18.781 -11.32 -2.023 1 95.12 5 SER B C 1
ATOM 2697 O O . SER B 1 5 ? 19.078 -11.57 -3.195 1 95.12 5 SER B O 1
ATOM 2699 N N . ALA B 1 6 ? 18.219 -12.211 -1.232 1 97.25 6 ALA B N 1
ATOM 2700 C CA . ALA B 1 6 ? 17.781 -13.523 -1.709 1 97.25 6 ALA B CA 1
ATOM 2701 C C . ALA B 1 6 ? 16.5 -13.961 -1.031 1 97.25 6 ALA B C 1
ATOM 2703 O O . ALA B 1 6 ? 16.281 -13.695 0.155 1 97.25 6 ALA B O 1
ATOM 2704 N N . ILE B 1 7 ? 15.703 -14.633 -1.792 1 98.25 7 ILE B N 1
ATOM 2705 C CA . ILE B 1 7 ? 14.531 -15.289 -1.21 1 98.25 7 ILE B CA 1
ATOM 2706 C C . ILE B 1 7 ? 14.977 -16.5 -0.387 1 98.25 7 ILE B C 1
ATOM 2708 O O . ILE B 1 7 ? 15.539 -17.453 -0.928 1 98.25 7 ILE B O 1
ATOM 2712 N N . LYS B 1 8 ? 14.664 -16.453 0.9 1 98.5 8 LYS B N 1
ATOM 2713 C CA . LYS B 1 8 ? 15.148 -17.5 1.798 1 98.5 8 LYS B CA 1
ATOM 2714 C C . LYS B 1 8 ? 14.125 -18.625 1.944 1 98.5 8 LYS B C 1
ATOM 2716 O O . LYS B 1 8 ? 14.492 -19.781 2.125 1 98.5 8 LYS B O 1
ATOM 2721 N N . SER B 1 9 ? 12.922 -18.25 1.93 1 98.81 9 SER B N 1
ATOM 2722 C CA . SER B 1 9 ? 11.867 -19.234 2.137 1 98.81 9 SER B CA 1
ATOM 2723 C C . SER B 1 9 ? 10.555 -18.781 1.517 1 98.81 9 SER B C 1
ATOM 2725 O O . SER B 1 9 ? 10.383 -17.594 1.217 1 98.81 9 SER B O 1
ATOM 2727 N N . VAL B 1 10 ? 9.695 -19.703 1.266 1 98.88 10 VAL B N 1
ATOM 2728 C CA . VAL B 1 10 ? 8.328 -19.453 0.836 1 98.88 10 VAL B CA 1
ATOM 2729 C C . VAL B 1 10 ? 7.383 -20.453 1.506 1 98.88 10 VAL B C 1
ATOM 2731 O O . VAL B 1 10 ? 7.742 -21.625 1.702 1 98.88 10 VAL B O 1
ATOM 2734 N N . ALA B 1 11 ? 6.227 -19.984 1.923 1 98.88 11 ALA B N 1
ATOM 2735 C CA . ALA B 1 11 ? 5.184 -20.844 2.482 1 98.88 11 ALA B CA 1
ATOM 2736 C C . ALA B 1 11 ? 3.797 -20.328 2.1 1 98.88 11 ALA B C 1
ATOM 2738 O O . ALA B 1 11 ? 3.637 -19.172 1.727 1 98.88 11 ALA B O 1
ATOM 2739 N N . ILE B 1 12 ? 2.859 -21.266 2.127 1 98.81 12 ILE B N 1
ATOM 2740 C CA . ILE B 1 12 ? 1.486 -20.906 1.794 1 98.81 12 ILE B CA 1
ATOM 2741 C C . ILE B 1 12 ? 0.533 -21.469 2.846 1 98.81 12 ILE B C 1
ATOM 2743 O O . ILE B 1 12 ? 0.909 -22.344 3.629 1 98.81 12 ILE B O 1
ATOM 2747 N N . ASP B 1 13 ? -0.58 -20.906 2.91 1 98.5 13 ASP B N 1
ATOM 2748 C CA . ASP B 1 13 ? -1.725 -21.438 3.641 1 98.5 13 ASP B CA 1
ATOM 2749 C C . ASP B 1 13 ? -3.018 -21.25 2.848 1 98.5 13 ASP B C 1
ATOM 2751 O O . ASP B 1 13 ? -3.281 -20.172 2.322 1 98.5 13 ASP B O 1
ATOM 2755 N N . ILE B 1 14 ? -3.732 -22.344 2.697 1 97.88 14 ILE B N 1
ATOM 2756 C CA . ILE B 1 14 ? -4.941 -22.375 1.879 1 97.88 14 ILE B CA 1
ATOM 2757 C C . ILE B 1 14 ? -6.113 -22.906 2.709 1 97.88 14 ILE B C 1
ATOM 2759 O O . ILE B 1 14 ? -5.926 -23.703 3.619 1 97.88 14 ILE B O 1
ATOM 2763 N N . PRO B 1 15 ? -7.324 -22.391 2.354 1 97.06 15 PRO B N 1
ATOM 2764 C CA . PRO B 1 15 ? -8.5 -22.906 3.059 1 97.06 15 PRO B CA 1
ATOM 2765 C C . PRO B 1 15 ? -8.695 -24.406 2.875 1 97.06 15 PRO B C 1
ATOM 2767 O O . PRO B 1 15 ? -8.148 -25 1.938 1 97.06 15 PRO B O 1
ATOM 2770 N N . GLN B 1 16 ? -9.508 -24.938 3.74 1 96.25 16 GLN B N 1
ATOM 2771 C CA . GLN B 1 16 ? -9.766 -26.375 3.686 1 96.25 16 GLN B CA 1
ATOM 2772 C C . GLN B 1 16 ? -10.805 -26.703 2.621 1 96.25 16 GLN B C 1
ATOM 2774 O O . GLN B 1 16 ? -10.719 -27.734 1.964 1 96.25 16 GLN B O 1
ATOM 2779 N N . LYS B 1 17 ? -11.703 -25.891 2.391 1 94.69 17 LYS B N 1
ATOM 2780 C CA . LYS B 1 17 ? -12.836 -26.172 1.52 1 94.69 17 LYS B CA 1
ATOM 2781 C C . LYS B 1 17 ? -12.492 -25.906 0.058 1 94.69 17 LYS B C 1
ATOM 2783 O O . LYS B 1 17 ? -12.125 -24.781 -0.304 1 94.69 17 LYS B O 1
ATOM 2788 N N . TYR B 1 18 ? -12.531 -26.891 -0.712 1 95.38 18 TYR B N 1
ATOM 2789 C CA . TYR B 1 18 ? -12.422 -26.781 -2.162 1 95.38 18 TYR B CA 1
ATOM 2790 C C . TYR B 1 18 ? -13.797 -26.828 -2.822 1 95.38 18 TYR B C 1
ATOM 2792 O O . TYR B 1 18 ? -14.594 -27.734 -2.545 1 95.38 18 TYR B O 1
ATOM 2800 N N . CYS B 1 19 ? -14.031 -25.828 -3.68 1 93.12 19 CYS B N 1
ATOM 2801 C CA . CYS B 1 19 ? -15.297 -25.75 -4.398 1 93.12 19 CYS B CA 1
ATOM 2802 C C . CYS B 1 19 ? -15.07 -25.812 -5.906 1 93.12 19 CYS B C 1
ATOM 2804 O O . CYS B 1 19 ? -14.523 -24.875 -6.496 1 93.12 19 CYS B O 1
ATOM 2806 N N . ASP B 1 20 ? -15.57 -26.812 -6.484 1 93 20 ASP B N 1
ATOM 2807 C CA . ASP B 1 20 ? -15.469 -26.875 -7.938 1 93 20 ASP B CA 1
ATOM 2808 C C . ASP B 1 20 ? -16.594 -26.094 -8.602 1 93 20 ASP B C 1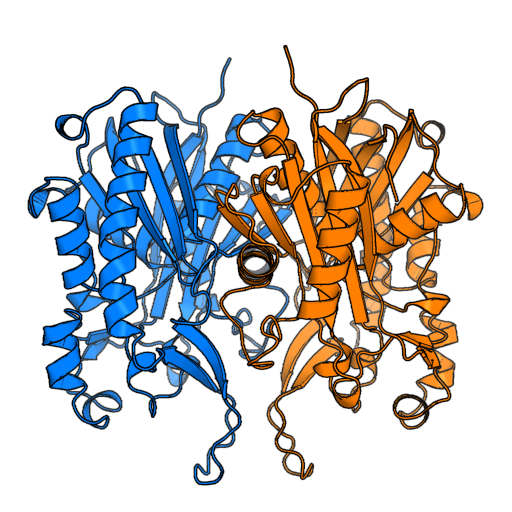
ATOM 2810 O O . ASP B 1 20 ? -17.5 -25.609 -7.922 1 93 20 ASP B O 1
ATOM 2814 N N . ASN B 1 21 ? -16.484 -25.953 -9.922 1 91.31 21 ASN B N 1
ATOM 2815 C CA . ASN B 1 21 ? -17.438 -25.125 -10.648 1 91.31 21 ASN B CA 1
ATOM 2816 C C . ASN B 1 21 ? -18.844 -25.703 -10.617 1 91.31 21 ASN B C 1
ATOM 2818 O O . ASN B 1 21 ? -19.812 -25 -10.898 1 91.31 21 ASN B O 1
ATOM 2822 N N . ASN B 1 22 ? -19 -26.953 -10.289 1 90.62 22 ASN B N 1
ATOM 2823 C CA . ASN B 1 22 ? -20.297 -27.625 -10.305 1 90.62 22 ASN B CA 1
ATOM 2824 C C . ASN B 1 22 ? -20.922 -27.672 -8.914 1 90.62 22 ASN B C 1
ATOM 2826 O O . ASN B 1 22 ? -21.938 -28.344 -8.703 1 90.62 22 ASN B O 1
ATOM 2830 N N . THR B 1 23 ? -20.391 -27.016 -7.977 1 88.31 23 THR B N 1
ATOM 2831 C CA . THR B 1 23 ? -20.891 -26.922 -6.609 1 88.31 23 THR B CA 1
ATOM 2832 C C . THR B 1 23 ? -21.422 -25.531 -6.324 1 88.31 23 THR B C 1
ATOM 2834 O O . THR B 1 23 ? -20.828 -24.531 -6.746 1 88.31 23 THR B O 1
ATOM 2837 N N . PRO B 1 24 ? -22.641 -25.516 -5.609 1 85.12 24 PRO B N 1
ATOM 2838 C CA . PRO B 1 24 ? -23.078 -24.188 -5.184 1 85.12 24 PRO B CA 1
ATOM 2839 C C . PRO B 1 24 ? -22 -23.453 -4.387 1 85.12 24 PRO B C 1
ATOM 2841 O O . PRO B 1 24 ? -21.25 -24.062 -3.629 1 85.12 24 PRO B O 1
ATOM 2844 N N . PRO B 1 25 ? -21.875 -22.078 -4.602 1 85.19 25 PRO B N 1
ATOM 2845 C CA . PRO B 1 25 ? -22.781 -21.203 -5.348 1 85.19 25 PRO B CA 1
ATOM 2846 C C . PRO B 1 25 ? -22.422 -21.109 -6.828 1 85.19 25 PRO B C 1
ATOM 2848 O O . PRO B 1 25 ? -23.203 -20.562 -7.617 1 85.19 25 PRO B O 1
ATOM 2851 N N . PHE B 1 26 ? -21.422 -21.703 -7.242 1 86.31 26 PHE B N 1
ATOM 2852 C CA . PHE B 1 26 ? -20.938 -21.5 -8.602 1 86.31 26 PHE B CA 1
ATOM 2853 C C . PHE B 1 26 ? -21.844 -22.219 -9.602 1 86.31 26 PHE B C 1
ATOM 2855 O O . PHE B 1 26 ? -22.078 -21.719 -10.703 1 86.31 26 PHE B O 1
ATOM 2862 N N . SER B 1 27 ? -22.375 -23.312 -9.203 1 86 27 SER B N 1
ATOM 2863 C CA . SER B 1 27 ? -23.234 -24.078 -10.086 1 86 27 SER B CA 1
ATOM 2864 C C . SER B 1 27 ? -24.531 -23.312 -10.383 1 86 27 SER B C 1
ATOM 2866 O O . SER B 1 27 ? -25.219 -23.625 -11.359 1 86 27 SER B O 1
ATOM 2868 N N . GLU B 1 28 ? -24.766 -22.344 -9.555 1 85.19 28 GLU B N 1
ATOM 2869 C CA . GLU B 1 28 ? -26.031 -21.625 -9.656 1 85.19 28 GLU B CA 1
ATOM 2870 C C . GLU B 1 28 ? -25.875 -20.344 -10.492 1 85.19 28 GLU B C 1
ATOM 2872 O O . GLU B 1 28 ? -26.859 -19.672 -10.797 1 85.19 28 GLU B O 1
ATOM 2877 N N . ILE B 1 29 ? -24.75 -20.047 -10.789 1 82.81 29 ILE B N 1
ATOM 2878 C CA . ILE B 1 29 ? -24.484 -18.875 -11.633 1 82.81 29 ILE B CA 1
ATOM 2879 C C . ILE B 1 29 ? -24.516 -19.297 -13.109 1 82.81 29 ILE B C 1
ATOM 2881 O O . ILE B 1 29 ? -23.766 -20.172 -13.523 1 82.81 29 ILE B O 1
ATOM 2885 N N . PRO B 1 30 ? -25.328 -18.609 -13.844 1 80.12 30 PRO B N 1
ATOM 2886 C CA . PRO B 1 30 ? -25.484 -19.016 -15.234 1 80.12 30 PRO B CA 1
ATOM 2887 C C . PRO B 1 30 ? -24.172 -19.031 -16 1 80.12 30 PRO B C 1
ATOM 2889 O O . PRO B 1 30 ? -23.391 -18.078 -15.922 1 80.12 30 PRO B O 1
ATOM 2892 N N . ASN B 1 31 ? -23.828 -20.125 -16.719 1 79.62 31 ASN B N 1
ATOM 2893 C CA . ASN B 1 31 ? -22.75 -20.312 -17.672 1 79.62 31 ASN B CA 1
ATOM 2894 C C . ASN B 1 31 ? -21.406 -20.422 -16.984 1 79.62 31 ASN B C 1
ATOM 2896 O O . ASN B 1 31 ? -20.375 -20.625 -17.641 1 79.62 31 ASN B O 1
ATOM 2900 N N . VAL B 1 32 ? -21.344 -20.266 -15.719 1 76 32 VAL B N 1
ATOM 2901 C CA . VAL B 1 32 ? -20.062 -20.281 -15.016 1 76 32 VAL B CA 1
ATOM 2902 C C . VAL B 1 32 ? -19.438 -21.672 -15.094 1 76 32 VAL B C 1
ATOM 2904 O O . VAL B 1 32 ? -18.281 -21.828 -15.484 1 76 32 VAL B O 1
ATOM 2907 N N . PRO B 1 33 ? -20.094 -22.75 -14.844 1 68 33 PRO B N 1
ATOM 2908 C CA . PRO B 1 33 ? -19.453 -24.078 -14.875 1 68 33 PRO B CA 1
ATOM 2909 C C . PRO B 1 33 ? -18.781 -24.359 -16.219 1 68 33 PRO B C 1
ATOM 2911 O O . PRO B 1 33 ? -17.656 -24.875 -16.25 1 68 33 PRO B O 1
ATOM 2914 N N . LYS B 1 34 ? -19.375 -23.953 -17.188 1 73.62 34 LYS B N 1
ATOM 2915 C CA . LYS B 1 34 ? -18.844 -24.25 -18.516 1 73.62 34 LYS B CA 1
ATOM 2916 C C . LYS B 1 34 ? -17.797 -23.219 -18.938 1 73.62 34 LYS B C 1
ATOM 2918 O O . LYS B 1 34 ? -16.734 -23.578 -19.438 1 73.62 34 LYS B O 1
ATOM 2923 N N . ASN B 1 35 ? -17.984 -22 -18.641 1 79.31 35 ASN B N 1
ATOM 2924 C CA . ASN B 1 35 ? -17.188 -20.906 -19.203 1 79.31 35 ASN B CA 1
ATOM 2925 C C . ASN B 1 35 ? -15.898 -20.703 -18.422 1 79.31 35 ASN B C 1
ATOM 2927 O O . ASN B 1 35 ? -14.875 -20.312 -19 1 79.31 35 ASN B O 1
ATOM 2931 N N . TRP B 1 36 ? -15.945 -21.094 -17.25 1 77 36 TRP B N 1
ATOM 2932 C CA . TRP B 1 36 ? -14.781 -20.797 -16.422 1 77 36 TRP B CA 1
ATOM 2933 C C . TRP B 1 36 ? -13.633 -21.75 -16.75 1 77 36 TRP B C 1
ATOM 2935 O O . TRP B 1 36 ? -12.477 -21.344 -16.797 1 77 36 TRP B O 1
ATOM 2945 N N . GLU B 1 37 ? -13.984 -23 -16.969 1 79.69 37 GLU B N 1
ATOM 2946 C CA . GLU B 1 37 ? -12.953 -23.953 -17.359 1 79.69 37 GLU B CA 1
ATOM 2947 C C . GLU B 1 37 ? -12.461 -23.672 -18.781 1 79.69 37 GLU B C 1
ATOM 2949 O O . GLU B 1 37 ? -11.25 -23.641 -19.031 1 79.69 37 GLU B O 1
ATOM 2954 N N . ARG B 1 38 ? -13.32 -23.406 -19.609 1 79.25 38 ARG B N 1
ATOM 2955 C CA . ARG B 1 38 ? -13 -23.25 -21.031 1 79.25 38 ARG B CA 1
ATOM 2956 C C . ARG B 1 38 ? -12.25 -21.953 -21.281 1 79.25 38 ARG B C 1
ATOM 2958 O O . ARG B 1 38 ? -11.266 -21.922 -22.016 1 79.25 38 ARG B O 1
ATOM 2965 N N . LEU B 1 39 ? -12.641 -20.938 -20.656 1 75.56 39 LEU B N 1
ATOM 2966 C CA . LEU B 1 39 ? -12.141 -19.609 -21 1 75.56 39 LEU B CA 1
ATOM 2967 C C . LEU B 1 39 ? -10.992 -19.203 -20.094 1 75.56 39 LEU B C 1
ATOM 2969 O O . LEU B 1 39 ? -10.086 -18.484 -20.5 1 75.56 39 LEU B O 1
ATOM 2973 N N . TRP B 1 40 ? -11.062 -19.703 -18.875 1 82.56 40 TRP B N 1
ATOM 2974 C CA . TRP B 1 40 ? -10.102 -19.203 -17.906 1 82.56 40 TRP B CA 1
ATOM 2975 C C . TRP B 1 40 ? -9.211 -20.328 -17.391 1 82.56 40 TRP B C 1
ATOM 2977 O O . TRP B 1 40 ? -8.188 -20.078 -16.766 1 82.56 40 TRP B O 1
ATOM 2987 N N . GLY B 1 41 ? -9.688 -21.547 -17.625 1 89.12 41 GLY B N 1
ATOM 2988 C CA . GLY B 1 41 ? -8.93 -22.688 -17.156 1 89.12 41 GLY B CA 1
ATOM 2989 C C . GLY B 1 41 ? -9.156 -22.984 -15.688 1 89.12 41 GLY B C 1
ATOM 2990 O O . GLY B 1 41 ? -8.336 -23.641 -15.047 1 89.12 41 GLY B O 1
ATOM 2991 N N . ILE B 1 42 ? -10.273 -22.469 -15.102 1 91.88 42 ILE B N 1
ATOM 2992 C CA . ILE B 1 42 ? -10.57 -22.625 -13.688 1 91.88 42 ILE B CA 1
ATOM 2993 C C . ILE B 1 42 ? -11.516 -23.812 -13.484 1 91.88 42 ILE B C 1
ATOM 2995 O O . ILE B 1 42 ? -12.648 -23.797 -13.969 1 91.88 42 ILE B O 1
ATOM 2999 N N . LYS B 1 43 ? -11.055 -24.797 -12.766 1 93 43 LYS B N 1
ATOM 3000 C CA . LYS B 1 43 ? -11.914 -25.953 -12.477 1 93 43 LYS B CA 1
ATOM 3001 C C . LYS B 1 43 ? -12.547 -25.828 -11.094 1 93 43 LYS B C 1
ATOM 3003 O O . LYS B 1 43 ? -13.562 -26.453 -10.812 1 93 43 LYS B O 1
ATOM 3008 N N . GLY B 1 44 ? -11.945 -25.109 -10.281 1 93.38 44 GLY B N 1
ATOM 3009 C CA . GLY B 1 44 ? -12.406 -24.891 -8.922 1 93.38 44 GLY B CA 1
ATOM 3010 C C . GLY B 1 44 ? -11.539 -23.906 -8.156 1 93.38 44 GLY B C 1
ATOM 3011 O O . GLY B 1 44 ? -10.68 -23.234 -8.742 1 93.38 44 GLY B O 1
ATOM 3012 N N . ARG B 1 45 ? -11.891 -23.766 -6.871 1 94.88 45 ARG B N 1
ATOM 3013 C CA . ARG B 1 45 ? -11.156 -22.828 -6.012 1 94.88 45 ARG B CA 1
ATOM 3014 C C . ARG B 1 45 ? -11.297 -23.219 -4.543 1 94.88 45 ARG B C 1
ATOM 3016 O O . ARG B 1 45 ? -12.219 -23.938 -4.172 1 94.88 45 ARG B O 1
ATOM 3023 N N . TYR B 1 46 ? -10.359 -22.781 -3.818 1 96.44 46 TYR B N 1
ATOM 3024 C CA . TYR B 1 46 ? -10.477 -22.875 -2.367 1 96.44 46 TYR B CA 1
ATOM 3025 C C . TYR B 1 46 ? -11.164 -21.656 -1.792 1 96.44 46 TYR B C 1
ATOM 3027 O O . TYR B 1 46 ? -10.938 -20.531 -2.256 1 96.44 46 TYR B O 1
ATOM 3035 N N . MET B 1 47 ? -12.039 -21.922 -0.791 1 94.19 47 MET B N 1
ATOM 3036 C CA . MET B 1 47 ? -12.836 -20.844 -0.219 1 94.19 47 MET B CA 1
ATOM 3037 C C . MET B 1 47 ? -12.766 -20.859 1.305 1 94.19 47 MET B C 1
ATOM 3039 O O . MET B 1 47 ? -12.867 -21.906 1.926 1 94.19 47 MET B O 1
ATOM 3043 N N . ILE B 1 48 ? -12.57 -19.672 1.833 1 91.81 48 ILE B N 1
ATOM 3044 C CA . ILE B 1 48 ? -12.594 -19.531 3.283 1 91.81 48 ILE B CA 1
ATOM 3045 C C . ILE B 1 48 ? -13.977 -19.875 3.82 1 91.81 48 ILE B C 1
ATOM 3047 O O . ILE B 1 48 ? -14.992 -19.516 3.217 1 91.81 48 ILE B O 1
ATOM 3051 N N . ASP B 1 49 ? -13.992 -20.625 4.867 1 89.94 49 ASP B N 1
ATOM 3052 C CA . ASP B 1 49 ? -15.219 -20.938 5.605 1 89.94 49 ASP B CA 1
ATOM 3053 C C . ASP B 1 49 ? -15.195 -20.297 6.988 1 89.94 49 ASP B C 1
ATOM 3055 O O . ASP B 1 49 ? -14.641 -20.859 7.934 1 89.94 49 ASP B O 1
ATOM 3059 N N . LYS B 1 50 ? -15.922 -19.266 7.094 1 84 50 LYS B N 1
ATOM 3060 C CA . LYS B 1 50 ? -15.93 -18.531 8.352 1 84 50 LYS B CA 1
ATOM 3061 C C . LYS B 1 50 ? -16.5 -19.375 9.484 1 84 50 LYS B C 1
ATOM 3063 O O . LYS B 1 50 ? -16.109 -19.25 10.641 1 84 50 LYS B O 1
ATOM 3068 N N . ASN B 1 51 ? -17.438 -20.203 9.125 1 87.12 51 ASN B N 1
ATOM 3069 C CA . ASN B 1 51 ? -18.062 -21.062 10.125 1 87.12 51 ASN B CA 1
ATOM 3070 C C . ASN B 1 51 ? -17.062 -22.094 10.664 1 87.12 51 ASN B C 1
ATOM 3072 O O . ASN B 1 51 ? -17.234 -22.594 11.781 1 87.12 51 ASN B O 1
ATOM 3076 N N . ALA B 1 52 ? -16.125 -22.297 9.875 1 89.31 52 ALA B N 1
ATOM 3077 C CA . ALA B 1 52 ? -15.094 -23.234 10.305 1 89.31 52 ALA B CA 1
ATOM 3078 C C . ALA B 1 52 ? -13.945 -22.5 10.984 1 89.31 52 ALA B C 1
ATOM 3080 O O . ALA B 1 52 ? -12.906 -23.094 11.281 1 89.31 52 ALA B O 1
ATOM 3081 N N . GLY B 1 53 ? -14.047 -21.266 11.203 1 86.44 53 GLY B N 1
ATOM 3082 C CA . GLY B 1 53 ? -13.031 -20.484 11.891 1 86.44 53 GLY B CA 1
ATOM 3083 C C . GLY B 1 53 ? -11.906 -20.031 10.984 1 86.44 53 GLY B C 1
ATOM 3084 O O . GLY B 1 53 ? -10.82 -19.688 11.453 1 86.44 53 GLY B O 1
ATOM 3085 N N . GLU B 1 54 ? -12.109 -20.078 9.711 1 89.38 54 GLU B N 1
ATOM 3086 C CA . GLU B 1 54 ? -11.094 -19.625 8.758 1 89.38 54 GLU B CA 1
ATOM 3087 C C . GLU B 1 54 ? -11.266 -18.156 8.43 1 89.38 54 GLU B C 1
ATOM 3089 O O . GLU B 1 54 ? -12.391 -17.672 8.242 1 89.38 54 GLU B O 1
ATOM 3094 N N . TYR B 1 55 ? -10.156 -17.469 8.469 1 88.19 55 TYR B N 1
ATOM 3095 C CA . TYR B 1 55 ? -10.109 -16.047 8.133 1 88.19 55 TYR B CA 1
ATOM 3096 C C . TYR B 1 55 ? -8.867 -15.734 7.309 1 88.19 55 TYR B C 1
ATOM 3098 O O . TYR B 1 55 ? -7.863 -16.453 7.379 1 88.19 55 TYR B O 1
ATOM 3106 N N . CYS B 1 56 ? -9.07 -14.68 6.512 1 90.06 56 CYS B N 1
ATOM 3107 C CA . CYS B 1 56 ? -7.945 -14.227 5.703 1 90.06 56 CYS B CA 1
ATOM 3108 C C . CYS B 1 56 ? -6.738 -13.914 6.578 1 90.06 56 CYS B C 1
ATOM 3110 O O . CYS B 1 56 ? -5.605 -14.242 6.223 1 90.06 56 CYS B O 1
ATOM 3112 N N . SER B 1 57 ? -6.996 -13.305 7.73 1 91.44 57 SER B N 1
ATOM 3113 C CA . SER B 1 57 ? -5.945 -12.953 8.68 1 91.44 57 SER B CA 1
ATOM 3114 C C . SER B 1 57 ? -5.238 -14.195 9.203 1 91.44 57 SER B C 1
ATOM 3116 O O . SER B 1 57 ? -4.008 -14.227 9.289 1 91.44 57 SER B O 1
ATOM 3118 N N . LEU B 1 58 ? -5.977 -15.242 9.469 1 93.44 58 LEU B N 1
ATOM 3119 C CA . LEU B 1 58 ? -5.398 -16.469 10 1 93.44 58 LEU B CA 1
ATOM 3120 C C . LEU B 1 58 ? -4.547 -17.172 8.945 1 93.44 58 LEU B C 1
ATOM 3122 O O . LEU B 1 58 ? -3.484 -17.719 9.258 1 93.44 58 LEU B O 1
ATOM 3126 N N . LEU B 1 59 ? -5.066 -17.203 7.727 1 95.81 59 LEU B N 1
ATOM 3127 C CA . LEU B 1 59 ? -4.266 -17.781 6.648 1 95.81 59 LEU B CA 1
ATOM 3128 C C . LEU B 1 59 ? -2.932 -17.062 6.516 1 95.81 59 LEU B C 1
ATOM 3130 O O . LEU B 1 59 ? -1.889 -17.688 6.34 1 95.81 59 LEU B O 1
ATOM 3134 N N . ALA B 1 60 ? -3 -15.734 6.613 1 96.75 60 ALA B N 1
ATOM 3135 C CA . ALA B 1 60 ? -1.797 -14.906 6.531 1 96.75 60 ALA B CA 1
ATOM 3136 C C . ALA B 1 60 ? -0.836 -15.227 7.672 1 96.75 60 ALA B C 1
ATOM 3138 O O . ALA B 1 60 ? 0.371 -15.359 7.457 1 96.75 60 ALA B O 1
ATOM 3139 N N . LYS B 1 61 ? -1.376 -15.344 8.867 1 96.38 61 LYS B N 1
ATOM 3140 C CA . LYS B 1 61 ? -0.568 -15.648 10.047 1 96.38 61 LYS B CA 1
ATOM 3141 C C . LYS B 1 61 ? 0.146 -16.984 9.883 1 96.38 61 LYS B C 1
ATOM 3143 O O . LYS B 1 61 ? 1.351 -17.094 10.125 1 96.38 61 LYS B O 1
ATOM 3148 N N . ASN B 1 62 ? -0.59 -17.953 9.461 1 98 62 ASN B N 1
ATOM 3149 C CA . ASN B 1 62 ? -0.04 -19.297 9.305 1 98 62 ASN B CA 1
ATOM 3150 C C . ASN B 1 62 ? 1.051 -19.328 8.234 1 98 62 ASN B C 1
ATOM 3152 O O . ASN B 1 62 ? 2.121 -19.906 8.453 1 98 62 ASN B O 1
ATOM 3156 N N . ALA B 1 63 ? 0.765 -18.75 7.078 1 98.69 63 ALA B N 1
ATOM 3157 C CA . ALA B 1 63 ? 1.757 -18.719 6.008 1 98.69 63 ALA B CA 1
ATOM 3158 C C . ALA B 1 63 ? 3.023 -18 6.457 1 98.69 63 ALA B C 1
ATOM 3160 O O . ALA B 1 63 ? 4.137 -18.438 6.152 1 98.69 63 ALA B O 1
ATOM 3161 N N . SER B 1 64 ? 2.859 -16.891 7.176 1 98.69 64 SER B N 1
ATOM 3162 C CA . SER B 1 64 ? 3.982 -16.078 7.637 1 98.69 64 SER B CA 1
ATOM 3163 C C . SER B 1 64 ? 4.836 -16.844 8.648 1 98.69 64 SER B C 1
ATOM 3165 O O . SER B 1 64 ? 6.062 -16.844 8.555 1 98.69 64 SER B O 1
ATOM 3167 N N . LEU B 1 65 ? 4.16 -17.484 9.594 1 98.44 65 LEU B N 1
ATOM 3168 C CA . LEU B 1 65 ? 4.887 -18.25 10.602 1 98.44 65 LEU B CA 1
ATOM 3169 C C . LEU B 1 65 ? 5.684 -19.375 9.953 1 98.44 65 LEU B C 1
ATOM 3171 O O . LEU B 1 65 ? 6.852 -19.594 10.289 1 98.44 65 LEU B O 1
ATOM 3175 N N . LYS B 1 66 ? 5.039 -20.047 9.031 1 98.81 66 LYS B N 1
ATOM 3176 C CA . LYS B 1 66 ? 5.711 -21.141 8.32 1 98.81 66 LYS B CA 1
ATOM 3177 C C . LYS B 1 66 ? 6.922 -20.625 7.555 1 98.81 66 LYS B C 1
ATOM 3179 O O . LYS B 1 66 ? 7.98 -21.266 7.562 1 98.81 66 LYS B O 1
ATOM 3184 N N . ALA B 1 67 ? 6.777 -19.516 6.852 1 98.81 67 ALA B N 1
ATOM 3185 C CA . ALA B 1 67 ? 7.883 -18.953 6.074 1 98.81 67 ALA B CA 1
ATOM 3186 C C . ALA B 1 67 ? 9.055 -18.578 6.98 1 98.81 67 ALA B C 1
ATOM 3188 O O . ALA B 1 67 ? 10.211 -18.828 6.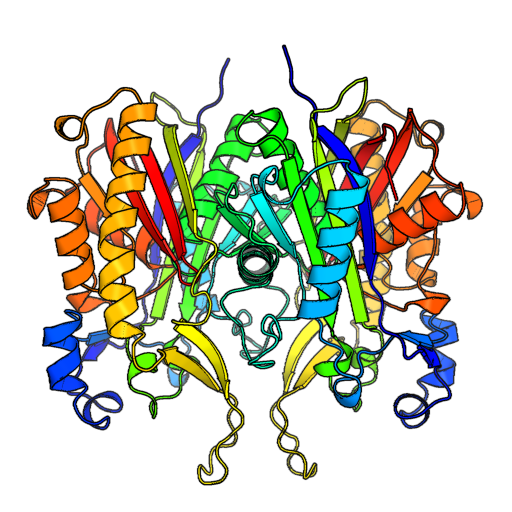645 1 98.81 67 ALA B O 1
ATOM 3189 N N . ILE B 1 68 ? 8.742 -17.984 8.109 1 98.56 68 ILE B N 1
ATOM 3190 C CA . ILE B 1 68 ? 9.773 -17.562 9.055 1 98.56 68 ILE B CA 1
ATOM 3191 C C . ILE B 1 68 ? 10.523 -18.781 9.57 1 98.56 68 ILE B C 1
ATOM 3193 O O . ILE B 1 68 ? 11.758 -18.812 9.578 1 98.56 68 ILE B O 1
ATOM 3197 N N . GLU B 1 69 ? 9.773 -19.812 9.945 1 98.56 69 GLU B N 1
ATOM 3198 C CA . GLU B 1 69 ? 10.367 -21.047 10.438 1 98.56 69 GLU B CA 1
ATOM 3199 C C . GLU B 1 69 ? 11.234 -21.719 9.367 1 98.56 69 GLU B C 1
ATOM 3201 O O . GLU B 1 69 ? 12.344 -22.172 9.656 1 98.56 69 GLU B O 1
ATOM 3206 N N . LYS B 1 70 ? 10.734 -21.766 8.156 1 98.56 70 LYS B N 1
ATOM 3207 C CA . LYS B 1 70 ? 11.453 -22.391 7.051 1 98.56 70 LYS B CA 1
ATOM 3208 C C . LYS B 1 70 ? 12.75 -21.625 6.742 1 98.56 70 LYS B C 1
ATOM 3210 O O . LYS B 1 70 ? 13.719 -22.219 6.277 1 98.56 70 LYS B O 1
ATOM 3215 N N . ALA B 1 71 ? 12.758 -20.344 7.016 1 98.12 71 ALA B N 1
ATOM 3216 C CA . ALA B 1 71 ? 13.961 -19.531 6.801 1 98.12 71 ALA B CA 1
ATOM 3217 C C . ALA B 1 71 ? 14.969 -19.75 7.918 1 98.12 71 ALA B C 1
ATOM 3219 O O . ALA B 1 71 ? 16.078 -19.203 7.879 1 98.12 71 ALA B O 1
ATOM 3220 N N . GLY B 1 72 ? 14.602 -20.531 9 1 98.06 72 GLY B N 1
ATOM 3221 C CA . GLY B 1 72 ? 15.469 -20.766 10.141 1 98.06 72 GLY B CA 1
ATOM 3222 C C . GLY B 1 72 ? 15.539 -19.578 11.078 1 98.06 72 GLY B C 1
ATOM 3223 O O . GLY B 1 72 ? 16.547 -19.375 11.758 1 98.06 72 GLY B O 1
ATOM 3224 N N . LEU B 1 73 ? 14.547 -18.781 11.039 1 97.75 73 LEU B N 1
ATOM 3225 C CA . LEU B 1 73 ? 14.516 -17.562 11.852 1 97.75 73 LEU B CA 1
ATOM 3226 C C . LEU B 1 73 ? 13.422 -17.641 12.906 1 97.75 73 LEU B C 1
ATOM 3228 O O . LEU B 1 73 ? 12.562 -18.531 12.859 1 97.75 73 LEU B O 1
ATOM 3232 N N . SER B 1 74 ? 13.5 -16.766 13.883 1 97.12 74 SER B N 1
ATOM 3233 C CA . SER B 1 74 ? 12.398 -16.5 14.797 1 97.12 74 SER B CA 1
ATOM 3234 C C . SER B 1 74 ? 11.68 -15.203 14.422 1 97.12 74 SER B C 1
ATOM 3236 O O . SER B 1 74 ? 12.188 -14.406 13.625 1 97.12 74 SER B O 1
ATOM 3238 N N . THR B 1 75 ? 10.523 -15.031 14.961 1 95.75 75 THR B N 1
ATOM 3239 C CA . THR B 1 75 ? 9.75 -13.828 14.672 1 95.75 75 THR B CA 1
ATOM 3240 C C . THR B 1 75 ? 10.516 -12.578 15.102 1 95.75 75 THR B C 1
ATOM 3242 O O . THR B 1 75 ? 10.328 -11.508 14.531 1 95.75 75 THR B O 1
ATOM 3245 N N . LYS B 1 76 ? 11.414 -12.641 16.062 1 94.12 76 LYS B N 1
ATOM 3246 C CA . LYS B 1 76 ? 12.203 -11.516 16.562 1 94.12 76 LYS B CA 1
ATOM 3247 C C . LYS B 1 76 ? 13.25 -11.086 15.547 1 94.12 76 LYS B C 1
ATOM 3249 O O . LYS B 1 76 ? 13.789 -9.977 15.633 1 94.12 76 LYS B O 1
ATOM 3254 N N . ASP B 1 77 ? 13.523 -11.938 14.586 1 96.12 77 ASP B N 1
ATOM 3255 C CA . ASP B 1 77 ? 14.562 -11.664 13.586 1 96.12 77 ASP B CA 1
ATOM 3256 C C . ASP B 1 77 ? 14 -10.859 12.422 1 96.12 77 ASP B C 1
ATOM 3258 O O . ASP B 1 77 ? 14.75 -10.367 11.578 1 96.12 77 ASP B O 1
ATOM 3262 N N . ILE B 1 78 ? 12.688 -10.68 12.367 1 96.56 78 ILE B N 1
ATOM 3263 C CA . ILE B 1 78 ? 12.055 -9.961 11.266 1 96.56 78 ILE B CA 1
ATOM 3264 C C . ILE B 1 78 ? 12.109 -8.461 11.531 1 96.56 78 ILE B C 1
ATOM 3266 O O . ILE B 1 78 ? 11.586 -7.98 12.539 1 96.56 78 ILE B O 1
ATOM 3270 N N . ASP B 1 79 ? 12.641 -7.754 10.547 1 94.38 79 ASP B N 1
ATOM 3271 C CA . ASP B 1 79 ? 12.891 -6.324 10.719 1 94.38 79 ASP B CA 1
ATOM 3272 C C . ASP B 1 79 ? 11.789 -5.492 10.07 1 94.38 79 ASP B C 1
ATOM 3274 O O . ASP B 1 79 ? 11.586 -4.332 10.43 1 94.38 79 ASP B O 1
ATOM 3278 N N . LEU B 1 80 ? 11.227 -6.02 9.094 1 94.94 80 LEU B N 1
ATOM 3279 C CA . LEU B 1 80 ? 10.195 -5.34 8.312 1 94.94 80 LEU B CA 1
ATOM 3280 C C . LEU B 1 80 ? 9.156 -6.328 7.809 1 94.94 80 LEU B C 1
ATOM 3282 O O . LEU B 1 80 ? 9.5 -7.426 7.359 1 94.94 80 LEU B O 1
ATOM 3286 N N . ILE B 1 81 ? 7.902 -5.957 7.945 1 96.88 81 ILE B N 1
ATOM 3287 C CA . ILE B 1 81 ? 6.801 -6.734 7.383 1 96.88 81 ILE B CA 1
ATOM 3288 C C . ILE B 1 81 ? 6.109 -5.926 6.289 1 96.88 81 ILE B C 1
ATOM 3290 O O . ILE B 1 81 ? 5.695 -4.785 6.516 1 96.88 81 ILE B O 1
ATOM 3294 N N . ILE B 1 82 ? 6.031 -6.523 5.117 1 97.19 82 ILE B N 1
ATOM 3295 C CA . ILE B 1 82 ? 5.289 -5.926 4.008 1 97.19 82 ILE B CA 1
ATOM 3296 C C . ILE B 1 82 ? 4.047 -6.762 3.709 1 97.19 82 ILE B C 1
ATOM 3298 O O . ILE B 1 82 ? 4.152 -7.957 3.416 1 97.19 82 ILE B O 1
ATOM 3302 N N . GLY B 1 83 ? 2.936 -6.156 3.791 1 96.44 83 GLY B N 1
ATOM 3303 C CA . GLY B 1 83 ? 1.682 -6.801 3.43 1 96.44 83 GLY B CA 1
ATOM 3304 C C . GLY B 1 83 ? 1.185 -6.406 2.051 1 96.44 83 GLY B C 1
ATOM 3305 O O . GLY B 1 83 ? 1.33 -5.254 1.64 1 96.44 83 GLY B O 1
ATOM 3306 N N . THR B 1 84 ? 0.644 -7.371 1.31 1 96.62 84 THR B N 1
ATOM 3307 C CA . THR B 1 84 ? -0.005 -7.102 0.03 1 96.62 84 THR B CA 1
ATOM 3308 C C . THR B 1 84 ? -1.36 -7.801 -0.045 1 96.62 84 THR B C 1
ATOM 3310 O O . THR B 1 84 ? -1.48 -8.977 0.3 1 96.62 84 THR B O 1
ATOM 3313 N N . SER B 1 85 ? -2.373 -7.055 -0.438 1 92.88 85 SER B N 1
ATOM 3314 C CA . SER B 1 85 ? -3.711 -7.617 -0.587 1 92.88 85 SER B CA 1
ATOM 3315 C C . SER B 1 85 ? -4.594 -6.727 -1.452 1 92.88 85 SER B C 1
ATOM 3317 O O . SER B 1 85 ? -4.5 -5.5 -1.387 1 92.88 85 SER B O 1
ATOM 3319 N N . CYS B 1 86 ? -5.363 -7.418 -2.193 1 89 86 CYS B N 1
ATOM 3320 C CA . CYS B 1 86 ? -6.406 -6.699 -2.914 1 89 86 CYS B CA 1
ATOM 3321 C C . CYS B 1 86 ? -7.734 -6.77 -2.164 1 89 86 CYS B C 1
ATOM 3323 O O . CYS B 1 86 ? -8.648 -5.988 -2.439 1 89 86 CYS B O 1
ATOM 3325 N N . THR B 1 87 ? -7.645 -7.668 -1.198 1 84.38 87 THR B N 1
ATOM 3326 C CA . THR B 1 87 ? -8.797 -7.727 -0.3 1 84.38 87 THR B CA 1
ATOM 3327 C C . THR B 1 87 ? -8.727 -6.605 0.734 1 84.38 87 THR B C 1
ATOM 3329 O O . THR B 1 87 ? -7.648 -6.254 1.209 1 84.38 87 THR B O 1
ATOM 3332 N N . ILE B 1 88 ? -9.68 -5.758 0.93 1 71.56 88 ILE B N 1
ATOM 3333 C CA . ILE B 1 88 ? -9.594 -4.484 1.637 1 71.56 88 ILE B CA 1
ATOM 3334 C C . ILE B 1 88 ? -10.117 -4.648 3.062 1 71.56 88 ILE B C 1
ATOM 3336 O O . ILE B 1 88 ? -10.359 -3.662 3.76 1 71.56 88 ILE B O 1
ATOM 3340 N N . THR B 1 89 ? -10.43 -5.836 3.535 1 71.44 89 THR B N 1
ATOM 3341 C CA . THR B 1 89 ? -10.914 -6.02 4.898 1 71.44 89 THR B CA 1
ATOM 3342 C C . THR B 1 89 ? -10.586 -7.422 5.402 1 71.44 89 THR B C 1
ATOM 3344 O O . THR B 1 89 ? -10.062 -8.25 4.656 1 71.44 89 THR B O 1
ATOM 3347 N N . GLY B 1 90 ? -10.711 -7.484 6.758 1 70.5 90 GLY B N 1
ATOM 3348 C CA . GLY B 1 90 ? -10.656 -8.82 7.328 1 70.5 90 GLY B CA 1
ATOM 3349 C C . GLY B 1 90 ? -9.367 -9.109 8.07 1 70.5 90 GLY B C 1
ATOM 3350 O O . GLY B 1 90 ? -8.969 -10.266 8.211 1 70.5 90 GLY B O 1
ATOM 3351 N N . TRP B 1 91 ? -8.641 -8.07 8.469 1 75.62 91 TRP B N 1
ATOM 3352 C CA . TRP B 1 91 ? -7.312 -8.273 9.055 1 75.62 91 TRP B CA 1
ATOM 3353 C C . TRP B 1 91 ? -7.398 -8.406 10.57 1 75.62 91 TRP B C 1
ATOM 3355 O O . TRP B 1 91 ? -6.422 -8.156 11.273 1 75.62 91 TRP B O 1
ATOM 3365 N N . SER B 1 92 ? -8.602 -8.648 11.016 1 73.19 92 SER B N 1
ATOM 3366 C CA . SER B 1 92 ? -8.844 -8.914 12.438 1 73.19 92 SER B CA 1
ATOM 3367 C C . SER B 1 92 ? -9.672 -10.18 12.625 1 73.19 92 SER B C 1
ATOM 3369 O O . SER B 1 92 ? -10.68 -10.375 11.945 1 73.19 92 SER B O 1
ATOM 3371 N N . ASP B 1 93 ? -9.133 -10.992 13.461 1 68.44 93 ASP B N 1
ATOM 3372 C CA . ASP B 1 93 ? -9.906 -12.188 13.797 1 68.44 93 ASP B CA 1
ATOM 3373 C C . ASP B 1 93 ? -11.148 -11.82 14.609 1 68.44 93 ASP B C 1
ATOM 3375 O O . ASP B 1 93 ? -12.125 -12.57 14.617 1 68.44 93 ASP B O 1
ATOM 3379 N N . LYS B 1 94 ? -11.047 -10.695 15.273 1 70 94 LYS B N 1
ATOM 3380 C CA . LYS B 1 94 ? -12.125 -10.258 16.156 1 70 94 LYS B CA 1
ATOM 3381 C C . LYS B 1 94 ? -13.156 -9.422 15.398 1 70 94 LYS B C 1
ATOM 3383 O O . LYS B 1 94 ? -14.344 -9.445 15.727 1 70 94 LYS B O 1
ATOM 3388 N N . ASN B 1 95 ? -12.625 -8.719 14.422 1 72.5 95 ASN B N 1
ATOM 3389 C CA . ASN B 1 95 ? -13.469 -7.828 13.633 1 72.5 95 ASN B CA 1
ATOM 3390 C C . ASN B 1 95 ? -13.234 -8 12.141 1 72.5 95 ASN B C 1
ATOM 3392 O O . ASN B 1 95 ? -12.477 -7.246 11.531 1 72.5 95 ASN B O 1
ATOM 3396 N N . PRO B 1 96 ? -14.016 -8.844 11.531 1 68 96 PRO B N 1
ATOM 3397 C CA . PRO B 1 96 ? -13.805 -9.133 10.109 1 68 96 PRO B CA 1
ATOM 3398 C C . PRO B 1 96 ? -14.047 -7.918 9.219 1 68 96 PRO B C 1
ATOM 3400 O O . PRO B 1 96 ? -13.664 -7.926 8.047 1 68 96 PRO B O 1
ATOM 3403 N N . GLU B 1 97 ? -14.625 -6.855 9.789 1 71.5 97 GLU B N 1
ATOM 3404 C CA . GLU B 1 97 ? -14.945 -5.66 9.008 1 71.5 97 GLU B CA 1
ATOM 3405 C C . GLU B 1 97 ? -13.844 -4.609 9.141 1 71.5 97 GLU B C 1
ATOM 3407 O O . GLU B 1 97 ? -13.953 -3.52 8.578 1 71.5 97 GLU B O 1
ATOM 3412 N N . SER B 1 98 ? -12.797 -5.035 9.766 1 78.56 98 SER B N 1
ATOM 3413 C CA . SER B 1 98 ? -11.727 -4.07 9.992 1 78.56 98 SER B CA 1
ATOM 3414 C C . SER B 1 98 ? -10.969 -3.77 8.703 1 78.56 98 SER B C 1
ATOM 3416 O O . SER B 1 98 ? -10.633 -4.68 7.949 1 78.56 98 SER B O 1
ATOM 3418 N N . ILE B 1 99 ? -10.766 -2.471 8.469 1 80.62 99 ILE B N 1
ATOM 3419 C CA . ILE B 1 99 ? -9.977 -1.992 7.344 1 80.62 99 ILE B CA 1
ATOM 3420 C C . ILE B 1 99 ? -8.547 -1.692 7.809 1 80.62 99 ILE B C 1
ATOM 3422 O O . ILE B 1 99 ? -7.582 -2.135 7.184 1 80.62 99 ILE B O 1
ATOM 3426 N N . PHE B 1 100 ? -8.484 -0.961 8.867 1 85.94 100 PHE B N 1
ATOM 3427 C CA . PHE B 1 100 ? -7.215 -0.647 9.508 1 85.94 100 PHE B CA 1
ATOM 3428 C C . PHE B 1 100 ? -7.262 -0.983 10.992 1 85.94 100 PHE B C 1
ATOM 3430 O O . PHE B 1 100 ? -8.32 -0.892 11.625 1 85.94 100 PHE B O 1
ATOM 3437 N N . PRO B 1 101 ? -6.129 -1.414 11.625 1 86.38 101 PRO B N 1
ATOM 3438 C CA . PRO B 1 101 ? -4.789 -1.603 11.055 1 86.38 101 PRO B CA 1
ATOM 3439 C C . PRO B 1 101 ? -4.742 -2.715 10.008 1 86.38 101 PRO B C 1
ATOM 3441 O O . PRO B 1 101 ? -5.551 -3.646 10.062 1 86.38 101 PRO B O 1
ATOM 3444 N N . GLY B 1 102 ? -3.846 -2.625 9.094 1 88.81 102 GLY B N 1
ATOM 3445 C CA . GLY B 1 102 ? -3.797 -3.498 7.93 1 88.81 102 GLY B CA 1
ATOM 3446 C C . GLY B 1 102 ? -3.141 -4.836 8.211 1 88.81 102 GLY B C 1
ATOM 3447 O O . GLY B 1 102 ? -2.943 -5.199 9.375 1 88.81 102 GLY B O 1
ATOM 3448 N N . LEU B 1 103 ? -2.881 -5.574 7.141 1 92.12 103 LEU B N 1
ATOM 3449 C CA . LEU B 1 103 ? -2.348 -6.93 7.199 1 92.12 103 LEU B CA 1
ATOM 3450 C C . LEU B 1 103 ? -0.995 -6.949 7.906 1 92.12 103 LEU B C 1
ATOM 3452 O O . LEU B 1 103 ? -0.746 -7.812 8.75 1 92.12 103 LEU B O 1
ATOM 3456 N N . SER B 1 104 ? -0.118 -6.047 7.555 1 94.12 104 SER B N 1
ATOM 3457 C CA . SER B 1 104 ? 1.229 -6.023 8.117 1 94.12 104 SER B CA 1
ATOM 3458 C C . SER B 1 104 ? 1.2 -5.734 9.609 1 94.12 104 SER B C 1
ATOM 3460 O O . SER B 1 104 ? 1.956 -6.336 10.383 1 94.12 104 SER B O 1
ATOM 3462 N N . ASP B 1 105 ? 0.317 -4.836 10.039 1 91 105 ASP B N 1
ATOM 3463 C CA . ASP B 1 105 ? 0.176 -4.535 11.461 1 91 105 ASP B CA 1
ATOM 3464 C C . ASP B 1 105 ? -0.387 -5.73 12.227 1 91 105 ASP B C 1
ATOM 3466 O O . ASP B 1 105 ? 0.049 -6.027 13.344 1 91 105 ASP B O 1
ATOM 3470 N N . TYR B 1 106 ? -1.338 -6.34 11.609 1 90.25 106 TYR B N 1
ATOM 3471 C CA . TYR B 1 106 ? -1.902 -7.547 12.203 1 90.25 106 TYR B CA 1
ATOM 3472 C C . TYR B 1 106 ? -0.822 -8.594 12.445 1 90.25 106 TYR B C 1
ATOM 3474 O O . TYR B 1 106 ? -0.726 -9.156 13.531 1 90.25 106 TYR B O 1
ATOM 3482 N N . LEU B 1 107 ? -0.048 -8.812 11.422 1 94.06 107 LEU B N 1
ATOM 3483 C CA . LEU B 1 107 ? 0.988 -9.844 11.492 1 94.06 107 LEU B CA 1
ATOM 3484 C C . LEU B 1 107 ? 2.029 -9.484 12.555 1 94.06 107 LEU B C 1
ATOM 3486 O O . LEU B 1 107 ? 2.48 -10.359 13.305 1 94.06 107 LEU B O 1
ATOM 3490 N N . LYS B 1 108 ? 2.404 -8.234 12.57 1 93.31 108 LYS B N 1
ATOM 3491 C CA . LYS B 1 108 ? 3.367 -7.793 13.57 1 93.31 108 LYS B CA 1
ATOM 3492 C C . LYS B 1 108 ? 2.891 -8.133 14.984 1 93.31 108 LYS B C 1
ATOM 3494 O O . LYS B 1 108 ? 3.67 -8.625 15.805 1 93.31 108 LYS B O 1
ATOM 3499 N N . THR B 1 109 ? 1.66 -7.867 15.219 1 90.44 109 THR B N 1
ATOM 3500 C CA . THR B 1 109 ? 1.092 -8.07 16.547 1 90.44 109 THR B CA 1
ATOM 3501 C C . THR B 1 109 ? 0.927 -9.555 16.844 1 90.44 109 THR B C 1
ATOM 3503 O O . THR B 1 109 ? 1.365 -10.039 17.891 1 90.44 109 THR B O 1
ATOM 3506 N N . GLU B 1 110 ? 0.373 -10.266 15.914 1 91.25 110 GLU B N 1
ATOM 3507 C CA . GLU B 1 110 ? 0.025 -11.664 16.141 1 91.25 110 GLU B CA 1
ATOM 3508 C C . GLU B 1 110 ? 1.273 -12.547 16.203 1 91.25 110 GLU B C 1
ATOM 3510 O O . GLU B 1 110 ? 1.303 -13.547 16.922 1 91.25 110 GLU B O 1
ATOM 3515 N N . LEU B 1 111 ? 2.242 -12.141 15.438 1 93.62 111 LEU B N 1
ATOM 3516 C CA . LEU B 1 111 ? 3.484 -12.906 15.43 1 93.62 111 LEU B CA 1
ATOM 3517 C C . LEU B 1 111 ? 4.449 -12.391 16.484 1 93.62 111 LEU B C 1
ATOM 3519 O O . LEU B 1 111 ? 5.5 -12.992 16.719 1 93.62 111 LEU B O 1
ATOM 3523 N N . GLN B 1 112 ? 4.086 -11.305 17.078 1 89.81 112 GLN B N 1
ATOM 3524 C CA . GLN B 1 112 ? 4.91 -10.695 18.109 1 89.81 112 GLN B CA 1
ATOM 3525 C C . GLN B 1 112 ? 6.312 -10.375 17.594 1 89.81 112 GLN B C 1
ATOM 3527 O O . GLN B 1 112 ? 7.309 -10.773 18.203 1 89.81 112 GLN B O 1
ATOM 3532 N N . CYS B 1 113 ? 6.238 -9.719 16.484 1 89.62 113 CYS B N 1
ATOM 3533 C CA . CYS B 1 113 ? 7.508 -9.328 15.883 1 89.62 113 CYS B CA 1
ATOM 3534 C C . CYS B 1 113 ? 8.078 -8.086 16.547 1 89.62 113 CYS B C 1
ATOM 3536 O O . CYS B 1 113 ? 8.141 -7.02 15.938 1 89.62 113 CYS B O 1
ATOM 3538 N N . ASN B 1 114 ? 8.672 -8.211 17.672 1 78.62 114 ASN B N 1
ATOM 3539 C CA . ASN B 1 114 ? 9.18 -7.109 18.484 1 78.62 114 ASN B CA 1
ATOM 3540 C C . ASN B 1 114 ? 10.375 -6.426 17.828 1 78.62 114 ASN B C 1
ATOM 3542 O O . ASN B 1 114 ? 10.695 -5.281 18.141 1 78.62 114 ASN B O 1
ATOM 3546 N N . GLY B 1 115 ? 10.984 -7.074 16.969 1 75.12 115 GLY B N 1
ATOM 3547 C CA . GLY B 1 115 ? 12.133 -6.52 16.281 1 75.12 115 GLY B CA 1
ATOM 3548 C C . GLY B 1 115 ? 11.758 -5.723 15.047 1 75.12 115 GLY B C 1
ATOM 3549 O O . GLY B 1 115 ? 12.602 -5.031 14.461 1 75.12 115 GLY B O 1
ATOM 3550 N N . SER B 1 116 ? 10.516 -5.828 14.758 1 78.81 116 SER B N 1
ATOM 3551 C CA . SER B 1 116 ? 10.094 -5.141 13.539 1 78.81 116 SER B CA 1
ATOM 3552 C C . SER B 1 116 ? 9.977 -3.639 13.766 1 78.81 116 SER B C 1
ATOM 3554 O O . SER B 1 116 ? 9.156 -3.189 14.57 1 78.81 116 SER B O 1
ATOM 3556 N N . THR B 1 117 ? 10.688 -3.084 12.977 1 76.38 117 THR B N 1
ATOM 3557 C CA . THR B 1 117 ? 10.734 -1.641 13.18 1 76.38 117 THR B CA 1
ATOM 3558 C C . THR B 1 117 ? 9.711 -0.94 12.281 1 76.38 117 THR B C 1
ATOM 3560 O O . THR B 1 117 ? 9.336 0.206 12.539 1 76.38 117 THR B O 1
ATOM 3563 N N . MET B 1 118 ? 9.281 -1.633 11.328 1 84.62 118 MET B N 1
ATOM 3564 C CA . MET B 1 118 ? 8.352 -0.996 10.398 1 84.62 118 MET B CA 1
ATOM 3565 C C . MET B 1 118 ? 7.398 -2.02 9.789 1 84.62 118 MET B C 1
ATOM 3567 O O . MET B 1 118 ? 7.719 -3.207 9.719 1 84.62 118 MET B O 1
ATOM 3571 N N . THR B 1 119 ? 6.215 -1.553 9.516 1 90.38 119 THR B N 1
ATOM 3572 C CA . THR B 1 119 ? 5.223 -2.277 8.727 1 90.38 119 THR B CA 1
ATOM 3573 C C . THR B 1 119 ? 4.672 -1.396 7.605 1 90.38 119 THR B C 1
ATOM 3575 O O . THR B 1 119 ? 4.539 -0.181 7.773 1 90.38 119 THR B O 1
ATOM 3578 N N . LEU B 1 120 ? 4.496 -2.02 6.445 1 90.75 120 LEU B N 1
ATOM 3579 C CA . LEU B 1 120 ? 3.824 -1.246 5.406 1 90.75 120 LEU B CA 1
ATOM 3580 C C . LEU B 1 120 ? 3.045 -2.158 4.465 1 90.75 120 LEU B C 1
ATOM 3582 O O . LEU B 1 120 ? 3.33 -3.355 4.379 1 90.75 120 LEU B O 1
ATOM 3586 N N . GLU B 1 121 ? 2.045 -1.578 3.902 1 93.5 121 GLU B N 1
ATOM 3587 C CA . GLU B 1 121 ? 1.297 -2.213 2.822 1 93.5 121 GLU B CA 1
ATOM 3588 C C . GLU B 1 121 ? 1.725 -1.673 1.462 1 93.5 121 GLU B C 1
ATOM 3590 O O . GLU B 1 121 ? 1.915 -0.466 1.3 1 93.5 121 GLU B O 1
ATOM 3595 N N . VAL B 1 122 ? 1.948 -2.594 0.56 1 94.75 122 VAL B N 1
ATOM 3596 C CA . VAL B 1 122 ? 2.242 -2.258 -0.829 1 94.75 122 VAL B CA 1
ATOM 3597 C C . VAL B 1 122 ? 1.161 -2.834 -1.74 1 94.75 122 VAL B C 1
ATOM 3599 O O . VAL B 1 122 ? 0.79 -4.004 -1.611 1 94.75 122 VAL B O 1
ATOM 3602 N N . ASN B 1 123 ? 0.663 -1.955 -2.623 1 92.69 123 ASN B N 1
ATOM 3603 C CA . ASN B 1 123 ? -0.421 -2.453 -3.463 1 92.69 123 ASN B CA 1
ATOM 3604 C C . ASN B 1 123 ? -0.25 -2.016 -4.914 1 92.69 123 ASN B C 1
ATOM 3606 O O . ASN B 1 123 ? -0.073 -0.829 -5.195 1 92.69 123 ASN B O 1
ATOM 3610 N N . GLN B 1 124 ? -0.22 -2.91 -5.777 1 92.5 124 GLN B N 1
ATOM 3611 C CA . GLN B 1 124 ? -0.347 -2.793 -7.223 1 92.5 124 GLN B CA 1
ATOM 3612 C C . GLN B 1 124 ? -1.194 -3.928 -7.793 1 92.5 124 GLN B C 1
ATOM 3614 O O . GLN B 1 124 ? -0.784 -4.598 -8.742 1 92.5 124 GLN B O 1
ATOM 3619 N N . THR B 1 125 ? -2.221 -4.176 -7.082 1 90.5 125 THR B N 1
ATOM 3620 C CA . THR B 1 125 ? -3.225 -5.191 -7.391 1 90.5 125 THR B CA 1
ATOM 3621 C C . THR B 1 125 ? -2.572 -6.555 -7.594 1 90.5 125 THR B C 1
ATOM 3623 O O . THR B 1 125 ? -2.025 -7.133 -6.652 1 90.5 125 THR B O 1
ATOM 3626 N N . CYS B 1 126 ? -2.682 -7.152 -8.75 1 93.25 126 CYS B N 1
ATOM 3627 C CA . CYS B 1 126 ? -2.314 -8.555 -8.945 1 93.25 126 CYS B CA 1
ATOM 3628 C C . CYS B 1 126 ? -0.806 -8.734 -8.836 1 93.25 126 CYS B C 1
ATOM 3630 O O . CYS B 1 126 ? -0.331 -9.836 -8.555 1 93.25 126 CYS B O 1
ATOM 3632 N N . ILE B 1 127 ? -0.009 -7.703 -9.039 1 94.56 127 ILE B N 1
ATOM 3633 C CA . ILE B 1 127 ? 1.436 -7.902 -8.984 1 94.56 127 ILE B CA 1
ATOM 3634 C C . ILE B 1 127 ? 2.006 -7.203 -7.754 1 94.56 127 ILE B C 1
ATOM 3636 O O . ILE B 1 127 ? 3.189 -6.859 -7.723 1 94.56 127 ILE B O 1
ATOM 3640 N N . SER B 1 128 ? 1.137 -6.992 -6.777 1 96.25 128 SER B N 1
ATOM 3641 C CA . SER B 1 128 ? 1.576 -6.363 -5.535 1 96.25 128 SER B CA 1
ATOM 3642 C C . SER B 1 128 ? 2.754 -7.113 -4.922 1 96.25 128 SER B C 1
ATOM 3644 O O . SER B 1 128 ? 3.684 -6.496 -4.398 1 96.25 128 SER B O 1
ATOM 3646 N N . PHE B 1 129 ? 2.734 -8.438 -4.973 1 97.94 129 PHE B N 1
ATOM 3647 C CA . PHE B 1 129 ? 3.816 -9.234 -4.406 1 97.94 129 PHE B CA 1
ATOM 3648 C C . PHE B 1 129 ? 5.129 -8.961 -5.133 1 97.94 129 PHE B C 1
ATOM 3650 O O . PHE B 1 129 ? 6.188 -8.875 -4.504 1 97.94 129 PHE B O 1
ATOM 3657 N N . LEU B 1 130 ? 5.059 -8.828 -6.438 1 97.12 130 LEU B N 1
ATOM 3658 C CA . LEU B 1 130 ? 6.219 -8.531 -7.266 1 97.12 130 LEU B CA 1
ATOM 3659 C C . LEU B 1 130 ? 6.84 -7.195 -6.871 1 97.12 130 LEU B C 1
ATOM 3661 O O . LEU B 1 130 ? 8.062 -7.094 -6.719 1 97.12 130 LEU B O 1
ATOM 3665 N N . VAL B 1 131 ? 6.055 -6.234 -6.676 1 94.12 131 VAL B N 1
ATOM 3666 C CA . VAL B 1 131 ? 6.512 -4.898 -6.309 1 94.12 131 VAL B CA 1
ATOM 3667 C C . VAL B 1 131 ? 7.059 -4.914 -4.883 1 94.12 131 VAL B C 1
ATOM 3669 O O . VAL B 1 131 ? 8.055 -4.25 -4.586 1 94.12 131 VAL B O 1
ATOM 3672 N N . ALA B 1 132 ? 6.371 -5.656 -4.035 1 96.75 132 ALA B N 1
ATOM 3673 C CA . ALA B 1 132 ? 6.852 -5.809 -2.664 1 96.75 132 ALA B CA 1
ATOM 3674 C C . ALA B 1 132 ? 8.242 -6.441 -2.635 1 96.75 132 ALA B C 1
ATOM 3676 O O . ALA B 1 132 ? 9.078 -6.07 -1.811 1 96.75 132 ALA B O 1
ATOM 3677 N N . LEU B 1 133 ? 8.484 -7.395 -3.514 1 96.75 133 LEU B N 1
ATOM 3678 C CA . LEU B 1 133 ? 9.805 -8.016 -3.615 1 96.75 133 LEU B CA 1
ATOM 3679 C C . LEU B 1 133 ? 10.867 -6.98 -3.969 1 96.75 133 LEU B C 1
ATOM 3681 O O . LEU B 1 133 ? 11.969 -6.996 -3.412 1 96.75 133 LEU B O 1
ATOM 3685 N N . GLN B 1 134 ? 10.523 -6.105 -4.887 1 93.5 134 GLN B N 1
ATOM 3686 C CA . GLN B 1 134 ? 11.445 -5.047 -5.289 1 93.5 134 GLN B CA 1
ATOM 3687 C C . GLN B 1 134 ? 11.789 -4.137 -4.113 1 93.5 134 GLN B C 1
ATOM 3689 O O . GLN B 1 134 ? 12.961 -3.848 -3.863 1 93.5 134 GLN B O 1
ATOM 3694 N N . VAL B 1 135 ? 10.75 -3.732 -3.398 1 92.56 135 VAL B N 1
ATOM 3695 C CA . VAL B 1 135 ? 10.93 -2.844 -2.256 1 92.56 135 VAL B CA 1
ATOM 3696 C C . VAL B 1 135 ? 11.797 -3.523 -1.201 1 92.56 135 VAL B C 1
ATOM 3698 O O . VAL B 1 135 ? 12.742 -2.924 -0.686 1 92.56 135 VAL B O 1
ATOM 3701 N N . ALA B 1 136 ? 11.5 -4.746 -0.954 1 94.81 136 ALA B N 1
ATOM 3702 C CA . ALA B 1 136 ? 12.227 -5.5 0.062 1 94.81 136 ALA B CA 1
ATOM 3703 C C . ALA B 1 136 ? 13.688 -5.691 -0.341 1 94.81 136 ALA B C 1
ATOM 3705 O O . ALA B 1 136 ? 14.594 -5.531 0.483 1 94.81 136 ALA B O 1
ATOM 3706 N N . ALA B 1 137 ? 13.922 -6.047 -1.576 1 93.31 137 ALA B N 1
ATOM 3707 C CA . ALA B 1 137 ? 15.289 -6.25 -2.064 1 93.31 137 ALA B CA 1
ATOM 3708 C C . ALA B 1 137 ? 16.109 -4.98 -1.919 1 93.31 137 ALA B C 1
ATOM 3710 O O . ALA B 1 137 ? 17.266 -5.027 -1.471 1 93.31 137 ALA B O 1
ATOM 3711 N N . ASP B 1 138 ? 15.523 -3.922 -2.258 1 86.31 138 ASP B N 1
ATOM 3712 C CA . ASP B 1 138 ? 16.219 -2.645 -2.18 1 86.31 138 ASP B CA 1
ATOM 3713 C C . ASP B 1 138 ? 16.609 -2.316 -0.738 1 86.31 138 ASP B C 1
ATOM 3715 O O . ASP B 1 138 ? 17.719 -1.848 -0.479 1 86.31 138 ASP B O 1
ATOM 3719 N N . TYR B 1 139 ? 15.695 -2.559 0.203 1 88.69 139 TYR B N 1
ATOM 3720 C CA . TYR B 1 139 ? 15.953 -2.25 1.604 1 88.69 139 TYR B CA 1
ATOM 3721 C C . TYR B 1 139 ? 17.062 -3.137 2.16 1 88.69 139 TYR B C 1
ATOM 3723 O O . TYR B 1 139 ? 17.875 -2.691 2.979 1 88.69 139 TYR B O 1
ATOM 3731 N N . ILE B 1 140 ? 17.094 -4.324 1.728 1 91.62 140 ILE B N 1
ATOM 3732 C CA . ILE B 1 140 ? 18.156 -5.227 2.174 1 91.62 140 ILE B CA 1
ATOM 3733 C C . ILE B 1 140 ? 19.484 -4.801 1.574 1 91.62 140 ILE B C 1
ATOM 3735 O O . ILE B 1 140 ? 20.5 -4.73 2.279 1 91.62 140 ILE B O 1
ATOM 3739 N N . GLU B 1 141 ? 19.469 -4.449 0.33 1 87.06 141 GLU B N 1
ATOM 3740 C CA . GLU B 1 141 ? 20.703 -4.145 -0.388 1 87.06 141 GLU B CA 1
ATOM 3741 C C . GLU B 1 141 ? 21.281 -2.809 0.06 1 87.06 141 GLU B C 1
ATOM 3743 O O . GLU B 1 141 ? 22.484 -2.588 -0.04 1 87.06 141 GLU B O 1
ATOM 3748 N N . THR B 1 142 ? 20.438 -1.93 0.557 1 78.06 142 THR B N 1
ATOM 3749 C CA . THR B 1 142 ? 20.922 -0.666 1.1 1 78.06 142 THR B CA 1
ATOM 3750 C C . THR B 1 142 ? 21.422 -0.848 2.529 1 78.06 142 THR B C 1
ATOM 3752 O O . THR B 1 142 ? 22.062 0.045 3.088 1 78.06 142 THR B O 1
ATOM 3755 N N . GLY B 1 143 ? 21.094 -1.955 3.143 1 82.88 143 GLY B N 1
ATOM 3756 C CA . GLY B 1 143 ? 21.516 -2.244 4.5 1 82.88 143 GLY B CA 1
ATOM 3757 C C . GLY B 1 143 ? 20.531 -1.77 5.555 1 82.88 143 GLY B C 1
ATOM 3758 O O . GLY B 1 143 ? 20.797 -1.896 6.754 1 82.88 143 GLY B O 1
ATOM 3759 N N . MET B 1 144 ? 19.375 -1.285 5.176 1 82.12 144 MET B N 1
ATOM 3760 C CA . MET B 1 144 ? 18.391 -0.769 6.121 1 82.12 144 MET B CA 1
ATOM 3761 C C . MET B 1 144 ? 17.797 -1.897 6.953 1 82.12 144 MET B C 1
ATOM 3763 O O . MET B 1 144 ? 17.484 -1.714 8.133 1 82.12 144 MET B O 1
ATOM 3767 N N . TYR B 1 145 ? 17.562 -3.002 6.281 1 90.94 145 TYR B N 1
ATOM 3768 C CA . TYR B 1 145 ? 16.969 -4.156 6.949 1 90.94 145 TYR B CA 1
ATOM 3769 C C . TYR B 1 145 ? 17.703 -5.441 6.559 1 90.94 145 TYR B C 1
ATOM 3771 O O . TYR B 1 145 ? 18.391 -5.488 5.539 1 90.94 145 TYR B O 1
ATOM 3779 N N . LYS B 1 146 ? 17.547 -6.457 7.379 1 94.19 146 LYS B N 1
ATOM 3780 C CA . LYS B 1 146 ? 18.25 -7.715 7.148 1 94.19 146 LYS B CA 1
ATOM 3781 C C . LYS B 1 146 ? 17.281 -8.812 6.727 1 94.19 146 LYS B C 1
ATOM 3783 O O . LYS B 1 146 ? 17.547 -9.562 5.781 1 94.19 146 LYS B O 1
ATOM 3788 N N . ASN B 1 147 ? 16.203 -8.992 7.484 1 97.12 147 ASN B N 1
ATOM 3789 C CA . ASN B 1 147 ? 15.188 -10.008 7.219 1 97.12 147 ASN B CA 1
ATOM 3790 C C . ASN B 1 147 ? 13.805 -9.383 7.078 1 97.12 147 ASN B C 1
ATOM 3792 O O . ASN B 1 147 ? 13.281 -8.805 8.031 1 97.12 147 ASN B O 1
ATOM 3796 N N . ILE B 1 148 ? 13.227 -9.586 5.898 1 97.75 148 ILE B N 1
ATOM 3797 C CA . ILE B 1 148 ? 11.945 -8.953 5.613 1 97.75 148 ILE B CA 1
ATOM 3798 C C . ILE B 1 148 ? 10.898 -10.023 5.312 1 97.75 148 ILE B C 1
ATOM 3800 O O . ILE B 1 148 ? 11.133 -10.922 4.504 1 97.75 148 ILE B O 1
ATOM 3804 N N . LEU B 1 149 ? 9.797 -9.945 6.027 1 98.56 149 LEU B N 1
ATOM 3805 C CA . LEU B 1 149 ? 8.648 -10.797 5.742 1 98.56 149 LEU B CA 1
ATOM 3806 C C . LEU B 1 149 ? 7.691 -10.117 4.77 1 98.56 149 LEU B C 1
ATOM 3808 O O . LEU B 1 149 ? 7.262 -8.984 5.004 1 98.56 149 LEU B O 1
ATOM 3812 N N . ILE B 1 150 ? 7.43 -10.758 3.643 1 98.69 150 ILE B N 1
ATOM 3813 C CA . ILE B 1 150 ? 6.375 -10.336 2.727 1 98.69 150 ILE B CA 1
ATOM 3814 C C . ILE B 1 150 ? 5.223 -11.344 2.77 1 98.69 150 ILE B C 1
ATOM 3816 O O . ILE B 1 150 ? 5.43 -12.539 2.58 1 98.69 150 ILE B O 1
ATOM 3820 N N . CYS B 1 151 ? 4.031 -10.844 3.002 1 98.38 151 CYS B N 1
ATOM 3821 C CA . CYS B 1 151 ? 2.875 -11.734 3.045 1 98.38 151 CYS B CA 1
ATOM 3822 C C . CYS B 1 151 ? 1.731 -11.18 2.205 1 98.38 151 CYS B C 1
ATOM 3824 O O . CYS B 1 151 ? 1.363 -10.008 2.344 1 98.38 151 CYS B O 1
ATOM 3826 N N . SER B 1 152 ? 1.252 -12 1.331 1 98 152 SER B N 1
ATOM 3827 C CA . SER B 1 152 ? 0.024 -11.742 0.586 1 98 152 SER B CA 1
ATOM 3828 C C . SER B 1 152 ? -1.127 -12.602 1.1 1 98 152 SER B C 1
ATOM 3830 O O . SER B 1 152 ? -0.946 -13.789 1.381 1 98 152 SER B O 1
ATOM 3832 N N . SER B 1 153 ? -2.258 -12 1.235 1 96.44 153 SER B N 1
ATOM 3833 C CA . SER B 1 153 ? -3.449 -12.734 1.645 1 96.44 153 SER B CA 1
ATOM 3834 C C . SER B 1 153 ? -4.695 -12.188 0.957 1 96.44 153 SER B C 1
ATOM 3836 O O . SER B 1 153 ? -4.895 -10.969 0.889 1 96.44 153 SER B O 1
ATOM 3838 N N . GLU B 1 154 ? -5.465 -13.117 0.411 1 94.81 154 GLU B N 1
ATOM 3839 C CA . GLU B 1 154 ? -6.68 -12.75 -0.308 1 94.81 154 GLU B CA 1
ATOM 3840 C C . GLU B 1 154 ? -7.867 -13.594 0.15 1 94.81 154 GLU B C 1
ATOM 3842 O O . GLU B 1 154 ? -7.738 -14.805 0.343 1 94.81 154 GLU B O 1
ATOM 3847 N N . ALA B 1 155 ? -9.008 -12.914 0.338 1 91.06 155 ALA B N 1
ATOM 3848 C CA . ALA B 1 155 ? -10.281 -13.562 0.627 1 91.06 155 ALA B CA 1
ATOM 3849 C C . ALA B 1 155 ? -11.383 -13.031 -0.284 1 91.06 155 ALA B C 1
ATOM 3851 O O . ALA B 1 155 ? -12.422 -12.562 0.193 1 91.06 155 ALA B O 1
ATOM 3852 N N . PHE B 1 156 ? -11.266 -13.227 -1.514 1 88.44 156 PHE B N 1
ATOM 3853 C CA . PHE B 1 156 ? -12.195 -12.68 -2.488 1 88.44 156 PHE B CA 1
ATOM 3854 C C . PHE B 1 156 ? -13.578 -13.297 -2.32 1 88.44 156 PHE B C 1
ATOM 3856 O O . PHE B 1 156 ? -14.594 -12.609 -2.455 1 88.44 156 PHE B O 1
ATOM 3863 N N . THR B 1 157 ? -13.617 -14.531 -2.053 1 84.38 157 THR B N 1
ATOM 3864 C CA . THR B 1 157 ? -14.891 -15.242 -2.006 1 84.38 157 THR B CA 1
ATOM 3865 C C . THR B 1 157 ? -15.734 -14.758 -0.835 1 84.38 157 THR B C 1
ATOM 3867 O O . THR B 1 157 ? -16.938 -15.023 -0.783 1 84.38 157 THR B O 1
ATOM 3870 N N . SER B 1 158 ? -15.141 -14.055 0.059 1 78.12 158 SER B N 1
ATOM 3871 C CA . SER B 1 158 ? -15.891 -13.508 1.188 1 78.12 158 SER B CA 1
ATOM 3872 C C . SER B 1 158 ? -16.469 -12.133 0.862 1 78.12 158 SER B C 1
ATOM 3874 O O . SER B 1 158 ? -17.359 -11.656 1.55 1 78.12 158 SER B O 1
ATOM 3876 N N . MET B 1 159 ? -16 -11.586 -0.144 1 75.5 159 MET B N 1
ATOM 3877 C CA . MET B 1 159 ? -16.359 -10.188 -0.368 1 75.5 159 MET B CA 1
ATOM 3878 C C . MET B 1 159 ? -17.094 -10.023 -1.701 1 75.5 159 MET B C 1
ATOM 3880 O O . MET B 1 159 ? -17.734 -9 -1.937 1 75.5 159 MET B O 1
ATOM 3884 N N . VAL B 1 160 ? -17.094 -11 -2.496 1 75.19 160 VAL B N 1
ATOM 3885 C CA . VAL B 1 160 ? -17.531 -10.812 -3.875 1 75.19 160 VAL B CA 1
ATOM 3886 C C . VAL B 1 160 ? -19.016 -11.102 -3.994 1 75.19 160 VAL B C 1
ATOM 3888 O O . VAL B 1 160 ? -19.578 -11.867 -3.203 1 75.19 160 VAL B O 1
ATOM 3891 N N . ASP B 1 161 ? -19.562 -10.422 -4.961 1 76.44 161 ASP B N 1
ATOM 3892 C CA . ASP B 1 161 ? -20.953 -10.617 -5.336 1 76.44 161 ASP B CA 1
ATOM 3893 C C . ASP B 1 161 ? -21.125 -11.805 -6.273 1 76.44 161 ASP B C 1
ATOM 3895 O O . ASP B 1 161 ? -20.828 -11.711 -7.465 1 76.44 161 ASP B O 1
ATOM 3899 N N . PHE B 1 162 ? -21.781 -12.844 -5.855 1 76.75 162 PHE B N 1
ATOM 3900 C CA . PHE B 1 162 ? -21.922 -14.07 -6.637 1 76.75 162 PHE B CA 1
ATOM 3901 C C . PHE B 1 162 ? -22.969 -13.898 -7.727 1 76.75 162 PHE B C 1
ATOM 3903 O O . PHE B 1 162 ? -23.125 -14.773 -8.586 1 76.75 162 PHE B O 1
ATOM 3910 N N . GLN B 1 163 ? -23.531 -12.75 -7.734 1 72.75 163 GLN B N 1
ATOM 3911 C CA . GLN B 1 163 ? -24.5 -12.477 -8.805 1 72.75 163 GLN B CA 1
ATOM 3912 C C . GLN B 1 163 ? -23.797 -11.938 -10.047 1 72.75 163 GLN B C 1
ATOM 3914 O O . GLN B 1 163 ? -24.406 -11.859 -11.117 1 72.75 163 GLN B O 1
ATOM 3919 N N . SER B 1 164 ? -22.578 -11.617 -9.859 1 74.31 164 SER B N 1
ATOM 3920 C CA . SER B 1 164 ? -21.766 -11.141 -10.969 1 74.31 164 SER B CA 1
ATOM 3921 C C . SER B 1 164 ? -20.75 -12.188 -11.398 1 74.31 164 SER B C 1
ATOM 3923 O O . SER B 1 164 ? -19.797 -12.484 -10.664 1 74.31 164 SER B O 1
ATOM 3925 N N . PRO B 1 165 ? -20.859 -12.664 -12.586 1 75.62 165 PRO B N 1
ATOM 3926 C CA . PRO B 1 165 ? -19.969 -13.727 -13.023 1 75.62 165 PRO B CA 1
ATOM 3927 C C . PRO B 1 165 ? -18.5 -13.328 -12.945 1 75.62 165 PRO B C 1
ATOM 3929 O O . PRO B 1 165 ? -17.641 -14.156 -12.602 1 75.62 165 PRO B O 1
ATOM 3932 N N . SER B 1 166 ? -18.188 -12.109 -13.203 1 75.12 166 SER B N 1
ATOM 3933 C CA . SER B 1 166 ? -16.797 -11.656 -13.195 1 75.12 166 SER B CA 1
ATOM 3934 C C . SER B 1 166 ? -16.219 -11.719 -11.789 1 75.12 166 SER B C 1
ATOM 3936 O O . SER B 1 166 ? -14.992 -11.758 -11.625 1 75.12 166 SER B O 1
ATOM 3938 N N . SER B 1 167 ? -17.047 -11.758 -10.875 1 75.94 167 SER B N 1
ATOM 3939 C CA . SER B 1 167 ? -16.609 -11.789 -9.484 1 75.94 167 SER B CA 1
ATOM 3940 C C . SER B 1 167 ? -16.328 -13.211 -9.023 1 75.94 167 SER B C 1
ATOM 3942 O O . SER B 1 167 ? -15.836 -13.422 -7.914 1 75.94 167 SER B O 1
ATOM 3944 N N . THR B 1 168 ? -16.547 -14.156 -9.93 1 81.19 168 THR B N 1
ATOM 3945 C CA . THR B 1 168 ? -16.438 -15.547 -9.5 1 81.19 168 THR B CA 1
ATOM 3946 C C . THR B 1 168 ? -15.164 -16.188 -10.07 1 81.19 168 THR B C 1
ATOM 3948 O O . THR B 1 168 ? -15.055 -17.406 -10.133 1 81.19 168 THR B O 1
ATOM 3951 N N . LEU B 1 169 ? -14.203 -15.336 -10.406 1 85.5 169 LEU B N 1
ATOM 3952 C CA . LEU B 1 169 ? -12.938 -15.805 -10.977 1 85.5 169 LEU B CA 1
ATOM 3953 C C . LEU B 1 169 ? -11.906 -16.047 -9.891 1 85.5 169 LEU B C 1
ATOM 3955 O O . LEU B 1 169 ? -10.828 -16.578 -10.156 1 85.5 169 LEU B O 1
ATOM 3959 N N . PHE B 1 170 ? -12.281 -15.758 -8.688 1 90.75 170 PHE B N 1
ATOM 3960 C CA . PHE B 1 170 ? -11.242 -15.617 -7.668 1 90.75 170 PHE B CA 1
ATOM 3961 C C . PHE B 1 170 ? -11.375 -16.719 -6.617 1 90.75 170 PHE B C 1
ATOM 3963 O O . PHE B 1 170 ? -12.438 -17.328 -6.469 1 90.75 170 PHE B O 1
ATOM 3970 N N . GLY B 1 171 ? -10.305 -16.984 -5.984 1 93.75 171 GLY B N 1
ATOM 3971 C CA . GLY B 1 171 ? -10.242 -17.859 -4.828 1 93.75 171 GLY B CA 1
ATOM 3972 C C . GLY B 1 171 ? -9.617 -17.203 -3.611 1 93.75 171 GLY B C 1
ATOM 3973 O O . GLY B 1 171 ? -9.438 -15.984 -3.582 1 93.75 171 GLY B O 1
ATOM 3974 N N . ASP B 1 172 ? -9.391 -18.078 -2.564 1 95.75 172 ASP B N 1
ATOM 3975 C CA . ASP B 1 172 ? -8.859 -17.562 -1.305 1 95.75 172 ASP B CA 1
ATOM 3976 C C . ASP B 1 172 ? -7.547 -18.25 -0.947 1 95.75 172 ASP B C 1
ATOM 3978 O O . ASP B 1 172 ? -7.34 -19.422 -1.278 1 95.75 172 ASP B O 1
ATOM 3982 N N . GLY B 1 173 ? -6.645 -17.5 -0.313 1 97.31 173 GLY B N 1
ATOM 3983 C CA . GLY B 1 173 ? -5.391 -18.078 0.145 1 97.31 173 GLY B CA 1
ATOM 3984 C C . GLY B 1 173 ? -4.391 -17.031 0.605 1 97.31 173 GLY B C 1
ATOM 3985 O O . GLY B 1 173 ? -4.668 -15.836 0.552 1 97.31 173 GLY B O 1
ATOM 3986 N N . ALA B 1 174 ? -3.285 -17.562 1.138 1 98.12 174 ALA B N 1
ATOM 3987 C CA . ALA B 1 174 ? -2.193 -16.688 1.57 1 98.12 174 ALA B CA 1
ATOM 3988 C C . ALA B 1 174 ? -0.839 -17.281 1.187 1 98.12 174 ALA B C 1
ATOM 3990 O O . ALA B 1 174 ? -0.687 -18.5 1.103 1 98.12 174 ALA B O 1
ATOM 3991 N N . GLY B 1 175 ? 0.07 -16.469 0.876 1 98.75 175 GLY B N 1
ATOM 3992 C CA . GLY B 1 175 ? 1.463 -16.812 0.623 1 98.75 175 GLY B CA 1
ATOM 3993 C C . GLY B 1 175 ? 2.436 -15.828 1.25 1 98.75 175 GLY B C 1
ATOM 3994 O O . GLY B 1 175 ? 2.178 -14.625 1.282 1 98.75 175 GLY B O 1
ATOM 3995 N N . ALA B 1 176 ? 3.551 -16.344 1.758 1 98.81 176 ALA B N 1
ATOM 3996 C CA . ALA B 1 176 ? 4.543 -15.492 2.422 1 98.81 176 ALA B CA 1
ATOM 3997 C C . ALA B 1 176 ? 5.961 -15.898 2.023 1 98.81 176 ALA B C 1
ATOM 3999 O O . ALA B 1 176 ? 6.23 -17.078 1.771 1 98.81 176 ALA B O 1
ATOM 4000 N N . VAL B 1 177 ? 6.824 -14.938 1.968 1 98.81 177 VAL B N 1
ATOM 4001 C CA . VAL B 1 177 ? 8.242 -15.133 1.697 1 98.81 177 VAL B CA 1
ATOM 4002 C C . VAL B 1 177 ? 9.078 -14.359 2.717 1 98.81 177 VAL B C 1
ATOM 4004 O O . VAL B 1 177 ? 8.68 -13.289 3.17 1 98.81 177 VAL B O 1
ATOM 4007 N N . VAL B 1 178 ? 10.156 -14.961 3.139 1 98.75 178 VAL B N 1
ATOM 4008 C CA . VAL B 1 178 ? 11.195 -14.219 3.852 1 98.75 178 VAL B CA 1
ATOM 4009 C C . VAL B 1 178 ? 12.344 -13.898 2.9 1 98.75 178 VAL B C 1
ATOM 4011 O O . VAL B 1 178 ? 12.898 -14.789 2.26 1 98.75 178 VAL B O 1
ATOM 4014 N N . LEU B 1 179 ? 12.555 -12.648 2.699 1 98.19 179 LEU B N 1
ATOM 4015 C CA . LEU B 1 179 ? 13.719 -12.172 1.957 1 98.19 179 LEU B CA 1
ATOM 4016 C C . LEU B 1 179 ? 14.852 -11.781 2.906 1 98.19 179 LEU B C 1
ATOM 4018 O O . LEU B 1 179 ? 14.602 -11.156 3.939 1 98.19 179 LEU B O 1
ATOM 4022 N N . GLY B 1 180 ? 16.047 -12.188 2.656 1 97.38 180 GLY B N 1
ATOM 4023 C CA . GLY B 1 180 ? 17.203 -11.859 3.459 1 97.38 180 GLY B CA 1
ATOM 4024 C C . GLY B 1 180 ? 18.453 -11.609 2.629 1 97.38 180 GLY B C 1
ATOM 4025 O O . GLY B 1 180 ? 18.375 -11.5 1.402 1 97.38 180 GLY B O 1
ATOM 4026 N N . ARG B 1 181 ? 19.578 -11.477 3.312 1 95.56 181 ARG B N 1
ATOM 4027 C CA . ARG B 1 181 ? 20.844 -11.289 2.621 1 95.56 181 ARG B CA 1
ATOM 4028 C C . ARG B 1 181 ? 21.281 -12.57 1.919 1 95.56 181 ARG B C 1
ATOM 4030 O O . ARG B 1 181 ? 21.125 -13.664 2.457 1 95.56 181 ARG B O 1
ATOM 4037 N N . ALA B 1 182 ? 21.719 -12.336 0.723 1 95.69 182 ALA B N 1
ATOM 4038 C CA . ALA B 1 182 ? 22.25 -13.477 -0.013 1 95.69 182 ALA B CA 1
ATOM 4039 C C . ALA B 1 182 ? 23.5 -14.031 0.667 1 95.69 182 ALA B C 1
ATOM 4041 O O . ALA B 1 182 ? 24.312 -13.273 1.214 1 95.69 182 ALA B O 1
ATOM 4042 N N . GLU B 1 183 ? 23.656 -15.297 0.627 1 92.69 183 GLU B N 1
ATOM 4043 C CA . GLU B 1 183 ? 24.812 -15.953 1.196 1 92.69 183 GLU B CA 1
ATOM 4044 C C . GLU B 1 183 ? 25.812 -16.344 0.11 1 92.69 183 GLU B C 1
ATOM 4046 O O . GLU B 1 183 ? 27.016 -16.5 0.38 1 92.69 183 GLU B O 1
ATOM 4051 N N . LYS B 1 184 ? 25.391 -16.516 -1.003 1 92.69 184 LYS B N 1
ATOM 4052 C CA . LYS B 1 184 ? 26.203 -16.891 -2.154 1 92.69 184 LYS B CA 1
ATOM 4053 C C . LYS B 1 184 ? 25.969 -15.945 -3.326 1 92.69 184 LYS B C 1
ATOM 4055 O O . LYS B 1 184 ? 26.062 -14.727 -3.176 1 92.69 184 LYS B O 1
ATOM 4060 N N . GLU B 1 185 ? 25.5 -16.484 -4.398 1 90.56 185 GLU B N 1
ATOM 4061 C CA . GLU B 1 185 ? 25.344 -15.672 -5.602 1 90.56 185 GLU B CA 1
ATOM 4062 C C . GLU B 1 185 ? 23.875 -15.32 -5.84 1 90.56 185 GLU B C 1
ATOM 4064 O O . GLU B 1 185 ? 23.469 -15.055 -6.973 1 90.56 185 GLU B O 1
ATOM 4069 N N . GLY B 1 186 ? 23.172 -15.344 -4.809 1 93.38 186 GLY B N 1
ATOM 4070 C CA . GLY B 1 186 ? 21.766 -14.992 -4.961 1 93.38 186 GLY B CA 1
ATOM 4071 C C . GLY B 1 186 ? 21.531 -13.5 -5.113 1 93.38 186 GLY B C 1
ATOM 4072 O O . GLY B 1 186 ? 22.375 -12.688 -4.691 1 93.38 186 GLY B O 1
ATOM 4073 N N . GLY B 1 187 ? 20.375 -13.18 -5.758 1 94.56 187 GLY B N 1
ATOM 4074 C CA . GLY B 1 187 ? 20 -11.781 -5.875 1 94.56 187 GLY B CA 1
ATOM 4075 C C . GLY B 1 187 ? 19.062 -11.508 -7.039 1 94.56 187 GLY B C 1
ATOM 4076 O O . GLY B 1 187 ? 18.859 -12.367 -7.898 1 94.56 187 GLY B O 1
ATOM 4077 N N . MET B 1 188 ? 18.453 -10.352 -6.965 1 94.81 188 MET B N 1
ATOM 4078 C CA . MET B 1 188 ? 17.734 -9.844 -8.133 1 94.81 188 MET B CA 1
ATOM 4079 C C . MET B 1 188 ? 18.703 -9.281 -9.164 1 94.81 188 MET B C 1
ATOM 4081 O O . MET B 1 188 ? 19.406 -8.305 -8.898 1 94.81 188 MET B O 1
ATOM 4085 N N . LEU B 1 189 ? 18.719 -9.875 -10.32 1 95.75 189 LEU B N 1
ATOM 4086 C CA . LEU B 1 189 ? 19.688 -9.508 -11.352 1 95.75 189 LEU B CA 1
ATOM 4087 C C . LEU B 1 189 ? 19.219 -8.266 -12.109 1 95.75 189 LEU B C 1
ATOM 4089 O O . LEU B 1 189 ? 20.031 -7.418 -12.477 1 95.75 189 LEU B O 1
ATOM 4093 N N . ALA B 1 190 ? 17.969 -8.25 -12.375 1 95.38 190 ALA B N 1
ATOM 4094 C CA . ALA B 1 190 ? 17.375 -7.117 -13.086 1 95.38 190 ALA B CA 1
ATOM 4095 C C . ALA B 1 190 ? 15.859 -7.105 -12.914 1 95.38 190 ALA B C 1
ATOM 4097 O O . ALA B 1 190 ? 15.266 -8.109 -12.516 1 95.38 190 ALA B O 1
ATOM 4098 N N . ALA B 1 191 ? 15.289 -6 -13.18 1 94.88 191 ALA B N 1
ATOM 4099 C CA . ALA B 1 191 ? 13.844 -5.828 -13.203 1 94.88 191 ALA B CA 1
ATOM 4100 C C . ALA B 1 191 ? 13.43 -4.797 -14.242 1 94.88 191 ALA B C 1
ATOM 4102 O O . ALA B 1 191 ? 14.219 -3.934 -14.625 1 94.88 191 ALA B O 1
ATOM 4103 N N . HIS B 1 192 ? 12.273 -4.973 -14.727 1 94.69 192 HIS B N 1
ATOM 4104 C CA . HIS B 1 192 ? 11.688 -3.992 -15.633 1 94.69 192 HIS B CA 1
ATOM 4105 C C . HIS B 1 192 ? 10.188 -3.859 -15.398 1 94.69 192 HIS B C 1
ATOM 4107 O O . HIS B 1 192 ? 9.484 -4.863 -15.273 1 94.69 192 HIS B O 1
ATOM 4113 N N . TYR B 1 193 ? 9.766 -2.637 -15.289 1 93.5 193 TYR B N 1
ATOM 4114 C CA . TYR B 1 193 ? 8.352 -2.324 -15.078 1 93.5 193 TYR B CA 1
ATOM 4115 C C . TYR B 1 193 ? 7.828 -1.394 -16.156 1 93.5 193 TYR B C 1
ATOM 4117 O O . TYR B 1 193 ? 8.586 -0.606 -16.734 1 93.5 193 TYR B O 1
ATOM 4125 N N . LYS B 1 194 ? 6.566 -1.575 -16.484 1 91 194 LYS B N 1
ATOM 4126 C CA . LYS B 1 194 ? 5.871 -0.743 -17.453 1 91 194 LYS B CA 1
ATOM 4127 C C . LYS B 1 194 ? 4.438 -0.465 -17.016 1 91 194 LYS B C 1
ATOM 4129 O O . LYS B 1 194 ? 3.766 -1.347 -16.484 1 91 194 LYS B O 1
ATOM 4134 N N . SER B 1 195 ? 4.066 0.733 -17.125 1 88.31 195 SER B N 1
ATOM 4135 C CA . SER B 1 195 ? 2.686 1.127 -16.875 1 88.31 195 SER B CA 1
ATOM 4136 C C . SER B 1 195 ? 2.121 1.939 -18.031 1 88.31 195 SER B C 1
ATOM 4138 O O . SER B 1 195 ? 2.777 2.854 -18.547 1 88.31 195 SER B O 1
ATOM 4140 N N . ILE B 1 196 ? 0.945 1.593 -18.469 1 85.19 196 ILE B N 1
ATOM 4141 C CA . ILE B 1 196 ? 0.318 2.25 -19.609 1 85.19 196 ILE B CA 1
ATOM 4142 C C . ILE B 1 196 ? -0.888 3.061 -19.141 1 85.19 196 ILE B C 1
ATOM 4144 O O . ILE B 1 196 ? -1.83 2.51 -18.562 1 85.19 196 ILE B O 1
ATOM 4148 N N . PRO B 1 197 ? -0.778 4.371 -19.406 1 79.62 197 PRO B N 1
ATOM 4149 C CA . PRO B 1 197 ? -1.843 5.25 -18.906 1 79.62 197 PRO B CA 1
ATOM 4150 C C . PRO B 1 197 ? -3.084 5.23 -19.797 1 79.62 197 PRO B C 1
ATOM 4152 O O . PRO B 1 197 ? -3.453 6.262 -20.359 1 79.62 197 PRO B O 1
ATOM 4155 N N . THR B 1 198 ? -3.654 4.152 -20 1 77.38 198 THR B N 1
ATOM 4156 C CA . THR B 1 198 ? -4.875 4.043 -20.797 1 77.38 198 THR B CA 1
ATOM 4157 C C . THR B 1 198 ? -5.801 2.98 -20.219 1 77.38 198 THR B C 1
ATOM 4159 O O . THR B 1 198 ? -5.344 2.025 -19.594 1 77.38 198 THR B O 1
ATOM 4162 N N . TYR B 1 199 ? -7.09 3.182 -20.391 1 70 199 TYR B N 1
ATOM 4163 C CA . TYR B 1 199 ? -8.125 2.178 -20.188 1 70 199 TYR B CA 1
ATOM 4164 C C . TYR B 1 199 ? -8.109 1.677 -18.75 1 70 199 TYR B C 1
ATOM 4166 O O . TYR B 1 199 ? -8.164 0.469 -18.5 1 70 199 TYR B O 1
ATOM 4174 N N . ASN B 1 200 ? -7.949 2.529 -17.781 1 75.69 200 ASN B N 1
ATOM 4175 C CA . ASN B 1 200 ? -7.824 2.092 -16.406 1 75.69 200 ASN B CA 1
ATOM 4176 C C . ASN B 1 200 ? -9.141 1.54 -15.859 1 75.69 200 ASN B C 1
ATOM 4178 O O . ASN B 1 200 ? -9.148 0.753 -14.914 1 75.69 200 ASN B O 1
ATOM 4182 N N . GLU B 1 201 ? -10.203 1.834 -16.516 1 76.88 201 GLU B N 1
ATOM 4183 C CA . GLU B 1 201 ? -11.492 1.473 -15.945 1 76.88 201 GLU B CA 1
ATOM 4184 C C . GLU B 1 201 ? -12.07 0.237 -16.625 1 76.88 201 GLU B C 1
ATOM 4186 O O . GLU B 1 201 ? -13.211 -0.155 -16.344 1 76.88 201 GLU B O 1
ATOM 4191 N N . ILE B 1 202 ? -11.328 -0.417 -17.422 1 76.81 202 ILE B N 1
ATOM 4192 C CA . ILE B 1 202 ? -11.82 -1.604 -18.125 1 76.81 202 ILE B CA 1
ATOM 4193 C C . ILE B 1 202 ? -12.164 -2.693 -17.109 1 76.81 202 ILE B C 1
ATOM 4195 O O . ILE B 1 202 ? -13.156 -3.408 -17.266 1 76.81 202 ILE B O 1
ATOM 4199 N N . ALA B 1 203 ? -11.352 -2.848 -16.094 1 78.5 203 ALA B N 1
ATOM 4200 C CA . ALA B 1 203 ? -11.57 -3.773 -14.984 1 78.5 203 ALA B CA 1
ATOM 4201 C C . ALA B 1 203 ? -11.422 -3.064 -13.641 1 78.5 203 ALA B C 1
ATOM 4203 O O . ALA B 1 203 ? -10.453 -2.336 -13.414 1 78.5 203 ALA B O 1
ATOM 4204 N N . THR B 1 204 ? -12.539 -3.201 -12.891 1 81.44 204 THR B N 1
ATOM 4205 C CA . THR B 1 204 ? -12.523 -2.479 -11.625 1 81.44 204 THR B CA 1
ATOM 4206 C C . THR B 1 204 ? -13.055 -3.354 -10.492 1 81.44 204 THR B C 1
ATOM 4208 O O . THR B 1 204 ? -13.836 -4.277 -10.734 1 81.44 204 THR B O 1
ATOM 4211 N N . LEU B 1 205 ? -12.484 -3.131 -9.336 1 81.88 205 LEU B N 1
ATOM 4212 C CA . LEU B 1 205 ? -13.125 -3.578 -8.102 1 81.88 205 LEU B CA 1
ATOM 4213 C C . LEU B 1 205 ? -13.859 -2.43 -7.426 1 81.88 205 LEU B C 1
ATOM 4215 O O . LEU B 1 205 ? -13.289 -1.358 -7.215 1 81.88 205 LEU B O 1
ATOM 4219 N N . GLN B 1 206 ? -15.141 -2.676 -7.188 1 79.5 206 GLN B N 1
ATOM 4220 C CA . GLN B 1 206 ? -15.977 -1.604 -6.66 1 79.5 206 GLN B CA 1
ATOM 4221 C C . GLN B 1 206 ? -16.859 -2.105 -5.527 1 79.5 206 GLN B C 1
ATOM 4223 O O . GLN B 1 206 ? -17.156 -3.299 -5.438 1 79.5 206 GLN B O 1
ATOM 4228 N N . TRP B 1 207 ? -17.328 -1.101 -4.719 1 72.69 207 TRP B N 1
ATOM 4229 C CA . TRP B 1 207 ? -18.297 -1.425 -3.686 1 72.69 207 TRP B CA 1
ATOM 4230 C C . TRP B 1 207 ? -19.719 -1.442 -4.258 1 72.69 207 TRP B C 1
ATOM 4232 O O . TRP B 1 207 ? -20.047 -0.639 -5.133 1 72.69 207 TRP B O 1
ATOM 4242 N N . ARG B 1 208 ? -20.453 -2.482 -3.82 1 66.94 208 ARG B N 1
ATOM 4243 C CA . ARG B 1 208 ? -21.875 -2.467 -4.168 1 66.94 208 ARG B CA 1
ATOM 4244 C C . ARG B 1 208 ? -22.734 -2.346 -2.92 1 66.94 208 ARG B C 1
ATOM 4246 O O . ARG B 1 208 ? -22.5 -3.025 -1.92 1 66.94 208 ARG B O 1
ATOM 4253 N N . THR B 1 209 ? -23.641 -1.349 -3.012 1 59.22 209 THR B N 1
ATOM 4254 C CA . THR B 1 209 ? -24.656 -1.198 -1.982 1 59.22 209 THR B CA 1
ATOM 4255 C C . THR B 1 209 ? -25.656 -2.35 -2.039 1 59.22 209 THR B C 1
ATOM 4257 O O . THR B 1 209 ? -25.891 -2.928 -3.104 1 59.22 209 THR B O 1
ATOM 4260 N N . PRO B 1 210 ? -26.047 -2.83 -0.862 1 55.88 210 PRO B N 1
ATOM 4261 C CA . PRO B 1 210 ? -27.016 -3.918 -0.824 1 55.88 210 PRO B CA 1
ATOM 4262 C C . PRO B 1 210 ? -28.156 -3.727 -1.83 1 55.88 210 PRO B C 1
ATOM 4264 O O . PRO B 1 210 ? -28.594 -2.598 -2.059 1 55.88 210 PRO B O 1
ATOM 4267 N N . LEU B 1 211 ? -28.281 -4.695 -2.723 1 51.03 211 LEU B N 1
ATOM 4268 C CA . LEU B 1 211 ? -29.406 -4.672 -3.652 1 51.03 211 LEU B CA 1
ATOM 4269 C C . LEU B 1 211 ? -30.734 -4.746 -2.902 1 51.03 211 LEU B C 1
ATOM 4271 O O . LEU B 1 211 ? -30.828 -5.418 -1.872 1 51.03 211 LEU B O 1
ATOM 4275 N N . PRO B 1 212 ? -31.547 -3.744 -3.188 1 47.47 212 PRO B N 1
ATOM 4276 C CA . PRO B 1 212 ? -32.844 -3.752 -2.52 1 47.47 212 PRO B CA 1
ATOM 4277 C C . PRO B 1 212 ? -33.375 -5.164 -2.299 1 47.47 212 PRO B C 1
ATOM 4279 O O . PRO B 1 212 ? -34 -5.438 -1.269 1 47.47 212 PRO B O 1
ATOM 4282 N N . GLU B 1 213 ? -33.438 -5.957 -3.312 1 45.59 213 GLU B N 1
ATOM 4283 C CA . GLU B 1 213 ? -34.188 -7.199 -3.24 1 45.59 213 GLU B CA 1
ATOM 4284 C C . GLU B 1 213 ? -33.531 -8.211 -2.316 1 45.59 213 GLU B C 1
ATOM 4286 O O . GLU B 1 213 ? -34.094 -9.25 -2 1 45.59 213 GLU B O 1
ATOM 4291 N N . SER B 1 214 ? -32.312 -8.078 -2.109 1 44.56 214 SER B N 1
ATOM 4292 C CA . SER B 1 214 ? -31.672 -9.172 -1.378 1 44.56 214 SER B CA 1
ATOM 4293 C C . SER B 1 214 ? -31.766 -8.945 0.129 1 44.56 214 SER B C 1
ATOM 4295 O O . SER B 1 214 ? -31.672 -7.812 0.601 1 44.56 214 SER B O 1
ATOM 4297 N N . ASN B 1 215 ? -32.531 -9.648 0.847 1 46.62 215 ASN B N 1
ATOM 4298 C CA . ASN B 1 215 ? -32.688 -9.641 2.297 1 46.62 215 ASN B CA 1
ATOM 4299 C C . ASN B 1 215 ? -31.359 -9.461 3.014 1 46.62 215 ASN B C 1
ATOM 4301 O O . ASN B 1 215 ? -31.328 -9.32 4.234 1 46.62 215 ASN B O 1
ATOM 4305 N N . LYS B 1 216 ? -30.438 -9.906 2.371 1 47.78 216 LYS B N 1
ATOM 4306 C CA . LYS B 1 216 ? -29.188 -9.852 3.105 1 47.78 216 LYS B CA 1
ATOM 4307 C C . LYS B 1 216 ? -28.406 -8.586 2.768 1 47.78 216 LYS B C 1
ATOM 4309 O O . LYS B 1 216 ? -28.047 -8.359 1.61 1 47.78 216 LYS B O 1
ATOM 4314 N N . GLU B 1 217 ? -28.469 -7.492 3.508 1 51.03 217 GLU B N 1
ATOM 4315 C CA . GLU B 1 217 ? -27.969 -6.121 3.568 1 51.03 217 GLU B CA 1
ATOM 4316 C C . GLU B 1 217 ? -26.453 -6.094 3.623 1 51.03 217 GLU B C 1
ATOM 4318 O O . GLU B 1 217 ? -25.859 -5.242 4.293 1 51.03 217 GLU B O 1
ATOM 4323 N N . GLU B 1 218 ? -25.766 -7.152 2.93 1 57.31 218 GLU B N 1
ATOM 4324 C CA . GLU B 1 218 ? -24.328 -7.094 3.209 1 57.31 218 GLU B CA 1
ATOM 4325 C C . GLU B 1 218 ? -23.578 -6.344 2.111 1 57.31 218 GLU B C 1
ATOM 4327 O O . GLU B 1 218 ? -23.938 -6.434 0.935 1 57.31 218 GLU B O 1
ATOM 4332 N N . ILE B 1 219 ? -22.797 -5.434 2.473 1 60.38 219 ILE B N 1
ATOM 4333 C CA . ILE B 1 219 ? -21.844 -4.734 1.604 1 60.38 219 ILE B CA 1
ATOM 4334 C C . ILE B 1 219 ? -20.891 -5.734 0.973 1 60.38 219 ILE B C 1
ATOM 4336 O O . ILE B 1 219 ? -20.281 -6.551 1.674 1 60.38 219 ILE B O 1
ATOM 4340 N N . LYS B 1 220 ? -20.969 -5.754 -0.47 1 70.31 220 LYS B N 1
ATOM 4341 C CA . LYS B 1 220 ? -20.047 -6.652 -1.172 1 70.31 220 LYS B CA 1
ATOM 4342 C C . LYS B 1 220 ? -19.203 -5.891 -2.184 1 70.31 220 LYS B C 1
ATOM 4344 O O . LYS B 1 220 ? -19.547 -4.777 -2.582 1 70.31 220 LYS B O 1
ATOM 4349 N N . ALA B 1 221 ? -18.016 -6.395 -2.318 1 71.56 221 ALA B N 1
ATOM 4350 C CA . ALA B 1 221 ? -17.188 -5.902 -3.422 1 71.56 221 ALA B CA 1
ATOM 4351 C C . ALA B 1 221 ? -17.469 -6.684 -4.703 1 71.56 221 ALA B C 1
ATOM 4353 O O . ALA B 1 221 ? -17.812 -7.871 -4.652 1 71.56 221 ALA B O 1
ATOM 4354 N N . TYR B 1 222 ? -17.5 -5.957 -5.824 1 75.44 222 TYR B N 1
ATOM 4355 C CA . TYR B 1 222 ? -17.734 -6.668 -7.078 1 75.44 222 TYR B CA 1
ATOM 4356 C C . TYR B 1 222 ? -16.719 -6.246 -8.141 1 75.44 222 TYR B C 1
ATOM 4358 O O . TYR B 1 222 ? -16.344 -5.074 -8.219 1 75.44 222 TYR B O 1
ATOM 4366 N N . PHE B 1 223 ? -16.141 -7.309 -8.719 1 74.56 223 PHE B N 1
ATOM 4367 C CA . PHE B 1 223 ? -15.25 -7.125 -9.859 1 74.56 223 PHE B CA 1
ATOM 4368 C C . PHE B 1 223 ? -16.047 -6.879 -11.133 1 74.56 223 PHE B C 1
ATOM 4370 O O . PHE B 1 223 ? -16.969 -7.629 -11.453 1 74.56 223 PHE B O 1
ATOM 4377 N N . THR B 1 224 ? -15.758 -5.73 -11.75 1 74.5 224 THR B N 1
ATOM 4378 C CA . THR B 1 224 ? -16.484 -5.379 -12.969 1 74.5 224 THR B CA 1
ATOM 4379 C C . THR B 1 224 ? -15.547 -5.43 -14.18 1 74.5 224 THR B C 1
ATOM 4381 O O . THR B 1 224 ? -14.367 -5.105 -14.07 1 74.5 224 THR B O 1
ATOM 4384 N N . LEU B 1 225 ? -16.141 -5.91 -15.203 1 74.62 225 LEU B N 1
ATOM 4385 C CA . LEU B 1 225 ? -15.5 -5.867 -16.516 1 74.62 225 LEU B CA 1
ATOM 4386 C C . LEU B 1 225 ? -16.375 -5.117 -17.516 1 74.62 225 LEU B C 1
ATOM 4388 O O . LEU B 1 225 ? -17.562 -5.426 -17.656 1 74.62 225 LEU B O 1
ATOM 4392 N N . GLU B 1 226 ? -15.805 -4.07 -18.109 1 74 226 GLU B N 1
ATOM 4393 C CA . GLU B 1 226 ? -16.547 -3.357 -19.141 1 74 226 GLU B CA 1
ATOM 4394 C C . GLU B 1 226 ? -16.906 -4.285 -20.297 1 74 226 GLU B C 1
ATOM 4396 O O . GLU B 1 226 ? -16.312 -5.363 -20.438 1 74 226 GLU B O 1
ATOM 4401 N N . GLU B 1 227 ? -17.938 -3.908 -21.062 1 65.69 227 GLU B N 1
ATOM 4402 C CA . GLU B 1 227 ? -18.469 -4.73 -22.141 1 65.69 227 GLU B CA 1
ATOM 4403 C C . GLU B 1 227 ? -17.359 -5.25 -23.047 1 65.69 227 GLU B C 1
ATOM 4405 O O . GLU B 1 227 ? -17.344 -6.43 -23.406 1 65.69 227 GLU B O 1
ATOM 4410 N N . ASN B 1 228 ? -16.484 -4.363 -23.406 1 64.31 228 ASN B N 1
ATOM 4411 C CA . ASN B 1 228 ? -15.367 -4.793 -24.266 1 64.31 228 ASN B CA 1
ATOM 4412 C C . ASN B 1 228 ? -14.117 -5.078 -23.438 1 64.31 228 ASN B C 1
ATOM 4414 O O . ASN B 1 228 ? -13.008 -5.094 -23.969 1 64.31 228 ASN B O 1
ATOM 4418 N N . GLY B 1 229 ? -14.422 -5.25 -22.172 1 69.94 229 GLY B N 1
ATOM 4419 C CA . GLY B 1 229 ? -13.289 -5.395 -21.266 1 69.94 229 GLY B CA 1
ATOM 4420 C C . GLY B 1 229 ? -12.508 -6.676 -21.5 1 69.94 229 GLY B C 1
ATOM 4421 O O . GLY B 1 229 ? -11.273 -6.664 -21.516 1 69.94 229 GLY B O 1
ATOM 4422 N N . ALA B 1 230 ? -13.297 -7.68 -21.719 1 63.84 230 ALA B N 1
ATOM 4423 C CA . ALA B 1 230 ? -12.656 -8.969 -21.938 1 63.84 230 ALA B CA 1
ATOM 4424 C C . ALA B 1 230 ? -11.781 -8.945 -23.188 1 63.84 230 ALA B C 1
ATOM 4426 O O . ALA B 1 230 ? -10.633 -9.398 -23.156 1 63.84 230 ALA B O 1
ATOM 4427 N N . SER B 1 231 ? -12.312 -8.32 -24.234 1 65.38 231 SER B N 1
ATOM 4428 C CA . SER B 1 231 ? -11.562 -8.219 -25.469 1 65.38 231 SER B CA 1
ATOM 4429 C C . SER B 1 231 ? -10.328 -7.336 -25.297 1 65.38 231 SER B C 1
ATOM 4431 O O . SER B 1 231 ? -9.266 -7.641 -25.844 1 65.38 231 SER B O 1
ATOM 4433 N N . LEU B 1 232 ? -10.547 -6.328 -24.562 1 66.75 232 LEU B N 1
ATOM 4434 C CA . LEU B 1 232 ? -9.445 -5.398 -24.328 1 66.75 232 LEU B CA 1
ATOM 4435 C C . LEU B 1 232 ? -8.352 -6.051 -23.484 1 66.75 232 LEU B C 1
ATOM 4437 O O . LEU B 1 232 ? -7.164 -5.879 -23.75 1 66.75 232 LEU B O 1
ATOM 4441 N N . MET B 1 233 ? -8.789 -6.848 -22.547 1 69.31 233 MET B N 1
ATOM 4442 C CA . MET B 1 233 ? -7.836 -7.551 -21.688 1 69.31 233 MET B CA 1
ATOM 4443 C C . MET B 1 233 ? -7.043 -8.578 -22.484 1 69.31 233 MET B C 1
ATOM 4445 O O . MET B 1 233 ? -5.84 -8.742 -22.266 1 69.31 233 MET B O 1
ATOM 4449 N N . GLN B 1 234 ? -7.734 -9.062 -23.453 1 64.19 234 GLN B N 1
ATOM 4450 C CA . GLN B 1 234 ? -7.109 -10.094 -24.281 1 64.19 234 GLN B CA 1
ATOM 4451 C C . GLN B 1 234 ? -6.137 -9.492 -25.281 1 64.19 234 GLN B C 1
ATOM 4453 O O . GLN B 1 234 ? -5.191 -10.148 -25.719 1 64.19 234 GLN B O 1
ATOM 4458 N N . THR B 1 235 ? -6.414 -8.258 -25.562 1 64.5 235 THR B N 1
ATOM 4459 C CA . THR B 1 235 ? -5.555 -7.613 -26.547 1 64.5 235 THR B CA 1
ATOM 4460 C C . THR B 1 235 ? -4.336 -6.984 -25.875 1 64.5 235 THR B C 1
ATOM 4462 O O . THR B 1 235 ? -3.219 -7.09 -26.391 1 64.5 235 THR B O 1
ATOM 4465 N N . PHE B 1 236 ? -4.52 -6.445 -24.781 1 68.5 236 PHE B N 1
ATOM 4466 C CA . PHE B 1 236 ? -3.455 -5.633 -24.203 1 68.5 236 PHE B CA 1
ATOM 4467 C C . PHE B 1 236 ? -2.605 -6.457 -23.25 1 68.5 236 PHE B C 1
ATOM 4469 O O . PHE B 1 236 ? -1.385 -6.285 -23.188 1 68.5 236 PHE B O 1
ATOM 4476 N N . VAL B 1 237 ? -3.141 -7.395 -22.656 1 73.81 237 VAL B N 1
ATOM 4477 C CA . VAL B 1 237 ? -2.463 -8.086 -21.562 1 73.81 237 VAL B CA 1
ATOM 4478 C C . VAL B 1 237 ? -1.503 -9.133 -22.125 1 73.81 237 VAL B C 1
ATOM 4480 O O . VAL B 1 237 ? -0.36 -9.242 -21.672 1 73.81 237 VAL B O 1
ATOM 4483 N N . PRO B 1 238 ? -1.819 -9.672 -23.234 1 81.88 238 PRO B N 1
ATOM 4484 C CA . PRO B 1 238 ? -0.955 -10.742 -23.734 1 81.88 238 PRO B CA 1
ATOM 4485 C C . PRO B 1 238 ? 0.385 -10.227 -24.25 1 81.88 238 PRO B C 1
ATOM 4487 O O . PRO B 1 238 ? 1.393 -10.938 -24.188 1 81.88 238 PRO B O 1
ATOM 4490 N N . GLN B 1 239 ? 0.423 -9 -24.531 1 88.31 239 GLN B N 1
ATOM 4491 C CA . GLN B 1 239 ? 1.619 -8.516 -25.203 1 88.31 239 GLN B CA 1
ATOM 4492 C C . GLN B 1 239 ? 2.609 -7.91 -24.219 1 88.31 239 GLN B C 1
ATOM 4494 O O . GLN B 1 239 ? 3.822 -7.973 -24.438 1 88.31 239 GLN B O 1
ATOM 4499 N N . ASN B 1 240 ? 2.15 -7.398 -23.172 1 91.69 240 ASN B N 1
ATOM 4500 C CA . ASN B 1 240 ? 3.021 -6.523 -22.406 1 91.69 240 ASN B CA 1
ATOM 4501 C C . ASN B 1 240 ? 3.826 -7.305 -21.359 1 91.69 240 ASN B C 1
ATOM 4503 O O . ASN B 1 240 ? 4.93 -6.902 -21 1 91.69 240 ASN B O 1
ATOM 4507 N N . VAL B 1 241 ? 3.307 -8.445 -20.922 1 95.5 241 VAL B N 1
ATOM 4508 C CA . VAL B 1 241 ? 4.082 -9.25 -19.984 1 95.5 241 VAL B CA 1
ATOM 4509 C C . VAL B 1 241 ? 5.312 -9.82 -20.688 1 95.5 241 VAL B C 1
ATOM 4511 O O . VAL B 1 241 ? 6.426 -9.742 -20.156 1 95.5 241 VAL B O 1
ATOM 4514 N N . PRO B 1 242 ? 5.164 -10.336 -21.922 1 97.25 242 PRO B N 1
ATOM 4515 C CA . PRO B 1 242 ? 6.359 -10.758 -22.656 1 97.25 242 PRO B CA 1
ATOM 4516 C C . PRO B 1 242 ? 7.348 -9.617 -22.875 1 97.25 242 PRO B C 1
ATOM 4518 O O . PRO B 1 242 ? 8.555 -9.805 -22.734 1 97.25 242 PRO B O 1
ATOM 4521 N N . ILE B 1 243 ? 6.859 -8.453 -23.172 1 95.69 243 ILE B N 1
ATOM 4522 C CA . ILE B 1 243 ? 7.711 -7.301 -23.453 1 95.69 243 ILE B CA 1
ATOM 4523 C C . ILE B 1 243 ? 8.547 -6.973 -22.219 1 95.69 243 ILE B C 1
ATOM 4525 O O . ILE B 1 243 ? 9.773 -6.832 -22.297 1 95.69 243 ILE B O 1
ATOM 4529 N N . VAL B 1 244 ? 7.902 -6.879 -21.031 1 96 244 VAL B N 1
ATOM 4530 C CA . VAL B 1 244 ? 8.641 -6.516 -19.828 1 96 244 VAL B CA 1
ATOM 4531 C C . VAL B 1 244 ? 9.57 -7.66 -19.422 1 96 244 VAL B C 1
ATOM 4533 O O . VAL B 1 244 ? 10.664 -7.426 -18.891 1 96 244 VAL B O 1
ATOM 4536 N N . THR B 1 245 ? 9.18 -8.883 -19.688 1 98.31 245 THR B N 1
ATOM 4537 C CA . THR B 1 245 ? 10 -10.047 -19.359 1 98.31 245 THR B CA 1
ATOM 4538 C C . THR B 1 245 ? 11.281 -10.062 -20.188 1 98.31 245 THR B C 1
ATOM 4540 O O . THR B 1 245 ? 12.375 -10.203 -19.656 1 98.31 245 THR B O 1
ATOM 4543 N N . LEU B 1 246 ? 11.148 -9.891 -21.453 1 98.5 246 LEU B N 1
ATOM 4544 C CA . LEU B 1 246 ? 12.305 -9.906 -22.359 1 98.5 246 LEU B CA 1
ATOM 4545 C C . LEU B 1 246 ? 13.227 -8.727 -22.078 1 98.5 246 LEU B C 1
ATOM 4547 O O . LEU B 1 246 ? 14.453 -8.867 -22.125 1 98.5 246 LEU B O 1
ATOM 4551 N N . LYS B 1 247 ? 12.656 -7.594 -21.766 1 97.44 247 LYS B N 1
ATOM 4552 C CA . LYS B 1 247 ? 13.469 -6.43 -21.406 1 97.44 247 LYS B CA 1
ATOM 4553 C C . LYS B 1 247 ? 14.258 -6.676 -20.125 1 97.44 247 LYS B C 1
ATOM 4555 O O . LYS B 1 247 ? 15.414 -6.281 -20.016 1 97.44 247 LYS B O 1
ATOM 4560 N N . ALA B 1 248 ? 13.602 -7.277 -19.141 1 97.56 248 ALA B N 1
ATOM 4561 C CA . ALA B 1 248 ? 14.289 -7.598 -17.906 1 97.56 248 ALA B CA 1
ATOM 4562 C C . ALA B 1 248 ? 15.43 -8.586 -18.141 1 97.56 248 ALA B C 1
ATOM 4564 O O . ALA B 1 248 ? 16.516 -8.445 -17.562 1 97.56 248 ALA B O 1
ATOM 4565 N N . ILE B 1 249 ? 15.195 -9.562 -18.969 1 98.62 249 ILE B N 1
ATOM 4566 C CA . ILE B 1 249 ? 16.219 -10.555 -19.297 1 98.62 249 ILE B CA 1
ATOM 4567 C C . ILE B 1 249 ? 17.391 -9.867 -19.984 1 98.62 249 ILE B C 1
ATOM 4569 O O . ILE B 1 249 ? 18.547 -10.117 -19.625 1 98.62 249 ILE B O 1
ATOM 4573 N N . GLU B 1 250 ? 17.094 -8.977 -20.891 1 98.38 250 GLU B N 1
ATOM 4574 C CA . GLU B 1 250 ? 18.141 -8.203 -21.578 1 98.38 250 GLU B CA 1
ATOM 4575 C C . GLU B 1 250 ? 18.938 -7.363 -20.594 1 98.38 250 GLU B C 1
ATOM 4577 O O . GLU B 1 250 ? 20.172 -7.324 -20.656 1 98.38 250 GLU B O 1
ATOM 4582 N N . LYS B 1 251 ? 18.281 -6.723 -19.688 1 96.19 251 LYS B N 1
ATOM 4583 C CA . LYS B 1 251 ? 18.938 -5.883 -18.688 1 96.19 251 LYS B CA 1
ATOM 4584 C C . LYS B 1 251 ? 19.875 -6.707 -17.812 1 96.19 251 LYS B C 1
ATOM 4586 O O . LYS B 1 251 ? 20.859 -6.18 -17.266 1 96.19 251 LYS B O 1
ATOM 4591 N N . ALA B 1 252 ? 19.547 -7.98 -17.656 1 97.25 252 ALA B N 1
ATOM 4592 C CA . ALA B 1 252 ? 20.375 -8.883 -16.859 1 97.25 252 ALA B CA 1
ATOM 4593 C C . ALA B 1 252 ? 21.516 -9.445 -17.688 1 97.25 252 ALA B C 1
ATOM 4595 O O . ALA B 1 252 ? 22.297 -10.266 -17.203 1 97.25 252 ALA B O 1
ATOM 4596 N N . ASN B 1 253 ? 21.562 -9.039 -18.969 1 98.19 253 ASN B N 1
ATOM 4597 C CA . ASN B 1 253 ? 22.547 -9.547 -19.922 1 98.19 253 ASN B CA 1
ATOM 4598 C C . ASN B 1 253 ? 22.422 -11.055 -20.109 1 98.19 253 ASN B C 1
ATOM 4600 O O . ASN B 1 253 ? 23.422 -11.781 -20.094 1 98.19 253 ASN B O 1
ATOM 4604 N N . LEU B 1 254 ? 21.219 -11.531 -20.172 1 98.5 254 LEU B N 1
ATOM 4605 C CA . LEU B 1 254 ? 20.875 -12.938 -20.391 1 98.5 254 LEU B CA 1
ATOM 4606 C C . LEU B 1 254 ? 20 -13.102 -21.625 1 98.5 254 LEU B C 1
ATOM 4608 O O . LEU B 1 254 ? 19.625 -12.109 -22.266 1 98.5 254 LEU B O 1
ATOM 4612 N N . CYS B 1 255 ? 19.766 -14.305 -22.047 1 98.44 255 CYS B N 1
ATOM 4613 C CA . CYS B 1 255 ? 18.766 -14.672 -23.031 1 98.44 255 CYS B CA 1
ATOM 4614 C C . CYS B 1 255 ? 17.766 -15.656 -22.438 1 98.44 255 CYS B C 1
ATOM 4616 O O . CYS B 1 255 ? 17.953 -16.156 -21.344 1 98.44 255 CYS B O 1
ATOM 4618 N N . VAL B 1 256 ? 16.703 -15.898 -23.125 1 98.56 256 VAL B N 1
ATOM 4619 C CA . VAL B 1 256 ? 15.594 -16.719 -22.625 1 98.56 256 VAL B CA 1
ATOM 4620 C C . VAL B 1 256 ? 16.094 -18.109 -22.266 1 98.56 256 VAL B C 1
ATOM 4622 O O . VAL B 1 256 ? 15.625 -18.719 -21.297 1 98.56 256 VAL B O 1
ATOM 4625 N N . LYS B 1 257 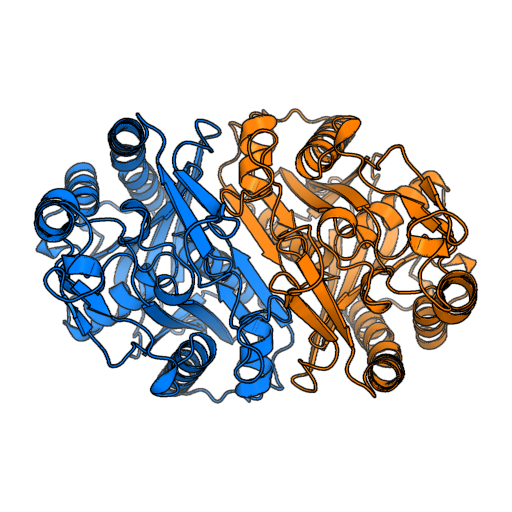? 17.078 -18.609 -22.953 1 97.88 257 LYS B N 1
ATOM 4626 C CA . LYS B 1 257 ? 17.609 -19.953 -22.75 1 97.88 257 LYS B CA 1
ATOM 4627 C C . LYS B 1 257 ? 18.344 -20.047 -21.406 1 97.88 257 LYS B C 1
ATOM 4629 O O . LYS B 1 257 ? 18.531 -21.156 -20.875 1 97.88 257 LYS B O 1
ATOM 4634 N N . ASP B 1 258 ? 18.75 -18.906 -20.875 1 98.38 258 ASP B N 1
ATOM 4635 C CA . ASP B 1 258 ? 19.484 -18.875 -19.609 1 98.38 258 ASP B CA 1
ATOM 4636 C C . ASP B 1 258 ? 18.531 -19.016 -18.422 1 98.38 258 ASP B C 1
ATOM 4638 O O . ASP B 1 258 ? 18.969 -19.266 -17.297 1 98.38 258 ASP B O 1
ATOM 4642 N N . ILE B 1 259 ? 17.25 -18.859 -18.688 1 98.75 259 ILE B N 1
ATOM 4643 C CA . ILE B 1 259 ? 16.266 -18.875 -17.625 1 98.75 259 ILE B CA 1
ATOM 4644 C C . ILE B 1 259 ? 15.789 -20.312 -17.375 1 98.75 259 ILE B C 1
ATOM 4646 O O . ILE B 1 259 ? 15.391 -21.016 -18.312 1 98.75 259 ILE B O 1
ATOM 4650 N N . ASN B 1 260 ? 15.773 -20.703 -16.172 1 98.69 260 ASN B N 1
ATOM 4651 C CA . ASN B 1 260 ? 15.422 -22.078 -15.828 1 98.69 260 ASN B CA 1
ATOM 4652 C C . ASN B 1 260 ? 13.906 -22.25 -15.688 1 98.69 260 ASN B C 1
ATOM 4654 O O . ASN B 1 260 ? 13.367 -23.312 -16 1 98.69 260 ASN B O 1
ATOM 4658 N N . HIS B 1 261 ? 13.242 -21.234 -15.18 1 98.81 261 HIS B N 1
ATOM 4659 C CA . HIS B 1 261 ? 11.812 -21.391 -14.93 1 98.81 261 HIS B CA 1
ATOM 4660 C C . HIS B 1 261 ? 11.133 -20.031 -14.828 1 98.81 261 HIS B C 1
ATOM 4662 O O . HIS B 1 261 ? 11.766 -19.031 -14.469 1 98.81 261 HIS B O 1
ATOM 4668 N N . PHE B 1 262 ? 9.867 -19.969 -15.164 1 98.88 262 PHE B N 1
ATOM 4669 C CA . PHE B 1 262 ? 9.07 -18.75 -15.148 1 98.88 262 PHE B CA 1
ATOM 4670 C C . PHE B 1 262 ? 7.914 -18.875 -14.164 1 98.88 262 PHE B C 1
ATOM 4672 O O . PHE B 1 262 ? 7.152 -19.844 -14.211 1 98.88 262 PHE B O 1
ATOM 4679 N N . ILE B 1 263 ? 7.836 -17.906 -13.266 1 98.81 263 ILE B N 1
ATOM 4680 C CA . ILE B 1 263 ? 6.727 -17.75 -12.328 1 98.81 263 ILE B CA 1
ATOM 4681 C C . ILE B 1 263 ? 5.887 -16.531 -12.711 1 98.81 263 ILE B C 1
ATOM 4683 O O . ILE B 1 263 ? 6.258 -15.398 -12.414 1 98.81 263 ILE B O 1
ATOM 4687 N N . PHE B 1 264 ? 4.734 -16.797 -13.273 1 98.06 264 PHE B N 1
ATOM 4688 C CA . PHE B 1 264 ? 3.82 -15.719 -13.641 1 98.06 264 PHE B CA 1
ATOM 4689 C C . PHE B 1 264 ? 2.723 -15.555 -12.602 1 98.06 264 PHE B C 1
ATOM 4691 O O . PHE B 1 264 ? 2.395 -16.5 -11.883 1 98.06 264 PHE B O 1
ATOM 4698 N N . HIS B 1 265 ? 2.193 -14.281 -12.453 1 95.62 265 HIS B N 1
ATOM 4699 C CA . HIS B 1 265 ? 0.905 -14.242 -11.773 1 95.62 265 HIS B CA 1
ATOM 4700 C C . HIS B 1 265 ? -0.145 -15.047 -12.523 1 95.62 265 HIS B C 1
ATOM 4702 O O . HIS B 1 265 ? 0.073 -15.438 -13.68 1 95.62 265 HIS B O 1
ATOM 4708 N N . GLN B 1 266 ? -1.257 -15.391 -11.953 1 94.31 266 GLN B N 1
ATOM 4709 C CA . GLN B 1 266 ? -2.133 -16.453 -12.453 1 94.31 266 GLN B CA 1
ATOM 4710 C C . GLN B 1 266 ? -3.543 -15.922 -12.695 1 94.31 266 GLN B C 1
ATOM 4712 O O . GLN B 1 266 ? -4.488 -16.328 -12.023 1 94.31 266 GLN B O 1
ATOM 4717 N N . PRO B 1 267 ? -3.725 -15.109 -13.742 1 89.88 267 PRO B N 1
ATOM 4718 C CA . PRO B 1 267 ? -5.086 -14.641 -14 1 89.88 267 PRO B CA 1
ATOM 4719 C C . PRO B 1 267 ? -5.945 -15.688 -14.711 1 89.88 267 PRO B C 1
ATOM 4721 O O . PRO B 1 267 ? -7.152 -15.766 -14.461 1 89.88 267 PRO B O 1
ATOM 4724 N N . SER B 1 268 ? -5.398 -16.406 -15.672 1 88.75 268 SER B N 1
ATOM 4725 C CA . SER B 1 268 ? -6.047 -17.453 -16.438 1 88.75 268 SER B CA 1
ATOM 4726 C C . SER B 1 268 ? -5.02 -18.328 -17.156 1 88.75 268 SER B C 1
ATOM 4728 O O . SER B 1 268 ? -3.945 -17.859 -17.531 1 88.75 268 SER B O 1
ATOM 4730 N N . SER B 1 269 ? -5.406 -19.562 -17.344 1 91.25 269 SER B N 1
ATOM 4731 C CA . SER B 1 269 ? -4.5 -20.5 -18.016 1 91.25 269 SER B CA 1
ATOM 4732 C C . SER B 1 269 ? -4.23 -20.047 -19.453 1 91.25 269 SER B C 1
ATOM 4734 O O . SER B 1 269 ? -3.117 -20.219 -19.953 1 91.25 269 SER B O 1
ATOM 4736 N N . LEU B 1 270 ? -5.188 -19.516 -20.062 1 87.12 270 LEU B N 1
ATOM 4737 C CA . LEU B 1 270 ? -5.047 -19.078 -21.438 1 87.12 270 LEU B CA 1
ATOM 4738 C C . LEU B 1 270 ? -4.066 -17.906 -21.547 1 87.12 270 LEU B C 1
ATOM 4740 O O . LEU B 1 270 ? -3.201 -17.906 -22.422 1 87.12 270 LEU B O 1
ATOM 4744 N N . LEU B 1 271 ? -4.242 -16.969 -20.688 1 88.5 271 LEU B N 1
ATOM 4745 C CA . LEU B 1 271 ? -3.354 -15.812 -20.719 1 88.5 271 LEU B CA 1
ATOM 4746 C C . LEU B 1 271 ? -1.914 -16.234 -20.422 1 88.5 271 LEU B C 1
ATOM 4748 O O . LEU B 1 271 ? -0.977 -15.711 -21.031 1 88.5 271 LEU B O 1
ATOM 4752 N N . ILE B 1 272 ? -1.752 -17.109 -19.516 1 94.06 272 ILE B N 1
ATOM 4753 C CA . ILE B 1 272 ? -0.425 -17.594 -19.172 1 94.06 272 ILE B CA 1
ATOM 4754 C C . ILE B 1 272 ? 0.21 -18.281 -20.375 1 94.06 272 ILE B C 1
ATOM 4756 O O . ILE B 1 272 ? 1.393 -18.078 -20.656 1 94.06 272 ILE B O 1
ATOM 4760 N N . LYS B 1 273 ? -0.571 -19.062 -21.047 1 93.19 273 LYS B N 1
ATOM 4761 C CA . LYS B 1 273 ? -0.093 -19.719 -22.266 1 93.19 273 LYS B CA 1
ATOM 4762 C C . LYS B 1 273 ? 0.323 -18.703 -23.312 1 93.19 273 LYS B C 1
ATOM 4764 O O . LYS B 1 273 ? 1.332 -18.875 -24 1 93.19 273 LYS B O 1
ATOM 4769 N N . MET B 1 274 ? -0.453 -17.672 -23.438 1 92.62 274 MET B N 1
ATOM 4770 C CA . MET B 1 274 ? -0.133 -16.625 -24.406 1 92.62 274 MET B CA 1
ATOM 4771 C C . MET B 1 274 ? 1.162 -15.906 -24.016 1 92.62 274 MET B C 1
ATOM 4773 O O . MET B 1 274 ? 1.949 -15.531 -24.891 1 92.62 274 MET B O 1
ATOM 4777 N N . TRP B 1 275 ? 1.368 -15.672 -22.734 1 95.69 275 TRP B N 1
ATOM 4778 C CA . TRP B 1 275 ? 2.619 -15.078 -22.281 1 95.69 275 TRP B CA 1
ATOM 4779 C C . TRP B 1 275 ? 3.807 -15.969 -22.625 1 95.69 275 TRP B C 1
ATOM 4781 O O . TRP B 1 275 ? 4.832 -15.484 -23.109 1 95.69 275 TRP B O 1
ATOM 4791 N N . ALA B 1 276 ? 3.629 -17.25 -22.375 1 96.94 276 ALA B N 1
ATOM 4792 C CA . ALA B 1 276 ? 4.684 -18.219 -22.688 1 96.94 276 ALA B CA 1
ATOM 4793 C C . ALA B 1 276 ? 5.004 -18.203 -24.188 1 96.94 276 ALA B C 1
ATOM 4795 O O . ALA B 1 276 ? 6.176 -18.203 -24.578 1 96.94 276 ALA B O 1
ATOM 4796 N N . MET B 1 277 ? 3.99 -18.203 -24.984 1 95.75 277 MET B N 1
ATOM 4797 C CA . MET B 1 277 ? 4.164 -18.172 -26.422 1 95.75 277 MET B CA 1
ATOM 4798 C C . MET B 1 277 ? 4.891 -16.906 -26.859 1 95.75 277 MET B C 1
ATOM 4800 O O . MET B 1 277 ? 5.781 -16.969 -27.719 1 95.75 277 MET B O 1
ATOM 4804 N N . GLY B 1 278 ? 4.531 -15.82 -26.297 1 95.94 278 GLY B N 1
ATOM 4805 C CA . GLY B 1 278 ? 5.156 -14.555 -26.625 1 95.94 278 GLY B CA 1
ATOM 4806 C C . GLY B 1 278 ? 6.629 -14.5 -26.266 1 95.94 278 GLY B C 1
ATOM 4807 O O . GLY B 1 278 ? 7.41 -13.805 -26.906 1 95.94 278 GLY B O 1
ATOM 4808 N N . ILE B 1 279 ? 6.965 -15.203 -25.219 1 97.81 279 ILE B N 1
ATOM 4809 C CA . ILE B 1 279 ? 8.352 -15.242 -24.75 1 97.81 279 ILE B CA 1
ATOM 4810 C C . ILE B 1 279 ? 9.109 -16.328 -25.516 1 97.81 279 ILE B C 1
ATOM 4812 O O . ILE B 1 279 ? 10.344 -16.297 -25.594 1 97.81 279 ILE B O 1
ATOM 4816 N N . GLY B 1 280 ? 8.414 -17.297 -26.031 1 97.44 280 GLY B N 1
ATOM 4817 C CA . GLY B 1 280 ? 9.016 -18.391 -26.781 1 97.44 280 GLY B CA 1
ATOM 4818 C C . GLY B 1 280 ? 9.43 -19.562 -25.906 1 97.44 280 GLY B C 1
ATOM 4819 O O . GLY B 1 280 ? 10.469 -20.172 -26.125 1 97.44 280 GLY B O 1
ATOM 4820 N N . ILE B 1 281 ? 8.602 -19.844 -24.906 1 97.94 281 ILE B N 1
ATOM 4821 C CA . ILE B 1 281 ? 8.969 -20.938 -24.016 1 97.94 281 ILE B CA 1
ATOM 4822 C C . ILE B 1 281 ? 7.891 -22.016 -24.047 1 97.94 281 ILE B C 1
ATOM 4824 O O . ILE B 1 281 ? 6.734 -21.734 -24.359 1 97.94 281 ILE B O 1
ATOM 4828 N N . LYS B 1 282 ? 8.281 -23.203 -23.688 1 97.12 282 LYS B N 1
ATOM 4829 C CA . LYS B 1 282 ? 7.383 -24.359 -23.656 1 97.12 282 LYS B CA 1
ATOM 4830 C C . LYS B 1 282 ? 6.711 -24.5 -22.297 1 97.12 282 LYS B C 1
ATOM 4832 O O . LYS B 1 282 ? 7.059 -23.797 -21.344 1 97.12 282 LYS B O 1
ATOM 4837 N N . GLU B 1 283 ? 5.797 -25.375 -22.234 1 96.38 283 GLU B N 1
ATOM 4838 C CA . GLU B 1 283 ? 4.934 -25.547 -21.062 1 96.38 283 GLU B CA 1
ATOM 4839 C C . GLU B 1 283 ? 5.734 -26.016 -19.859 1 96.38 283 GLU B C 1
ATOM 4841 O O . GLU B 1 283 ? 5.367 -25.734 -18.719 1 96.38 283 GLU B O 1
ATOM 4846 N N . ASP B 1 284 ? 6.805 -26.688 -20.062 1 96.88 284 ASP B N 1
ATOM 4847 C CA . ASP B 1 284 ? 7.582 -27.234 -18.953 1 96.88 284 ASP B CA 1
ATOM 4848 C C . ASP B 1 284 ? 8.438 -26.141 -18.312 1 96.88 284 ASP B C 1
ATOM 4850 O O . ASP B 1 284 ? 9.039 -26.359 -17.25 1 96.88 284 ASP B O 1
ATOM 4854 N N . LYS B 1 285 ? 8.438 -24.922 -18.844 1 98.06 285 LYS B N 1
ATOM 4855 C CA . LYS B 1 285 ? 9.289 -23.828 -18.375 1 98.06 285 LYS B CA 1
ATOM 4856 C C . LYS B 1 285 ? 8.523 -22.906 -17.438 1 98.06 285 LYS B C 1
ATOM 4858 O O . LYS B 1 285 ? 9.102 -21.969 -16.859 1 98.06 285 LYS B O 1
ATOM 4863 N N . TYR B 1 286 ? 7.254 -23.141 -17.266 1 98.38 286 TYR B N 1
ATOM 4864 C CA . TYR B 1 286 ? 6.484 -22.328 -16.328 1 98.38 286 TYR B CA 1
ATOM 4865 C C . TYR B 1 286 ? 5.512 -23.203 -15.531 1 98.38 286 TYR B C 1
ATOM 4867 O O . TYR B 1 286 ? 5.238 -24.344 -15.914 1 98.38 286 TYR B O 1
ATOM 4875 N N . THR B 1 287 ? 5.07 -22.703 -14.406 1 98.31 287 THR B N 1
ATOM 4876 C CA . THR B 1 287 ? 4.105 -23.391 -13.555 1 98.31 287 THR B CA 1
ATOM 4877 C C . THR B 1 287 ? 2.738 -22.719 -13.633 1 98.31 287 THR B C 1
ATOM 4879 O O . THR B 1 287 ? 2.641 -21.5 -13.602 1 98.31 287 THR B O 1
ATOM 4882 N N . ASN B 1 288 ? 1.737 -23.469 -13.805 1 97.44 288 ASN B N 1
ATOM 4883 C CA . ASN B 1 288 ? 0.347 -23.031 -13.844 1 97.44 288 ASN B CA 1
ATOM 4884 C C . ASN B 1 288 ? -0.46 -23.609 -12.688 1 97.44 288 ASN B C 1
ATOM 4886 O O . ASN B 1 288 ? -0.55 -24.844 -12.547 1 97.44 288 ASN B O 1
ATOM 4890 N N . THR B 1 289 ? -1.098 -22.734 -11.875 1 97.75 289 THR B N 1
ATOM 4891 C CA . THR B 1 289 ? -1.837 -23.188 -10.703 1 97.75 289 THR B CA 1
ATOM 4892 C C . THR B 1 289 ? -3.318 -22.844 -10.836 1 97.75 289 THR B C 1
ATOM 4894 O O . THR B 1 289 ? -4.113 -23.172 -9.945 1 97.75 289 THR B O 1
ATOM 4897 N N . VAL B 1 290 ? -3.756 -22.297 -11.914 1 96.25 290 VAL B N 1
ATOM 4898 C CA . VAL B 1 290 ? -5.074 -21.688 -12.102 1 96.25 290 VAL B CA 1
ATOM 4899 C C . VAL B 1 290 ? -6.152 -22.766 -11.953 1 96.25 290 VAL B C 1
ATOM 4901 O O . VAL B 1 290 ? -7.188 -22.531 -11.328 1 96.25 290 VAL B O 1
ATOM 4904 N N . GLU B 1 291 ? -5.859 -23.891 -12.555 1 94.88 291 GLU B N 1
ATOM 4905 C CA . GLU B 1 291 ? -6.871 -24.953 -12.625 1 94.88 291 GLU B CA 1
ATOM 4906 C C . GLU B 1 291 ? -7.406 -25.297 -11.242 1 94.88 291 GLU B C 1
ATOM 4908 O O . GLU B 1 291 ? -8.617 -25.438 -11.055 1 94.88 291 GLU B O 1
ATOM 4913 N N . ARG B 1 292 ? -6.551 -25.344 -10.297 1 95.56 292 ARG B N 1
ATOM 4914 C CA . ARG B 1 292 ? -6.922 -25.828 -8.969 1 95.56 292 ARG B CA 1
ATOM 4915 C C . ARG B 1 292 ? -7.184 -24.656 -8.023 1 95.56 292 ARG B C 1
ATOM 4917 O O . ARG B 1 292 ? -8.047 -24.75 -7.145 1 95.56 292 ARG B O 1
ATOM 4924 N N . TYR B 1 293 ? -6.48 -23.547 -8.211 1 96.56 293 TYR B N 1
ATOM 4925 C CA . TYR B 1 293 ? -6.504 -22.516 -7.184 1 96.56 293 TYR B CA 1
ATOM 4926 C C . TYR B 1 293 ? -7.242 -21.281 -7.676 1 96.56 293 TYR B C 1
ATOM 4928 O O . TYR B 1 293 ? -7.543 -20.375 -6.891 1 96.56 293 TYR B O 1
ATOM 4936 N N . SER B 1 294 ? -7.59 -21.219 -8.977 1 94.44 294 SER B N 1
ATOM 4937 C CA . SER B 1 294 ? -8.203 -20.047 -9.594 1 94.44 294 SER B CA 1
ATOM 4938 C C . SER B 1 294 ? -7.293 -18.828 -9.484 1 94.44 294 SER B C 1
ATOM 4940 O O . SER B 1 294 ? -6.066 -18.953 -9.422 1 94.44 294 SER B O 1
ATOM 4942 N N . CYS B 1 295 ? -7.871 -17.641 -9.641 1 92.44 295 CYS B N 1
ATOM 4943 C CA . CYS B 1 295 ? -7.098 -16.422 -9.555 1 92.44 295 CYS B CA 1
ATOM 4944 C C . CYS B 1 295 ? -7.016 -15.922 -8.117 1 92.44 295 CYS B C 1
ATOM 4946 O O . CYS B 1 295 ? -8.039 -15.648 -7.488 1 92.44 295 CYS B O 1
ATOM 4948 N N . LEU B 1 296 ? -5.762 -15.781 -7.707 1 95.69 296 LEU B N 1
ATOM 4949 C CA . LEU B 1 296 ? -5.574 -15.359 -6.32 1 95.69 296 LEU B CA 1
ATOM 4950 C C . LEU B 1 296 ? -4.91 -13.992 -6.254 1 95.69 296 LEU B C 1
ATOM 4952 O O . LEU B 1 296 ? -4.328 -13.625 -5.23 1 95.69 296 LEU B O 1
ATOM 4956 N N . SER B 1 297 ? -4.906 -13.289 -7.301 1 93.81 297 SER B N 1
ATOM 4957 C CA . SER B 1 297 ? -4.363 -11.938 -7.363 1 93.81 297 SER B CA 1
ATOM 4958 C C . SER B 1 297 ? -2.969 -11.875 -6.746 1 93.81 297 SER B C 1
ATOM 4960 O O . SER B 1 297 ? -2.059 -12.586 -7.18 1 93.81 297 SER B O 1
ATOM 4962 N N . SER B 1 298 ? -2.807 -11.164 -5.609 1 96.38 298 SER B N 1
ATOM 4963 C CA . SER B 1 298 ? -1.479 -10.906 -5.062 1 96.38 298 SER B CA 1
ATOM 4964 C C . SER B 1 298 ? -0.85 -12.172 -4.504 1 96.38 298 SER B C 1
ATOM 4966 O O . SER B 1 298 ? 0.367 -12.242 -4.32 1 96.38 298 SER B O 1
ATOM 4968 N N . VAL B 1 299 ? -1.642 -13.203 -4.219 1 98.06 299 VAL B N 1
ATOM 4969 C CA . VAL B 1 299 ? -1.152 -14.445 -3.633 1 98.06 299 VAL B CA 1
ATOM 4970 C C . VAL B 1 299 ? -0.593 -15.344 -4.73 1 98.06 299 VAL B C 1
ATOM 4972 O O . VAL B 1 299 ? 0.153 -16.281 -4.449 1 98.06 299 VAL B O 1
ATOM 4975 N N . SER B 1 300 ? -0.886 -15.039 -5.945 1 97.75 300 SER B N 1
ATOM 4976 C CA . SER B 1 300 ? -0.608 -15.945 -7.059 1 97.75 300 SER B CA 1
ATOM 4977 C C . SER B 1 300 ? 0.884 -16.234 -7.172 1 97.75 300 SER B C 1
ATOM 4979 O O . SER B 1 300 ? 1.282 -17.391 -7.348 1 97.75 300 SER B O 1
ATOM 4981 N N . ILE B 1 301 ? 1.714 -15.242 -7.02 1 98.56 301 ILE B N 1
ATOM 4982 C CA . ILE B 1 301 ? 3.143 -15.391 -7.277 1 98.56 301 ILE B CA 1
ATOM 4983 C C . ILE B 1 301 ? 3.775 -16.25 -6.184 1 98.56 301 ILE B C 1
ATOM 4985 O O . ILE B 1 301 ? 4.434 -17.25 -6.473 1 98.56 301 ILE B O 1
ATOM 4989 N N . PRO B 1 302 ? 3.566 -15.938 -4.914 1 98.75 302 PRO B N 1
ATOM 4990 C CA . PRO B 1 302 ? 4.188 -16.797 -3.908 1 98.75 302 PRO B CA 1
ATOM 4991 C C . PRO B 1 302 ? 3.619 -18.219 -3.91 1 98.75 302 PRO B C 1
ATOM 4993 O O . PRO B 1 302 ? 4.348 -19.172 -3.65 1 98.75 302 PRO B O 1
ATOM 4996 N N . LEU B 1 303 ? 2.344 -18.391 -4.195 1 98.81 303 LEU B N 1
ATOM 4997 C CA . LEU B 1 303 ? 1.767 -19.719 -4.293 1 98.81 303 LEU B CA 1
ATOM 4998 C C . LEU B 1 303 ? 2.383 -20.5 -5.457 1 98.81 303 LEU B C 1
ATOM 5000 O O . LEU B 1 303 ? 2.721 -21.672 -5.312 1 98.81 303 LEU B O 1
ATOM 5004 N N . THR B 1 304 ? 2.49 -19.844 -6.605 1 98.81 304 THR B N 1
ATOM 5005 C CA . THR B 1 304 ? 3.055 -20.484 -7.785 1 98.81 304 THR B CA 1
ATOM 5006 C C . THR B 1 304 ? 4.52 -20.844 -7.555 1 98.81 304 THR B C 1
ATOM 5008 O O . THR B 1 304 ? 4.977 -21.906 -7.98 1 98.81 304 THR B O 1
ATOM 5011 N N . LEU B 1 305 ? 5.277 -19.969 -6.895 1 98.81 305 LEU B N 1
ATOM 5012 C CA . LEU B 1 305 ? 6.66 -20.266 -6.531 1 98.81 305 LEU B CA 1
ATOM 5013 C C . LEU B 1 305 ? 6.734 -21.5 -5.637 1 98.81 305 LEU B C 1
ATOM 5015 O O . LEU B 1 305 ? 7.559 -22.391 -5.863 1 98.81 305 LEU B O 1
ATOM 5019 N N . TYR B 1 306 ? 5.91 -21.547 -4.609 1 98.81 306 TYR B N 1
ATOM 5020 C CA . TYR B 1 306 ? 5.844 -22.688 -3.693 1 98.81 306 TYR B CA 1
ATOM 5021 C C . TYR B 1 306 ? 5.59 -23.984 -4.449 1 98.81 306 TYR B C 1
ATOM 5023 O O . TYR B 1 306 ? 6.262 -24.984 -4.219 1 98.81 306 TYR B O 1
ATOM 5031 N N . MET B 1 307 ? 4.617 -23.938 -5.344 1 98.62 307 MET B N 1
ATOM 5032 C CA . MET B 1 307 ? 4.246 -25.141 -6.086 1 98.62 307 MET B CA 1
ATOM 5033 C C . MET B 1 307 ? 5.371 -25.562 -7.027 1 98.62 307 MET B C 1
ATOM 5035 O O . MET B 1 307 ? 5.598 -26.75 -7.23 1 98.62 307 MET B O 1
ATOM 5039 N N . ALA B 1 308 ? 6.008 -24.578 -7.668 1 98.69 308 ALA B N 1
ATOM 5040 C CA . ALA B 1 308 ? 7.137 -24.891 -8.547 1 98.69 308 ALA B CA 1
ATOM 5041 C C . ALA B 1 308 ? 8.242 -25.594 -7.777 1 98.69 308 ALA B C 1
ATOM 5043 O O . ALA B 1 308 ? 8.844 -26.547 -8.289 1 98.69 308 ALA B O 1
ATOM 5044 N N . LEU B 1 309 ? 8.523 -25.156 -6.57 1 98.5 309 LEU B N 1
ATOM 5045 C CA . LEU B 1 309 ? 9.539 -25.781 -5.723 1 98.5 309 LEU B CA 1
ATOM 5046 C C . LEU B 1 309 ? 9.102 -27.172 -5.297 1 98.5 309 LEU B C 1
ATOM 5048 O O . LEU B 1 309 ? 9.875 -28.125 -5.391 1 98.5 309 LEU B O 1
ATOM 5052 N N . LYS B 1 310 ? 7.902 -27.25 -4.855 1 97.94 310 LYS B N 1
ATOM 5053 C CA . LYS B 1 310 ? 7.352 -28.516 -4.395 1 97.94 310 LYS B CA 1
ATOM 5054 C C . LYS B 1 310 ? 7.402 -29.578 -5.496 1 97.94 310 LYS B C 1
ATOM 5056 O O . LYS B 1 310 ? 7.641 -30.75 -5.23 1 97.94 310 LYS B O 1
ATOM 5061 N N . ASN B 1 311 ? 7.156 -29.109 -6.703 1 97.75 311 ASN B N 1
ATOM 5062 C CA . ASN B 1 311 ? 7.129 -30.016 -7.848 1 97.75 311 ASN B CA 1
ATOM 5063 C C . ASN B 1 311 ? 8.508 -30.156 -8.484 1 97.75 311 ASN B C 1
ATOM 5065 O O . ASN B 1 311 ? 8.633 -30.672 -9.602 1 97.75 311 ASN B O 1
ATOM 5069 N N . LYS B 1 312 ? 9.578 -29.641 -7.93 1 97.62 312 LYS B N 1
ATOM 5070 C CA . LYS B 1 312 ? 10.977 -29.781 -8.297 1 97.62 312 LYS B CA 1
ATOM 5071 C C . LYS B 1 312 ? 11.25 -29.188 -9.672 1 97.62 312 LYS B C 1
ATOM 5073 O O . LYS B 1 312 ? 12.031 -29.734 -10.453 1 97.62 312 LYS B O 1
ATOM 5078 N N . LYS B 1 313 ? 10.531 -28.125 -9.945 1 98 313 LYS B N 1
ATOM 5079 C CA . LYS B 1 313 ? 10.75 -27.406 -11.203 1 98 313 LYS B CA 1
ATOM 5080 C C . LYS B 1 313 ? 11.867 -26.375 -11.062 1 98 313 LYS B C 1
ATOM 5082 O O . LYS B 1 313 ? 12.422 -25.906 -12.055 1 98 313 LYS B O 1
ATOM 5087 N N . ILE B 1 314 ? 12.148 -25.969 -9.836 1 97.88 314 ILE B N 1
ATOM 5088 C CA . ILE B 1 314 ? 13.18 -24.984 -9.523 1 97.88 314 ILE B CA 1
ATOM 5089 C C . ILE B 1 314 ? 14.211 -25.594 -8.578 1 97.88 314 ILE B C 1
ATOM 5091 O O . ILE B 1 314 ? 13.852 -26.25 -7.598 1 97.88 314 ILE B O 1
ATOM 5095 N N . ASN B 1 315 ? 15.5 -25.391 -8.898 1 96.69 315 ASN B N 1
ATOM 5096 C CA . ASN B 1 315 ? 16.625 -25.859 -8.094 1 96.69 315 ASN B CA 1
ATOM 5097 C C . ASN B 1 315 ? 17.5 -24.719 -7.617 1 96.69 315 ASN B C 1
ATOM 5099 O O . ASN B 1 315 ? 17.422 -23.594 -8.141 1 96.69 315 ASN B O 1
ATOM 5103 N N . PRO B 1 316 ? 18.25 -25 -6.516 1 94.94 316 PRO B N 1
ATOM 5104 C CA . PRO B 1 316 ? 19.203 -23.969 -6.098 1 94.94 316 PRO B CA 1
ATOM 5105 C C . PRO B 1 316 ? 20.109 -23.5 -7.234 1 94.94 316 PRO B C 1
ATOM 5107 O O . PRO B 1 316 ? 20.547 -24.312 -8.055 1 94.94 316 PRO B O 1
ATOM 5110 N N . ASN B 1 317 ? 20.391 -22.219 -7.367 1 94.62 317 ASN B N 1
ATOM 5111 C CA . ASN B 1 317 ? 21.25 -21.562 -8.336 1 94.62 317 ASN B CA 1
ATOM 5112 C C . ASN B 1 317 ? 20.578 -21.406 -9.688 1 94.62 317 ASN B C 1
ATOM 5114 O O . ASN B 1 317 ? 21.203 -21.031 -10.672 1 94.62 317 ASN B O 1
ATOM 5118 N N . ASP B 1 318 ? 19.328 -21.75 -9.75 1 98 318 ASP B N 1
ATOM 5119 C CA . ASP B 1 318 ? 18.547 -21.484 -10.961 1 98 318 ASP B CA 1
ATOM 5120 C C . ASP B 1 318 ? 18.328 -20 -11.148 1 98 318 ASP B C 1
ATOM 5122 O O . ASP B 1 318 ? 18.219 -19.25 -10.172 1 98 318 ASP B O 1
ATOM 5126 N N . LYS B 1 319 ? 18.297 -19.578 -12.375 1 98.56 319 LYS B N 1
ATOM 5127 C CA . LYS B 1 319 ? 17.766 -18.266 -12.727 1 98.56 319 LYS B CA 1
ATOM 5128 C C . LYS B 1 319 ? 16.281 -18.344 -13.086 1 98.56 319 LYS B C 1
ATOM 5130 O O . LYS B 1 319 ? 15.891 -19.109 -13.961 1 98.56 319 LYS B O 1
ATOM 5135 N N . ILE B 1 320 ? 15.516 -17.531 -12.398 1 98.81 320 ILE B N 1
ATOM 5136 C CA . ILE B 1 320 ? 14.078 -17.594 -12.664 1 98.81 320 ILE B CA 1
ATOM 5137 C C . ILE B 1 320 ? 13.547 -16.203 -12.977 1 98.81 320 ILE B C 1
ATOM 5139 O O . ILE B 1 320 ? 14.164 -15.195 -12.602 1 98.81 320 ILE B O 1
ATOM 5143 N N . VAL B 1 321 ? 12.445 -16.172 -13.672 1 98.88 321 VAL B N 1
ATOM 5144 C CA . VAL B 1 321 ? 11.688 -14.953 -13.922 1 98.88 321 VAL B CA 1
ATOM 5145 C C . VAL B 1 321 ? 10.422 -14.945 -13.07 1 98.88 321 VAL B C 1
ATOM 5147 O O . VAL B 1 321 ? 9.734 -15.961 -12.961 1 98.88 321 VAL B O 1
ATOM 5150 N N . ILE B 1 322 ? 10.156 -13.891 -12.422 1 98.81 322 ILE B N 1
ATOM 5151 C CA . ILE B 1 322 ? 8.875 -13.594 -11.797 1 98.81 322 ILE B CA 1
ATOM 5152 C C . ILE B 1 322 ? 8.219 -12.406 -12.5 1 98.81 322 ILE B C 1
ATOM 5154 O O . ILE B 1 322 ? 8.812 -11.328 -12.578 1 98.81 322 ILE B O 1
ATOM 5158 N N . ALA B 1 323 ? 7 -12.609 -13.055 1 98.25 323 ALA B N 1
ATOM 5159 C CA . ALA B 1 323 ? 6.406 -11.562 -13.883 1 98.25 323 ALA B CA 1
ATOM 5160 C C . ALA B 1 323 ? 4.887 -11.586 -13.789 1 98.25 323 ALA B C 1
ATOM 5162 O O . ALA B 1 323 ? 4.297 -12.578 -13.352 1 98.25 323 ALA B O 1
ATOM 5163 N N . GLY B 1 324 ? 4.305 -10.438 -14.164 1 95.81 324 GLY B N 1
ATOM 5164 C CA . GLY B 1 324 ? 2.85 -10.391 -14.164 1 95.81 324 GLY B CA 1
ATOM 5165 C C . GLY B 1 324 ? 2.297 -9.055 -14.609 1 95.81 324 GLY B C 1
ATOM 5166 O O . GLY B 1 324 ? 3.039 -8.203 -15.117 1 95.81 324 GLY B O 1
ATOM 5167 N N . ALA B 1 325 ? 0.92 -9.047 -14.531 1 92.31 325 ALA B N 1
ATOM 5168 C CA . ALA B 1 325 ? 0.145 -7.867 -14.914 1 92.31 325 ALA B CA 1
ATOM 5169 C C . ALA B 1 325 ? -0.854 -7.492 -13.828 1 92.31 325 ALA B C 1
ATOM 5171 O O . ALA B 1 325 ? -1.251 -8.336 -13.023 1 92.31 325 ALA B O 1
ATOM 5172 N N . SER B 1 326 ? -1.166 -6.227 -13.82 1 89.94 326 SER B N 1
ATOM 5173 C CA . SER B 1 326 ? -2.168 -5.738 -12.875 1 89.94 326 SER B CA 1
ATOM 5174 C C . SER B 1 326 ? -3.275 -4.973 -13.594 1 89.94 326 SER B C 1
ATOM 5176 O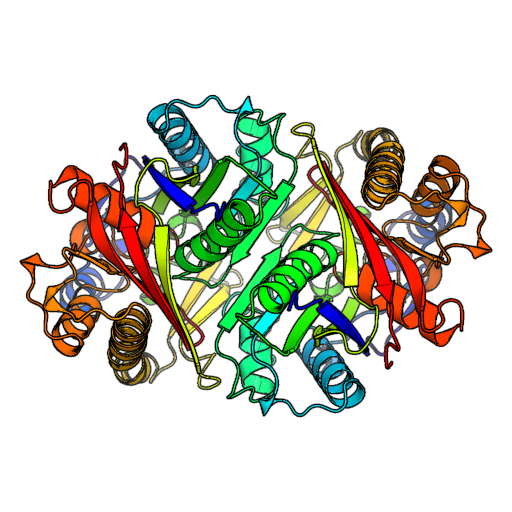 O . SER B 1 326 ? -3.061 -4.426 -14.68 1 89.94 326 SER B O 1
ATOM 5178 N N . ILE B 1 327 ? -4.41 -5.012 -12.938 1 83.44 327 ILE B N 1
ATOM 5179 C CA . ILE B 1 327 ? -5.453 -4.105 -13.406 1 83.44 327 ILE B CA 1
ATOM 5180 C C . ILE B 1 327 ? -4.957 -2.666 -13.336 1 83.44 327 ILE B C 1
ATOM 5182 O O . ILE B 1 327 ? -4.188 -2.311 -12.438 1 83.44 327 ILE B O 1
ATOM 5186 N N . GLY B 1 328 ? -5.297 -1.886 -14.328 1 77.56 328 GLY B N 1
ATOM 5187 C CA . GLY B 1 328 ? -4.734 -0.552 -14.469 1 77.56 328 GLY B CA 1
ATOM 5188 C C . GLY B 1 328 ? -3.545 -0.501 -15.406 1 77.56 328 GLY B C 1
ATOM 5189 O O . GLY B 1 328 ? -2.877 0.529 -15.516 1 77.56 328 GLY B O 1
ATOM 5190 N N . TRP B 1 329 ? -3.217 -1.608 -15.93 1 84.69 329 TRP B N 1
ATOM 5191 C CA . TRP B 1 329 ? -2.227 -1.757 -16.984 1 84.69 329 TRP B CA 1
ATOM 5192 C C . TRP B 1 329 ? -0.816 -1.535 -16.453 1 84.69 329 TRP B C 1
ATOM 5194 O O . TRP B 1 329 ? -0.044 -0.76 -17.016 1 84.69 329 TRP B O 1
ATOM 5204 N N . GLY B 1 330 ? -0.603 -2.133 -15.375 1 89.44 330 GLY B N 1
ATOM 5205 C CA . GLY B 1 330 ? 0.743 -2.275 -14.844 1 89.44 330 GLY B CA 1
ATOM 5206 C C . GLY B 1 330 ? 1.357 -3.633 -15.125 1 89.44 330 GLY B C 1
ATOM 5207 O O . GLY B 1 330 ? 0.671 -4.656 -15.07 1 89.44 330 GLY B O 1
ATOM 5208 N N . PHE B 1 331 ? 2.617 -3.598 -15.523 1 93.06 331 PHE B N 1
ATOM 5209 C CA . PHE B 1 331 ? 3.348 -4.812 -15.867 1 93.06 331 PHE B CA 1
ATOM 5210 C C . PHE B 1 331 ? 4.727 -4.82 -15.219 1 93.06 331 PHE B C 1
ATOM 5212 O O . PHE B 1 331 ? 5.336 -3.764 -15.031 1 93.06 331 PHE B O 1
ATOM 5219 N N . GLY B 1 332 ? 5.168 -5.992 -14.867 1 95.5 332 GLY B N 1
ATOM 5220 C CA . GLY B 1 332 ? 6.5 -6.082 -14.297 1 95.5 332 GLY B CA 1
ATOM 5221 C C . GLY B 1 332 ? 7.121 -7.457 -14.438 1 95.5 332 GLY B C 1
ATOM 5222 O O . GLY B 1 332 ? 6.41 -8.461 -14.562 1 95.5 332 GLY B O 1
ATOM 5223 N N . ALA B 1 333 ? 8.445 -7.453 -14.461 1 97.94 333 ALA B N 1
ATOM 5224 C CA . ALA B 1 333 ? 9.227 -8.688 -14.477 1 97.94 333 ALA B CA 1
ATOM 5225 C C . ALA B 1 333 ? 10.539 -8.516 -13.703 1 97.94 333 ALA B C 1
ATOM 5227 O O . ALA B 1 333 ? 11.164 -7.457 -13.766 1 97.94 333 ALA B O 1
ATOM 5228 N N . GLN B 1 334 ? 10.875 -9.516 -13 1 97.75 334 GLN B N 1
ATOM 5229 C CA . GLN B 1 334 ? 12.125 -9.578 -12.258 1 97.75 334 GLN B CA 1
ATOM 5230 C C . GLN B 1 334 ? 12.898 -10.859 -12.586 1 97.75 334 GLN B C 1
ATOM 5232 O O . GLN B 1 334 ? 12.305 -11.922 -12.758 1 97.75 334 GLN B O 1
ATOM 5237 N N . ILE B 1 335 ? 14.203 -10.727 -12.695 1 98.56 335 ILE B N 1
ATOM 5238 C CA . ILE B 1 335 ? 15.094 -11.867 -12.859 1 98.56 335 ILE B CA 1
ATOM 5239 C C . ILE B 1 335 ? 15.852 -12.125 -11.562 1 98.56 335 ILE B C 1
ATOM 5241 O O . ILE B 1 335 ? 16.562 -11.242 -11.062 1 98.56 335 ILE B O 1
ATOM 5245 N N . TRP B 1 336 ? 15.688 -13.359 -11.055 1 98.19 336 TRP B N 1
ATOM 5246 C CA . TRP B 1 336 ? 16.328 -13.719 -9.789 1 98.19 336 TRP B CA 1
ATOM 5247 C C . TRP B 1 336 ? 17.312 -14.859 -9.984 1 98.19 336 TRP B C 1
ATOM 5249 O O . TRP B 1 336 ? 17.016 -15.836 -10.672 1 98.19 336 TRP B O 1
ATOM 5259 N N . ASN B 1 337 ? 18.484 -14.688 -9.531 1 98.12 337 ASN B N 1
ATOM 5260 C CA . ASN B 1 337 ? 19.328 -15.836 -9.234 1 98.12 337 ASN B CA 1
ATOM 5261 C C . ASN B 1 337 ? 19.047 -16.406 -7.844 1 98.12 337 ASN B C 1
ATOM 5263 O O . ASN B 1 337 ? 19.391 -15.789 -6.836 1 98.12 337 ASN B O 1
ATOM 5267 N N . ILE B 1 338 ? 18.438 -17.594 -7.84 1 97.12 338 ILE B N 1
ATOM 5268 C CA . ILE B 1 338 ? 17.922 -18.047 -6.555 1 97.12 338 ILE B CA 1
ATOM 5269 C C . ILE B 1 338 ? 18.969 -18.906 -5.855 1 97.12 338 ILE B C 1
ATOM 5271 O O . ILE B 1 338 ? 19.766 -19.594 -6.512 1 97.12 338 ILE B O 1
ATOM 5275 N N . GLU B 1 339 ? 19.016 -18.734 -4.602 1 96.38 339 GLU B N 1
ATOM 5276 C CA . GLU B 1 339 ? 19.734 -19.688 -3.766 1 96.38 339 GLU B CA 1
ATOM 5277 C C . GLU B 1 339 ? 18.828 -20.828 -3.332 1 96.38 339 GLU B C 1
ATOM 5279 O O . GLU B 1 339 ? 17.922 -21.219 -4.062 1 96.38 339 GLU B O 1
ATOM 5284 N N . ASN B 1 340 ? 19.156 -21.406 -2.277 1 95.38 340 ASN B N 1
ATOM 5285 C CA . ASN B 1 340 ? 18.234 -22.406 -1.749 1 95.38 340 ASN B CA 1
ATOM 5286 C C . ASN B 1 340 ? 17.031 -21.766 -1.082 1 95.38 340 ASN B C 1
ATOM 5288 O O . ASN B 1 340 ? 17.172 -21.062 -0.081 1 95.38 340 ASN B O 1
ATOM 5292 N N . ILE B 1 341 ? 15.883 -21.953 -1.656 1 97.69 341 ILE B N 1
ATOM 5293 C CA . ILE B 1 341 ? 14.648 -21.469 -1.062 1 97.69 341 ILE B CA 1
ATOM 5294 C C . ILE B 1 341 ? 13.977 -22.578 -0.264 1 97.69 341 ILE B C 1
ATOM 5296 O O . ILE B 1 341 ? 13.57 -23.594 -0.831 1 97.69 341 ILE B O 1
ATOM 5300 N N . ASN B 1 342 ? 13.875 -22.375 1.036 1 98.12 342 ASN B N 1
ATOM 5301 C CA . ASN B 1 342 ? 13.195 -23.359 1.88 1 98.12 342 ASN B CA 1
ATOM 5302 C C . ASN B 1 342 ? 11.68 -23.219 1.771 1 98.12 342 ASN B C 1
ATOM 5304 O O . ASN B 1 342 ? 11.148 -22.109 1.692 1 98.12 342 ASN B O 1
ATOM 5308 N N . PHE B 1 343 ? 11 -24.391 1.707 1 97.81 343 PHE B N 1
ATOM 5309 C CA . PHE B 1 343 ? 9.555 -24.344 1.522 1 97.81 343 PHE B CA 1
ATOM 5310 C C . PHE B 1 343 ? 8.867 -25.453 2.293 1 97.81 343 PHE B C 1
ATOM 5312 O O . PHE B 1 343 ? 9.5 -26.469 2.623 1 97.81 343 PHE B O 1
#

InterPro domains:
  IPR013747 Beta-ketoacyl-[acyl-carrier-protein] synthase III, C-terminal [PF08541] (249-337)
  IPR013751 Beta-ketoacyl-[acyl-carrier-protein] synthase III, N-terminal [PF08545] (121-195)
  IPR016039 Thiolase-like [G3DSA:3.40.47.10] (1-186)
  IPR016039 Thiolase-like [G3DSA:3.40.47.10] (187-343)
  IPR016039 Thiolase-like [SSF53901] (14-335)

pLDDT: mean 88.77, std 11.65, range [44.38, 98.88]

Secondary structure (DSSP, 8-state):
-PPPEEEEEEEEE--SEEEETTSTTGGGSTTHHHHIIIII---EEEE--GGGT--HHHHHHHHHHHHHHHTT--GGG--EEEEE-S--S---SS-TTEEES-HHHHHHHHHT-TT--EEEEEE-GGGHHHHHHHHHHHHHHTTS-S-EEEEEEEEHHHHB-TTSGGGGGB-EEEEEEEEEE-SSS-EEEEEEEEE--S-TTSEEEEEE---TT-SS---EEEEEE-TTHHHHHHHHHHHHHHHHHHHHHHHTT--GGG--EEEE--S-HHHHHHHHHHHT--GGGB---HHHH-B-GGGHHHHHHHHHHHTT---TT-EEEEEEEETTTEEEEEEEE----B-/-PPPEEEEEEEEE--SEEEETTSTTGGGSTTHHHHIIIII---EEEE--GGGT--HHHHHHHHHHHHHHHTT--GGG--EEEEE-S--S---SS-TTEEES-HHHHHHHHTT-TT--EEEEEE-GGGHHHHHHHHHHHHHHHTS-S-EEEEEEEEHHHHB-TTSGGGGSB-EEEEEEEEEE-SSS-EEEEEEEEE--S-TTSEEEEEE---TT-S----EEEEEE-TTHHHHHHHHHHHHHHHHHHHHHHHTT--GGG--EEEE--S-HHHHHHHHHHHT--GGGB---HHHH-B-GGGHHHHHHHHHHHTT---TT-EEEEEEEETTTEEEEEEEE----B-

Sequence (686 aa):
MKINSAIKSVAIDIPQKYCDNNTPPFSEIPNVPKNWERLWGIKGRYMIDKNAGEYCSLLAKNASLKAIEKAGLSTKDIDLIIGTSCTITGWSDKNPESIFPGLSDYLKTELQCNGSTMTLEVNQTCISFLVALQVAADYIETGMYKNILICSSEAFTSMVDFQSPSSTLFGDGAGAVVLGRAEKEGGMLAAHYKSIPTYNEIATLQWRTPLPESNKEEIKAYFTLEENGASLMQTFVPQNVPIVTLKAIEKANLCVKDINHFIFHQPSSLLIKMWAMGIGIKEDKYTNTVERYSCLSSVSIPLTLYMALKNKKINPNDKIVIAGASIGWGFGAQIWNIENINFMKINSAIKSVAIDIPQKYCDNNTPPFSEIPNVPKNWERLWGIKGRYMIDKNAGEYCSLLAKNASLKAIEKAGLSTKDIDLIIGTSCTITGWSDKNPESIFPGLSDYLKTELQCNGSTMTLEVNQTCISFLVALQVAADYIETGMYKNILICSSEAFTSMVDFQSPSSTLFGDGAGAVVLGRAEKEGGMLAAHYKSIPTYNEIATLQWRTPLPESNKEEIKAYFTLEENGASLMQTFVPQNVPIVTLKAIEKANLCVKDINHFIFHQPSSLLIKMWAMGIGIKEDKYTNTVERYSCLSSVSIPLTLYMALKNKKINPNDKIVIAGASIGWGFGAQIWNIENINF

Organism: NCBI:txid2305228

Solvent-accessible surface area (backbone atoms only — not comparable to full-atom values): 31983 Å² total; per-residue (Å²): 132,90,51,37,21,22,57,34,11,31,25,59,26,66,46,84,45,72,44,42,32,80,34,82,73,40,50,71,32,85,67,40,49,63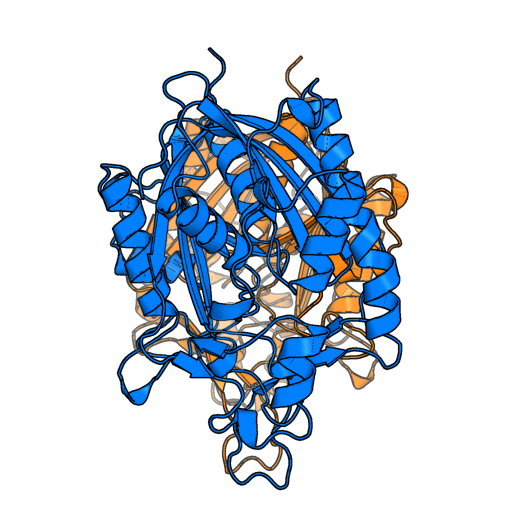,44,34,35,72,65,30,33,29,50,23,20,22,36,70,42,63,91,77,71,42,43,46,37,54,27,33,45,52,4,42,51,47,6,36,50,51,51,72,46,54,51,57,58,29,31,32,32,37,16,21,47,72,46,72,55,20,35,30,94,87,39,59,47,23,42,34,37,39,57,21,43,36,43,30,35,77,57,48,18,67,46,16,25,42,54,31,33,32,36,39,48,31,33,9,45,60,51,45,50,52,56,51,36,51,37,32,38,71,61,79,39,58,28,34,38,38,38,15,30,24,44,42,70,80,36,38,33,75,86,36,73,66,31,65,54,45,10,28,33,14,10,10,32,26,37,27,66,34,87,70,84,19,19,74,63,26,61,28,57,39,30,46,45,54,74,42,71,33,41,29,37,25,61,39,67,46,54,85,84,47,85,65,65,56,73,24,34,35,42,44,65,39,94,62,19,65,62,46,47,61,60,54,52,40,52,46,40,24,51,27,38,53,51,10,36,47,69,48,74,49,57,77,86,67,44,56,32,36,40,43,39,38,81,25,46,53,55,49,50,42,28,33,56,65,64,69,51,59,75,90,37,44,58,83,58,16,41,62,40,22,18,32,43,23,18,20,42,48,43,40,48,44,49,31,43,74,68,64,62,55,55,67,68,33,30,33,37,42,33,28,56,18,69,31,42,35,30,34,14,34,32,32,30,36,39,68,59,30,108,130,91,52,39,21,21,57,32,10,32,26,59,26,67,46,86,44,72,44,40,30,80,33,83,72,40,50,72,31,86,67,40,49,62,46,33,35,73,67,30,32,29,51,22,20,22,36,70,41,60,91,74,70,43,44,47,39,53,27,33,46,51,3,40,52,48,5,36,50,49,52,73,46,56,51,58,59,28,31,33,31,38,16,22,48,73,46,73,55,22,37,29,94,89,38,58,46,23,44,33,36,39,57,22,43,35,43,30,36,77,56,48,19,66,45,15,25,42,54,31,34,32,37,39,47,32,31,9,46,60,53,44,48,52,54,50,37,50,38,33,37,72,61,79,38,59,28,33,38,39,37,14,31,25,44,41,69,79,32,37,36,77,86,36,72,67,31,64,54,46,10,28,33,13,11,11,32,26,37,26,65,36,87,71,83,18,17,72,62,25,61,29,57,39,29,46,45,53,75,41,72,32,42,29,37,26,62,40,66,43,54,84,85,47,86,64,65,56,76,29,37,34,44,44,64,40,93,61,20,64,60,46,47,61,60,54,53,39,53,48,41,24,51,27,40,53,49,10,35,47,70,49,74,48,54,77,86,66,46,56,32,37,40,41,40,37,82,24,48,54,54,50,50,43,28,32,57,64,65,70,50,60,75,89,37,42,59,85,54,17,41,62,42,21,19,32,44,24,18,20,42,48,42,38,48,43,49,31,44,75,67,65,62,57,56,69,68,32,30,33,38,42,35,28,56,19,70,32,42,35,30,34,15,35,30,31,32,35,40,68,60,30,109

Radius of gyration: 23.71 Å; Cα contacts (8 Å, |Δi|>4): 1902; chains: 2; bounding box: 65×61×54 Å

Nearest PDB structures (foldseek):
  6et2-assembly8_O  TM=9.382E-01  e=2.768E-40  Pseudomonas aeruginosa PAO1
  6et3-assembly2_C  TM=9.426E-01  e=5.756E-39  Pseudomonas aeruginosa PAO1
  6et1-assembly4_G  TM=9.355E-01  e=2.113E-38  Pseudomonas aeruginosa PAO1
  6et0-assembly1_A  TM=9.275E-01  e=1.058E-37  Pseudomonas aeruginosa PAO1
  6kue-assembly1_B  TM=8.557E-01  e=4.842E-29  Agrobacterium tumefaciens

Foldseek 3Di:
DFWFKAWQAKFKFFADDKDFCCDPPNVVAPPLCPCCCVPFVAGIATAADVVVLGFLLVRQLVRQCVQCVLSVHALQQAAEEEEEEPAQFQNDSVDRRDRPPDSQVSNCVVSVRVNHDDYYYAYPWQASLVVVVVVVRVCQRVPVGFKYKYKYWYRLVVFEDSNDSQSVQAYGIMMMIIMGTDPPPWHWLFKFKDADQDDLPQWDKDWDADDPVDPPRDIHIYIDGPPCSVVVCVVQFLAVFLVRAQVRCVSSVHAPVLAQAEQEQRAGPVSVVSNCVSNPHDPLRYFYDCHRHGHHRNRRRSVRVVVCVVVVSDDAQGWYKYWYAGRNGMIMIIIIRHGDYGD/DFWFKAWQAKFKFFAPDKDFCCDPPNVVAPPRCPCCCVPFVAGIATAADVVVLGFLLVRQLVRQCVQCVLSVHALQQAAEEEEEEPAQFQNDSVDRRDRPPDSQVSNCVVSVHVNHPDYYYAYQWQASLVVVVVVVRVCQRVPVGFKYKYKYWYRLVVFEDSNDSQSVQAYTIMMMIIMGTDPPPWHWLFKFKDADQDDLVQWDWDWDAPDPVDPPRDIHIYIDGPPCSVVVCVVQFLAVFLVRAQVRCVSSVHAPVLAQAEQEQRQGPVSVVSNCVSNVHDPLRYFYDCHRHGHHRNRRRSVRVVVCVVVVSDDAQGWYKYWYAGRNGMIMIIIIRHGDYGD